Protein 8IQC (pdb70)

Solvent-accessible surface area: 21554 Å² total

Sequence (467 aa):
TNIINRITGKTYALPSTELLRFYEHLEQCRKQGALMYFLERQGTYSGLMLDYDDLKLNTNAAPSLESSVLSRLCHRIFVHIKNSSVLPEGSHKIHFFFTLKPEAVQGKYGFHVLIPGLKMAASTKKSIIASLQHDATVQKILHEQGVANPESCLDPHSASVPSLLYGSSKLNHRPYQLKTGFELVFDSSDPDYIPIHQIKNIESYNLVSELSLTNEQGSLVRPVYCALAEVQALETLLARELSVFLTEPGSKKTNIINRITGKTYALPSTELLRFYEHLEQCRKQGALMYFLERQGTYSGLMLDYDLKLNAPSLESSVLSRLCHRIFVHIKNSVLPEGSHKIHFFFTLKPEYGFHVLIPGLKMAASTKKSIIASLQHDATVQKILHEQGVANPESCLDPHSASVPSLLYGSSKLNHRPYQLKTGFELVFDSDPDYIPIHQIKNIESYNLVSELSLTNEQGSLVRPVYC

Foldseek 3Di:
DKKAFVVVRDIDDDDQVVVVVVLVVVLVCLVVPHATAMWAWLPFKWWAKWKFKFQFPDFWAFPCDVVLVLVVVVLLVVLLVVLVWFDAFKDKWKWWKWWFPGRDPRITIIMIFRQQEIGGLVSNLSSLVVSLVDVVQLVSVVVRGTPCSNPGTDSCSSGDTGTQAQYDPPPGGGTGTDWMWMWMAHPVCHVDIDIGTDPPPVVFSRSQQRHGHHQPGDVRHHGYID/DVLVVVLVCCVPPPQVVFWDDQPDLQFFKAFVVVRITGNDDQVVVVVNLVSVLVCLVVLHEGAMWTFQHFKWWAKWKFAFDFCQFPCDPVLVLVLVVLLVVLLVVQDFDAFKDKWKWWWWAFPVHIIMIFTQQAIGGLVSRLSSVVVSLVRPVQLVSVVVRGTPCSNPGIDSCRSGPIGTFQSYDDVVGGGTGTDWMWMWIDHSPPVDTDIGTDPPPVVFSRRQQRDTHHQPGDVRHHGYD

B-factor: mean 26.26, std 11.45, range [6.74, 87.92]

Secondary structure (P-SEA, 3-state):
cbbbcccccccccccaaaaaaaaaaaaaaaaaccccbbbbbbccbbbbbbbbbbbbcccccccccaaaaaaaaaaaaaaaaaaccccccbbbbbbbbbbcccccccccbbbbbcccccccaaaaaaaaaaaaacaaaaaaaaaacccccccccccccccccccccccccccbbbbbbcbbbbbbbbcccccbbbbbcccccccccccccccccccccccbbbbbcc/caaaaaaaaaaccccccccccccccccccccccccccccccaaaaaaaaaaaaaaaaaccccbbbbbbccbbbbbbbbbbbcccccccaaaaaaaaaaaaaaaaaccccccbbbbbbbbbbcccccbbbbbccccccaaaaaaaaaaaaacaaaaaaaaaaccccccccccccccccccccccccccccccccccbbbbbbbcccccbbbbbbbccccccccccccccccccccccccccc

Organism: African swine fever virus (NCBI:txid10497)

InterPro domains:
  IPR014015 Helicase, superfamily 3, DNA virus [PS51206] (607-775)
  IPR014818 Bacteriophage/plasmid primase, P4, C-terminal [PF08706] (465-598)
  IPR014819 Primase, C-terminal 2 [PF08707] (304-382)
  IPR027417 P-loop containing nucleoside triphosphate hydrolase [G3DSA:3.40.50.300] (573-785)
  IPR027417 P-loop containing nucleoside triphosphate hydrolase [SSF52540] (589-773)
  IPR051620 ORF904-like, C-terminal domain [PTHR35372] (453-880)
  IPR056443 C962R-like, N-terminal AEP domain [PF23162] (47-225)

Structure (mmCIF, N/CA/C/O backbone):
data_8IQC
#
_entry.id   8IQC
#
_cell.length_a   128.424
_cell.length_b   43.922
_cell.length_c   87.584
_cell.angle_alpha   90.00
_cell.angle_beta   93.29
_cell.angle_gamma   90.00
#
_symmetry.space_group_name_H-M   'C 1 2 1'
#
loop_
_entity.id
_entity.type
_entity.pdbx_description
1 polymer 'Putative primase C962R'
2 non-polymer 'MANGANESE (II) ION'
3 water water
#
loop_
_atom_site.group_PDB
_atom_site.id
_atom_site.type_symbol
_atom_site.label_atom_id
_atom_site.label_alt_id
_atom_site.label_comp_id
_atom_site.label_asym_id
_atom_site.label_entity_id
_atom_site.label_seq_id
_atom_site.pdbx_PDB_ins_code
_atom_site.Cartn_x
_atom_site.Cartn_y
_atom_site.Cartn_z
_atom_site.occupancy
_atom_site.B_iso_or_equiv
_atom_site.auth_seq_id
_atom_site.auth_comp_id
_atom_site.auth_asym_id
_atom_site.auth_atom_id
_atom_site.pdbx_PDB_model_num
ATOM 1 N N . THR A 1 29 ? -31.366 2.738 34.730 1.00 42.69 47 THR A N 1
ATOM 2 C CA . THR A 1 29 ? -31.235 4.116 34.269 1.00 39.85 47 THR A CA 1
ATOM 3 C C . THR A 1 29 ? -32.570 4.853 34.347 1.00 38.58 47 THR A C 1
ATOM 4 O O . THR A 1 29 ? -33.544 4.464 33.701 1.00 38.99 47 THR A O 1
ATOM 6 N N . ASN A 1 30 ? -32.604 5.920 35.140 1.00 38.62 48 ASN A N 1
ATOM 7 C CA . ASN A 1 30 ? -33.803 6.719 35.352 1.00 37.40 48 ASN A CA 1
ATOM 8 C C . ASN A 1 30 ? -33.656 8.060 34.645 1.00 37.63 48 ASN A C 1
ATOM 9 O O . ASN A 1 30 ? -32.612 8.712 34.754 1.00 31.02 48 ASN A O 1
ATOM 11 N N . ILE A 1 31 ? -34.703 8.469 33.931 1.00 32.04 49 ILE A N 1
ATOM 12 C CA . ILE A 1 31 ? -34.712 9.710 33.165 1.00 28.05 49 ILE A CA 1
ATOM 13 C C . ILE A 1 31 ? -35.831 10.599 33.688 1.00 27.50 49 ILE A C 1
ATOM 14 O O . ILE A 1 31 ? -36.933 10.119 33.979 1.00 38.10 49 ILE A O 1
ATOM 19 N N . ILE A 1 32 ? -35.542 11.886 33.837 1.00 27.62 50 ILE A N 1
ATOM 20 C CA . ILE A 1 32 ? -36.530 12.905 34.302 1.00 31.14 50 ILE A CA 1
ATOM 21 C C . ILE A 1 32 ? -36.820 13.892 33.170 1.00 30.91 50 ILE A C 1
ATOM 22 O O . ILE A 1 32 ? -35.863 14.517 32.684 1.00 29.36 50 ILE A O 1
ATOM 25 N N . ASN A 1 33 ? -38.081 13.992 32.745 1.00 31.86 51 ASN A N 1
ATOM 26 C CA . ASN A 1 33 ? -38.487 15.007 31.739 1.00 32.58 51 ASN A CA 1
ATOM 27 C C . ASN A 1 33 ? -39.000 16.228 32.493 1.00 34.98 51 ASN A C 1
ATOM 28 O O . ASN A 1 33 ? -40.197 16.255 32.796 1.00 40.24 51 ASN A O 1
ATOM 33 N N . ARG A 1 34 ? -38.149 17.208 32.746 1.00 32.08 52 ARG A N 1
ATOM 34 C CA . ARG A 1 34 ? -38.562 18.353 33.592 1.00 37.49 52 ARG A CA 1
ATOM 35 C C . ARG A 1 34 ? -39.676 19.190 32.935 1.00 39.53 52 ARG A C 1
ATOM 36 O O . ARG A 1 34 ? -40.208 20.080 33.609 1.00 38.04 52 ARG A O 1
ATOM 40 N N . ILE A 1 35 ? -39.987 18.933 31.671 1.00 36.72 53 ILE A N 1
ATOM 41 C CA . ILE A 1 35 ? -41.035 19.699 30.949 1.00 37.98 53 ILE A CA 1
ATOM 42 C C . ILE A 1 35 ? -42.378 19.059 31.297 1.00 39.41 53 ILE A C 1
ATOM 43 O O . ILE A 1 35 ? -43.296 19.784 31.695 1.00 37.25 53 ILE A O 1
ATOM 48 N N . THR A 1 36 ? -42.462 17.738 31.163 1.00 40.30 54 THR A N 1
ATOM 49 C CA . THR A 1 36 ? -43.701 16.974 31.447 1.00 37.62 54 THR A CA 1
ATOM 50 C C . THR A 1 36 ? -43.724 16.531 32.912 1.00 40.08 54 THR A C 1
ATOM 51 O O . THR A 1 36 ? -44.735 15.952 33.315 1.00 41.70 54 THR A O 1
ATOM 54 N N . GLY A 1 37 ? -42.659 16.796 33.668 1.00 40.59 55 GLY A N 1
ATOM 55 C CA . GLY A 1 37 ? -42.541 16.312 35.058 1.00 39.28 55 GLY A CA 1
ATOM 56 C C . GLY A 1 37 ? -42.490 14.793 35.166 1.00 37.61 55 GLY A C 1
ATOM 57 O O . GLY A 1 37 ? -42.232 14.303 36.273 1.00 43.18 55 GLY A O 1
ATOM 58 N N . LYS A 1 38 ? -42.739 14.071 34.081 1.00 31.68 56 LYS A N 1
ATOM 59 C CA . LYS A 1 38 ? -42.787 12.589 34.144 1.00 36.51 56 LYS A CA 1
ATOM 60 C C . LYS A 1 38 ? -41.413 11.982 34.461 1.00 49.65 56 LYS A C 1
ATOM 61 O O . LYS A 1 38 ? -40.384 12.669 34.256 1.00 41.44 56 LYS A O 1
ATOM 65 N N . THR A 1 39 ? -41.400 10.724 34.918 1.00 50.66 57 THR A N 1
ATOM 66 C CA . THR A 1 39 ? -40.113 10.026 35.169 1.00 45.83 57 THR A CA 1
ATOM 67 C C . THR A 1 39 ? -40.103 8.756 34.329 1.00 46.90 57 THR A C 1
ATOM 68 O O . THR A 1 39 ? -41.148 8.423 33.753 1.00 50.20 57 THR A O 1
ATOM 70 N N . TYR A 1 40 ? -38.960 8.101 34.232 1.00 45.97 58 TYR A N 1
ATOM 71 C CA . TYR A 1 40 ? -38.835 6.899 33.422 1.00 41.43 58 TYR A CA 1
ATOM 72 C C . TYR A 1 40 ? -37.791 5.979 34.038 1.00 47.25 58 TYR A C 1
ATOM 73 O O . TYR A 1 40 ? -37.036 6.366 34.933 1.00 41.22 58 TYR A O 1
ATOM 75 N N . ALA A 1 41 ? -37.764 4.741 33.540 1.00 48.37 59 ALA A N 1
ATOM 76 C CA . ALA A 1 41 ? -36.782 3.746 33.981 1.00 44.22 59 ALA A CA 1
ATOM 77 C C . ALA A 1 41 ? -36.657 2.723 32.845 1.00 43.58 59 ALA A C 1
ATOM 78 O O . ALA A 1 41 ? -37.395 1.739 32.804 1.00 52.05 59 ALA A O 1
ATOM 80 N N . LEU A 1 42 ? -35.598 2.819 32.029 1.00 42.03 60 LEU A N 1
ATOM 81 C CA . LEU A 1 42 ? -35.486 1.942 30.821 1.00 54.85 60 LEU A CA 1
ATOM 82 C C . LEU A 1 42 ? -34.404 0.847 30.802 1.00 55.70 60 LEU A C 1
ATOM 83 O O . LEU A 1 42 ? -33.406 0.961 31.512 1.00 57.21 60 LEU A O 1
ATOM 84 N N . PRO A 1 43 ? -34.570 -0.217 29.983 1.00 53.67 61 PRO A N 1
ATOM 85 C CA . PRO A 1 43 ? -33.530 -1.232 29.818 1.00 49.56 61 PRO A CA 1
ATOM 86 C C . PRO A 1 43 ? -32.559 -0.862 28.684 1.00 46.89 61 PRO A C 1
ATOM 87 O O . PRO A 1 43 ? -32.871 0.019 27.935 1.00 45.88 61 PRO A O 1
ATOM 88 N N . SER A 1 44 ? -31.425 -1.554 28.592 1.00 38.96 62 SER A N 1
ATOM 89 C CA . SER A 1 44 ? -30.387 -1.239 27.586 1.00 39.12 62 SER A CA 1
ATOM 90 C C . SER A 1 44 ? -30.969 -1.083 26.173 1.00 41.25 62 SER A C 1
ATOM 91 O O . SER A 1 44 ? -30.796 -0.025 25.577 1.00 36.30 62 SER A O 1
ATOM 92 N N . THR A 1 45 ? -31.591 -2.137 25.650 1.00 42.55 63 THR A N 1
ATOM 93 C CA . THR A 1 45 ? -32.185 -2.066 24.284 1.00 40.77 63 THR A CA 1
ATOM 94 C C . THR A 1 45 ? -33.092 -0.837 24.180 1.00 39.81 63 THR A C 1
ATOM 95 O O . THR A 1 45 ? -32.950 -0.077 23.211 1.00 30.73 63 THR A O 1
ATOM 96 N N . GLU A 1 46 ? -33.986 -0.661 25.151 1.00 43.28 64 GLU A N 1
ATOM 97 C CA . GLU A 1 46 ? -34.953 0.473 25.159 1.00 37.90 64 GLU A CA 1
ATOM 98 C C . GLU A 1 46 ? -34.204 1.818 25.217 1.00 38.76 64 GLU A C 1
ATOM 99 O O . GLU A 1 46 ? -34.482 2.672 24.363 1.00 35.59 64 GLU A O 1
ATOM 105 N N . LEU A 1 47 ? -33.289 1.983 26.173 1.00 36.07 65 LEU A N 1
ATOM 106 C CA . LEU A 1 47 ? -32.470 3.220 26.274 1.00 33.76 65 LEU A CA 1
ATOM 107 C C . LEU A 1 47 ? -31.928 3.619 24.899 1.00 34.99 65 LEU A C 1
ATOM 108 O O . LEU A 1 47 ? -32.030 4.788 24.566 1.00 30.92 65 LEU A O 1
ATOM 113 N N . LEU A 1 48 ? -31.300 2.692 24.173 1.00 27.24 66 LEU A N 1
ATOM 114 C CA . LEU A 1 48 ? -30.679 3.079 22.885 1.00 26.94 66 LEU A CA 1
ATOM 115 C C . LEU A 1 48 ? -31.784 3.563 21.939 1.00 32.18 66 LEU A C 1
ATOM 116 O O . LEU A 1 48 ? -31.570 4.540 21.229 1.00 30.50 66 LEU A O 1
ATOM 121 N N . ARG A 1 49 ? -32.930 2.878 21.944 1.00 31.39 67 ARG A N 1
ATOM 122 C CA . ARG A 1 49 ? -34.035 3.391 21.140 1.00 35.43 67 ARG A CA 1
ATOM 123 C C . ARG A 1 49 ? -34.561 4.699 21.714 1.00 29.52 67 ARG A C 1
ATOM 124 O O . ARG A 1 49 ? -34.955 5.600 20.964 1.00 30.96 67 ARG A O 1
ATOM 132 N N . PHE A 1 50 ? -34.529 4.819 23.036 1.00 23.33 68 PHE A N 1
ATOM 133 C CA . PHE A 1 50 ? -34.898 6.106 23.680 1.00 29.63 68 PHE A CA 1
ATOM 134 C C . PHE A 1 50 ? -33.908 7.183 23.224 1.00 24.76 68 PHE A C 1
ATOM 135 O O . PHE A 1 50 ? -34.349 8.244 22.771 1.00 27.15 68 PHE A O 1
ATOM 143 N N . TYR A 1 51 ? -32.622 6.861 23.263 1.00 22.91 69 TYR A N 1
ATOM 144 C CA . TYR A 1 51 ? -31.548 7.809 22.873 1.00 18.56 69 TYR A CA 1
ATOM 145 C C . TYR A 1 51 ? -31.552 8.019 21.358 1.00 23.52 69 TYR A C 1
ATOM 146 O O . TYR A 1 51 ? -31.211 9.111 20.902 1.00 19.84 69 TYR A O 1
ATOM 155 N N . GLU A 1 52 ? -31.978 7.004 20.602 1.00 22.88 70 GLU A N 1
ATOM 156 C CA . GLU A 1 52 ? -32.100 7.178 19.138 1.00 19.63 70 GLU A CA 1
ATOM 157 C C . GLU A 1 52 ? -33.155 8.240 18.868 1.00 24.16 70 GLU A C 1
ATOM 158 O O . GLU A 1 52 ? -32.927 9.111 18.023 1.00 26.88 70 GLU A O 1
ATOM 160 N N . HIS A 1 53 ? -34.255 8.167 19.600 1.00 21.87 71 HIS A N 1
ATOM 161 C CA . HIS A 1 53 ? -35.341 9.146 19.393 1.00 25.77 71 HIS A CA 1
ATOM 162 C C . HIS A 1 53 ? -34.825 10.523 19.810 1.00 23.73 71 HIS A C 1
ATOM 163 O O . HIS A 1 53 ? -34.916 11.463 19.016 1.00 28.25 71 HIS A O 1
ATOM 170 N N . LEU A 1 54 ? -34.346 10.623 21.041 1.00 24.97 72 LEU A N 1
ATOM 171 C CA . LEU A 1 54 ? -33.835 11.913 21.571 1.00 24.76 72 LEU A CA 1
ATOM 172 C C . LEU A 1 54 ? -32.779 12.497 20.617 1.00 18.81 72 LEU A C 1
ATOM 173 O O . LEU A 1 54 ? -32.841 13.686 20.338 1.00 18.97 72 LEU A O 1
ATOM 178 N N . GLU A 1 55 ? -31.863 11.662 20.129 1.00 17.36 73 GLU A N 1
ATOM 179 C CA . GLU A 1 55 ? -30.828 12.149 19.182 1.00 18.66 73 GLU A CA 1
ATOM 180 C C . GLU A 1 55 ? -31.533 12.749 17.954 1.00 23.28 73 GLU A C 1
ATOM 181 O O . GLU A 1 55 ? -31.186 13.864 17.563 1.00 24.73 73 GLU A O 1
ATOM 187 N N . GLN A 1 56 ? -32.516 12.029 17.395 1.00 21.67 74 GLN A N 1
ATOM 188 C CA . GLN A 1 56 ? -33.302 12.547 16.247 1.00 22.91 74 GLN A CA 1
ATOM 189 C C . GLN A 1 56 ? -33.896 13.908 16.611 1.00 25.05 74 GLN A C 1
ATOM 190 O O . GLN A 1 56 ? -33.733 14.853 15.839 1.00 28.64 74 GLN A O 1
ATOM 192 N N . CYS A 1 57 ? -34.539 13.968 17.772 1.00 23.11 75 CYS A N 1
ATOM 193 C CA . CYS A 1 57 ? -35.134 15.233 18.190 1.00 25.69 75 CYS A CA 1
ATOM 194 C C . CYS A 1 57 ? -34.084 16.327 18.326 1.00 25.78 75 CYS A C 1
ATOM 195 O O . CYS A 1 57 ? -34.383 17.505 18.100 1.00 29.48 75 CYS A O 1
ATOM 198 N N . ARG A 1 58 ? -32.855 15.961 18.697 1.00 29.44 76 ARG A N 1
ATOM 199 C CA . ARG A 1 58 ? -31.796 16.954 18.850 1.00 26.37 76 ARG A CA 1
ATOM 200 C C . ARG A 1 58 ? -31.408 17.551 17.505 1.00 23.44 76 ARG A C 1
ATOM 201 O O . ARG A 1 58 ? -31.375 18.776 17.344 1.00 24.62 76 ARG A O 1
ATOM 209 N N . LYS A 1 59 ? -31.119 16.698 16.522 1.00 24.72 77 LYS A N 1
ATOM 210 C CA . LYS A 1 59 ? -30.741 17.170 15.195 1.00 27.34 77 LYS A CA 1
ATOM 211 C C . LYS A 1 59 ? -31.900 17.812 14.444 1.00 33.14 77 LYS A C 1
ATOM 212 O O . LYS A 1 59 ? -31.722 18.203 13.285 1.00 43.95 77 LYS A O 1
ATOM 218 N N . GLN A 1 60 ? -33.074 17.922 15.066 1.00 35.36 78 GLN A N 1
ATOM 219 C CA . GLN A 1 60 ? -34.205 18.649 14.507 1.00 35.26 78 GLN A CA 1
ATOM 220 C C . GLN A 1 60 ? -34.480 19.948 15.252 1.00 33.13 78 GLN A C 1
ATOM 221 O O . GLN A 1 60 ? -35.500 20.596 14.996 1.00 37.53 78 GLN A O 1
ATOM 225 N N . GLY A 1 61 ? -33.600 20.340 16.171 1.00 23.32 79 GLY A N 1
ATOM 226 C CA . GLY A 1 61 ? -33.746 21.592 16.885 1.00 30.22 79 GLY A CA 1
ATOM 227 C C . GLY A 1 61 ? -34.770 21.597 17.996 1.00 30.44 79 GLY A C 1
ATOM 228 O O . GLY A 1 61 ? -35.132 22.678 18.475 1.00 29.79 79 GLY A O 1
ATOM 229 N N . ALA A 1 62 ? -35.248 20.433 18.427 1.00 24.46 80 ALA A N 1
ATOM 230 C CA . ALA A 1 62 ? -36.255 20.389 19.478 1.00 30.62 80 ALA A CA 1
ATOM 231 C C . ALA A 1 62 ? -35.644 20.754 20.825 1.00 28.92 80 ALA A C 1
ATOM 232 O O . ALA A 1 62 ? -34.518 20.361 21.143 1.00 26.26 80 ALA A O 1
ATOM 234 N N . LEU A 1 63 ? -36.394 21.518 21.616 1.00 29.04 81 LEU A N 1
ATOM 235 C CA . LEU A 1 63 ? -35.969 21.858 22.967 1.00 25.65 81 LEU A CA 1
ATOM 236 C C . LEU A 1 63 ? -36.367 20.741 23.922 1.00 28.09 81 LEU A C 1
ATOM 237 O O . LEU A 1 63 ? -37.514 20.281 23.908 1.00 25.51 81 LEU A O 1
ATOM 242 N N . MET A 1 64 ? -35.387 20.294 24.699 1.00 22.68 82 MET A N 1
ATOM 243 C CA . MET A 1 64 ? -35.586 19.135 25.595 1.00 24.09 82 MET A CA 1
ATOM 244 C C . MET A 1 64 ? -35.035 19.467 26.978 1.00 23.14 82 MET A C 1
ATOM 245 O O . MET A 1 64 ? -34.146 20.311 27.061 1.00 23.76 82 MET A O 1
ATOM 250 N N . TYR A 1 65 ? -35.601 18.854 28.010 1.00 21.55 83 TYR A N 1
ATOM 251 C CA . TYR A 1 65 ? -35.160 19.093 29.399 1.00 19.70 83 TYR A CA 1
ATOM 252 C C . TYR A 1 65 ? -35.086 17.731 30.061 1.00 26.21 83 TYR A C 1
ATOM 253 O O . TYR A 1 65 ? -35.774 17.491 31.055 1.00 26.57 83 TYR A O 1
ATOM 262 N N . PHE A 1 66 ? -34.280 16.868 29.456 1.00 25.58 84 PHE A N 1
ATOM 263 C CA . PHE A 1 66 ? -34.138 15.488 29.961 1.00 23.56 84 PHE A CA 1
ATOM 264 C C . PHE A 1 66 ? -32.938 15.418 30.904 1.00 20.12 84 PHE A C 1
ATOM 265 O O . PHE A 1 66 ? -31.865 15.904 30.548 1.00 16.30 84 PHE A O 1
ATOM 273 N N . LEU A 1 67 ? -33.155 14.825 32.060 1.00 18.20 85 LEU A N 1
ATOM 274 C CA . LEU A 1 67 ? -32.081 14.624 33.020 1.00 21.59 85 LEU A CA 1
ATOM 275 C C . LEU A 1 67 ? -31.982 13.149 33.368 1.00 22.37 85 LEU A C 1
ATOM 276 O O . LEU A 1 67 ? -32.998 12.454 33.466 1.00 21.55 85 LEU A O 1
ATOM 281 N N . GLU A 1 68 ? -30.756 12.675 33.551 1.00 20.76 86 GLU A N 1
ATOM 282 C CA . GLU A 1 68 ? -30.504 11.329 34.038 1.00 23.71 86 GLU A CA 1
ATOM 283 C C . GLU A 1 68 ? -29.957 11.409 35.457 1.00 17.24 86 GLU A C 1
ATOM 284 O O . GLU A 1 68 ? -29.190 12.320 35.787 1.00 17.09 86 GLU A O 1
ATOM 290 N N . ARG A 1 69 ? -30.388 10.480 36.305 1.00 21.36 87 ARG A N 1
ATOM 291 C CA . ARG A 1 69 ? -29.895 10.409 37.671 1.00 25.38 87 ARG A CA 1
ATOM 292 C C . ARG A 1 69 ? -28.605 9.603 37.689 1.00 17.68 87 ARG A C 1
ATOM 293 O O . ARG A 1 69 ? -28.516 8.550 37.052 1.00 17.57 87 ARG A O 1
ATOM 296 N N . GLN A 1 70 ? -27.604 10.112 38.407 1.00 22.99 88 GLN A N 1
ATOM 297 C CA . GLN A 1 70 ? -26.305 9.453 38.433 1.00 17.98 88 GLN A CA 1
ATOM 298 C C . GLN A 1 70 ? -26.323 8.175 39.261 1.00 28.82 88 GLN A C 1
ATOM 299 O O . GLN A 1 70 ? -25.507 7.280 39.013 1.00 21.72 88 GLN A O 1
ATOM 305 N N . GLY A 1 71 ? -27.238 8.062 40.223 1.00 26.38 89 GLY A N 1
ATOM 306 C CA . GLY A 1 71 ? -27.250 6.887 41.068 1.00 25.66 89 GLY A CA 1
ATOM 307 C C . GLY A 1 71 ? -26.043 6.867 41.990 1.00 19.84 89 GLY A C 1
ATOM 308 O O . GLY A 1 71 ? -25.508 7.906 42.389 1.00 24.73 89 GLY A O 1
ATOM 309 N N . THR A 1 72 ? -25.602 5.657 42.329 1.00 22.46 90 THR A N 1
ATOM 310 C CA . THR A 1 72 ? -24.440 5.478 43.184 1.00 24.27 90 THR A CA 1
ATOM 311 C C . THR A 1 72 ? -23.222 4.943 42.445 1.00 16.14 90 THR A C 1
ATOM 312 O O . THR A 1 72 ? -22.130 4.934 43.021 1.00 18.96 90 THR A O 1
ATOM 316 N N . TYR A 1 73 ? -23.373 4.508 41.192 1.00 14.30 91 TYR A N 1
ATOM 317 C CA . TYR A 1 73 ? -22.256 3.935 40.441 1.00 14.68 91 TYR A CA 1
ATOM 318 C C . TYR A 1 73 ? -22.502 4.208 38.959 1.00 19.35 91 TYR A C 1
ATOM 319 O O . TYR A 1 73 ? -23.324 3.531 38.331 1.00 15.33 91 TYR A O 1
ATOM 328 N N . SER A 1 74 ? -21.734 5.163 38.438 1.00 11.46 92 SER A N 1
ATOM 329 C CA . SER A 1 74 ? -21.955 5.621 37.052 1.00 14.33 92 SER A CA 1
ATOM 330 C C . SER A 1 74 ? -20.758 6.460 36.577 1.00 12.55 92 SER A C 1
ATOM 331 O O . SER A 1 74 ? -19.763 6.564 37.295 1.00 10.44 92 SER A O 1
ATOM 334 N N . GLY A 1 75 ? -20.905 7.034 35.394 1.00 10.38 93 GLY A N 1
ATOM 335 C CA . GLY A 1 75 ? -19.834 7.861 34.826 1.00 9.99 93 GLY A CA 1
ATOM 336 C C . GLY A 1 75 ? -19.636 9.145 35.615 1.00 9.55 93 GLY A C 1
ATOM 337 O O . GLY A 1 75 ? -20.501 9.501 36.407 1.00 9.49 93 GLY A O 1
ATOM 338 N N . LEU A 1 76 ? -18.540 9.825 35.347 1.00 9.27 94 LEU A N 1
ATOM 339 C CA . LEU A 1 76 ? -18.209 11.035 36.126 1.00 8.94 94 LEU A CA 1
ATOM 340 C C . LEU A 1 76 ? -18.503 12.290 35.299 1.00 8.61 94 LEU A C 1
ATOM 341 O O . LEU A 1 76 ? -18.150 12.323 34.125 1.00 8.56 94 LEU A O 1
ATOM 346 N N . MET A 1 77 ? -19.059 13.281 35.967 1.00 8.42 95 MET A N 1
ATOM 347 C CA . MET A 1 77 ? -19.299 14.580 35.310 1.00 8.13 95 MET A CA 1
ATOM 348 C C . MET A 1 77 ? -18.765 15.688 36.231 1.00 7.96 95 MET A C 1
ATOM 349 O O . MET A 1 77 ? -19.048 15.655 37.429 1.00 8.03 95 MET A O 1
ATOM 354 N N . LEU A 1 78 ? -18.017 16.613 35.651 1.00 7.78 96 LEU A N 1
ATOM 355 C CA . LEU A 1 78 ? -17.493 17.771 36.408 1.00 7.67 96 LEU A CA 1
ATOM 356 C C . LEU A 1 78 ? -18.205 19.016 35.868 1.00 7.51 96 LEU A C 1
ATOM 357 O O . LEU A 1 78 ? -18.218 19.209 34.657 1.00 7.41 96 LEU A O 1
ATOM 362 N N . ASP A 1 79 ? -18.789 19.783 36.768 1.00 7.52 97 ASP A N 1
ATOM 363 C CA . ASP A 1 79 ? -19.579 20.957 36.409 1.00 8.84 97 ASP A CA 1
ATOM 364 C C . ASP A 1 79 ? -18.823 22.205 36.847 1.00 7.43 97 ASP A C 1
ATOM 365 O O . ASP A 1 79 ? -18.717 22.485 38.045 1.00 8.47 97 ASP A O 1
ATOM 370 N N . TYR A 1 80 ? -18.314 22.959 35.876 1.00 9.89 98 TYR A N 1
ATOM 371 C CA . TYR A 1 80 ? -17.521 24.153 36.142 1.00 12.65 98 TYR A CA 1
ATOM 372 C C . TYR A 1 80 ? -18.400 25.387 35.977 1.00 15.77 98 TYR A C 1
ATOM 373 O O . TYR A 1 80 ? -18.949 25.623 34.895 1.00 8.47 98 TYR A O 1
ATOM 382 N N . ASP A 1 81 ? -18.542 26.160 37.054 1.00 14.62 99 ASP A N 1
ATOM 383 C CA A ASP A 1 81 ? -19.306 27.406 37.056 0.50 18.22 99 ASP A CA 1
ATOM 384 C CA B ASP A 1 81 ? -19.307 27.406 37.059 0.50 20.18 99 ASP A CA 1
ATOM 385 C C . ASP A 1 81 ? -18.309 28.558 37.126 1.00 15.43 99 ASP A C 1
ATOM 386 O O . ASP A 1 81 ? -17.785 28.876 38.197 1.00 14.84 99 ASP A O 1
ATOM 395 N N . LEU A 1 82 ? -18.052 29.184 35.982 1.00 10.96 100 LEU A N 1
ATOM 396 C CA . LEU A 1 82 ? -17.004 30.188 35.872 1.00 13.74 100 LEU A CA 1
ATOM 397 C C . LEU A 1 82 ? -17.559 31.596 36.054 1.00 19.11 100 LEU A C 1
ATOM 398 O O . LEU A 1 82 ? -18.582 31.954 35.460 1.00 15.37 100 LEU A O 1
ATOM 403 N N . LYS A 1 83 ? -16.879 32.384 36.883 1.00 14.37 101 LYS A N 1
ATOM 404 C CA . LYS A 1 83 ? -17.038 33.833 36.914 1.00 14.83 101 LYS A CA 1
ATOM 405 C C . LYS A 1 83 ? -15.871 34.447 36.153 1.00 15.27 101 LYS A C 1
ATOM 406 O O . LYS A 1 83 ? -14.709 34.157 36.456 1.00 17.06 101 LYS A O 1
ATOM 412 N N . LEU A 1 84 ? -16.178 35.272 35.159 1.00 10.76 102 LEU A N 1
ATOM 413 C CA . LEU A 1 84 ? -15.161 35.784 34.253 1.00 17.96 102 LEU A CA 1
ATOM 414 C C . LEU A 1 84 ? -14.782 37.224 34.593 1.00 20.57 102 LEU A C 1
ATOM 415 O O . LEU A 1 84 ? -15.523 37.953 35.257 1.00 17.58 102 LEU A O 1
ATOM 420 N N . ASN A 1 85 ? -13.595 37.618 34.123 1.00 16.19 103 ASN A N 1
ATOM 421 C CA . ASN A 1 85 ? -13.110 38.982 34.300 1.00 26.42 103 ASN A CA 1
ATOM 422 C C . ASN A 1 85 ? -13.740 39.941 33.302 1.00 25.92 103 ASN A C 1
ATOM 423 O O . ASN A 1 85 ? -13.914 41.125 33.610 1.00 26.37 103 ASN A O 1
ATOM 428 N N . THR A 1 86 ? -14.064 39.458 32.108 1.00 23.14 104 THR A N 1
ATOM 429 C CA . THR 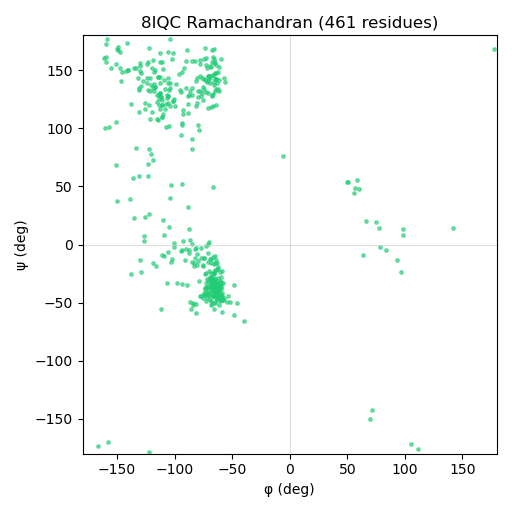A 1 86 ? -14.761 40.218 31.081 1.00 20.99 104 THR A CA 1
ATOM 430 C C . THR A 1 86 ? -16.045 39.485 30.705 1.00 31.74 104 THR A 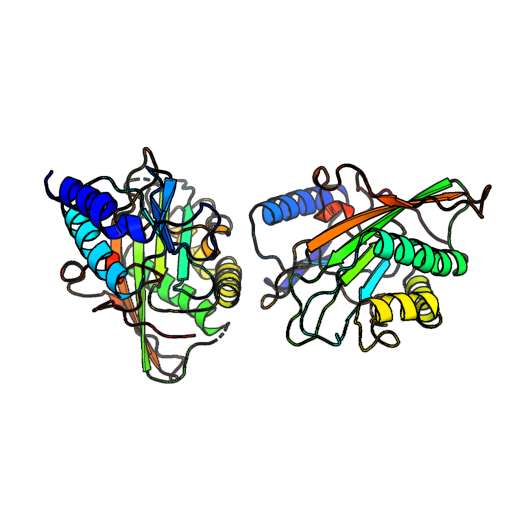C 1
ATOM 431 O O . THR A 1 86 ? -16.374 38.433 31.260 1.00 24.41 104 THR A O 1
ATOM 435 N N . ASN A 1 87 ? -16.774 40.048 29.744 1.00 30.77 105 ASN A N 1
ATOM 436 C CA . ASN A 1 87 ? -18.015 39.450 29.258 1.00 25.62 105 ASN A CA 1
ATOM 437 C C . ASN A 1 87 ? -17.827 38.776 27.907 1.00 20.58 105 ASN A C 1
ATOM 438 O O . ASN A 1 87 ? -18.688 38.866 27.027 1.00 26.00 105 ASN A O 1
ATOM 443 N N . ALA A 1 88 ? -16.699 38.095 27.722 1.00 24.07 106 ALA A N 1
ATOM 444 C CA . ALA A 1 88 ? -16.426 37.317 26.523 1.00 19.36 106 ALA A CA 1
ATOM 445 C C . ALA A 1 88 ? -16.034 35.904 26.928 1.00 22.93 106 ALA A C 1
ATOM 446 O O . ALA A 1 88 ? -15.312 35.710 27.910 1.00 19.43 106 ALA A O 1
ATOM 448 N N . ALA A 1 89 ? -16.514 34.925 26.168 1.00 19.45 107 ALA A N 1
ATOM 449 C CA . ALA A 1 89 ? -16.242 33.534 26.495 1.00 21.18 107 ALA A CA 1
ATOM 450 C C . ALA A 1 89 ? -14.742 33.257 26.412 1.00 17.83 107 ALA A C 1
ATOM 451 O O . ALA A 1 89 ? -14.069 33.746 25.496 1.00 19.77 107 ALA A O 1
ATOM 453 N N . PRO A 1 90 ? -14.186 32.490 27.349 1.00 19.68 108 PRO A N 1
ATOM 454 C CA . PRO A 1 90 ? -12.771 32.120 27.248 1.00 16.74 108 PRO A CA 1
ATOM 455 C C . PRO A 1 90 ? -12.505 31.313 25.988 1.00 17.06 108 PRO A C 1
ATOM 456 O O . PRO A 1 90 ? -13.386 30.629 25.460 1.00 16.27 108 PRO A O 1
ATOM 460 N N . SER A 1 91 ? -11.269 31.411 25.500 1.00 13.40 109 SER A N 1
ATOM 461 C CA . SER A 1 91 ? -10.907 30.745 24.254 1.00 19.07 109 SER A CA 1
ATOM 462 C C . SER A 1 91 ? -11.002 29.229 24.391 1.00 19.84 109 SER A C 1
ATOM 463 O O . SER A 1 91 ? -11.554 28.551 23.516 1.00 13.47 109 SER A O 1
ATOM 466 N N . LEU A 1 92 ? -10.469 28.683 25.485 1.00 15.59 110 LEU A N 1
ATOM 467 C CA . LEU A 1 92 ? -10.544 27.252 25.786 1.00 12.37 110 LEU A CA 1
ATOM 468 C C . LEU A 1 92 ? -10.088 26.410 24.597 1.00 12.72 110 LEU A C 1
ATOM 469 O O . LEU A 1 92 ? -10.799 25.524 24.117 1.00 12.37 110 LEU A O 1
ATOM 474 N N . GLU A 1 93 ? -8.885 26.707 24.113 1.00 14.98 111 GLU A N 1
ATOM 475 C CA . GLU A 1 93 ? -8.343 26.000 22.965 1.00 14.47 111 GLU A CA 1
ATOM 476 C C . GLU A 1 93 ? -8.116 24.529 23.305 1.00 15.72 111 GLU A C 1
ATOM 477 O O . GLU A 1 93 ? -7.972 24.144 24.469 1.00 11.57 111 GLU A O 1
ATOM 483 N N . SER A 1 94 ? -8.084 23.700 22.258 1.00 14.44 112 SER A N 1
ATOM 484 C CA . SER A 1 94 ? -7.913 22.263 22.454 1.00 16.60 112 SER A CA 1
ATOM 485 C C . SER A 1 94 ? -6.606 21.941 23.168 1.00 20.01 112 SER A C 1
ATOM 486 O O . SER A 1 94 ? -6.516 20.923 23.863 1.00 14.23 112 SER A O 1
ATOM 489 N N . SER A 1 95 ? -5.587 22.790 23.008 1.00 14.95 113 SER A N 1
ATOM 490 C CA . SER A 1 95 ? -4.335 22.592 23.732 1.00 22.70 113 SER A CA 1
ATOM 491 C C . SER A 1 95 ? -4.542 22.743 25.233 1.00 13.76 113 SER A C 1
ATOM 492 O O . SER A 1 95 ? -3.943 22.011 26.030 1.00 19.03 113 SER A O 1
ATOM 495 N N . VAL A 1 96 ? -5.383 23.695 25.634 1.00 11.91 114 VAL A N 1
ATOM 496 C CA . VAL A 1 96 ? -5.702 23.868 27.047 1.00 10.57 114 VAL A CA 1
ATOM 497 C C . VAL A 1 96 ? -6.592 22.731 27.536 1.00 14.19 114 VAL A C 1
ATOM 498 O O . VAL A 1 96 ? -6.349 22.149 28.601 1.00 9.43 114 VAL A O 1
ATOM 502 N N . LEU A 1 97 ? -7.629 22.389 26.764 1.00 7.43 115 LEU A N 1
ATOM 503 C CA . LEU A 1 97 ? -8.518 21.298 27.154 1.00 9.83 115 LEU A CA 1
ATOM 504 C C . LEU A 1 97 ? -7.766 19.981 27.299 1.00 8.56 115 LEU A C 1
ATOM 505 O O . LEU A 1 97 ? -8.080 19.183 28.189 1.00 7.24 115 LEU A O 1
ATOM 510 N N . SER A 1 98 ? -6.767 19.740 26.444 1.00 8.35 116 SER A N 1
ATOM 511 C CA . SER A 1 98 ? -5.954 18.535 26.576 1.00 12.10 116 SER A CA 1
ATOM 512 C C . SER A 1 98 ? -5.162 18.545 27.877 1.00 8.33 116 SER A C 1
ATOM 513 O O . SER A 1 98 ? -4.980 17.496 28.508 1.00 7.50 116 SER A O 1
ATOM 516 N N . ARG A 1 99 ? -4.680 19.723 28.288 1.00 7.34 117 ARG A N 1
ATOM 517 C CA . ARG A 1 99 ? -3.976 19.846 29.562 1.00 9.20 117 ARG A CA 1
ATOM 518 C C . ARG A 1 99 ? -4.891 19.504 30.730 1.00 7.47 117 ARG A C 1
ATOM 519 O O . ARG A 1 99 ? -4.490 18.789 31.656 1.00 9.10 117 ARG A O 1
ATOM 527 N N . LEU A 1 100 ? -6.125 20.016 30.706 1.00 7.39 118 LEU A N 1
ATOM 528 C CA . LEU A 1 100 ? -7.079 19.723 31.770 1.00 7.43 118 LEU A CA 1
ATOM 529 C C . LEU A 1 100 ? -7.397 18.233 31.837 1.00 7.51 118 LEU A C 1
ATOM 530 O O . LEU A 1 100 ? -7.545 17.678 32.932 1.00 7.61 118 LEU A O 1
ATOM 535 N N . CYS A 1 101 ? -7.497 17.566 30.681 1.00 7.50 119 CYS A N 1
ATOM 536 C CA . CYS A 1 101 ? -7.715 16.121 30.683 1.00 7.66 119 CYS A CA 1
ATOM 537 C C . CYS A 1 101 ? -6.617 15.400 31.447 1.00 7.80 119 CYS A C 1
ATOM 538 O O . CYS A 1 101 ? -6.899 14.518 32.266 1.00 7.95 119 CYS A O 1
ATOM 541 N N . HIS A 1 102 ? -5.359 15.764 31.196 1.00 7.78 120 HIS A N 1
ATOM 542 C CA . HIS A 1 102 ? -4.248 15.125 31.893 1.00 7.92 120 HIS A CA 1
ATOM 543 C C . HIS A 1 102 ? -4.349 15.333 33.401 1.00 7.96 120 HIS A C 1
ATOM 544 O O . HIS A 1 102 ? -4.222 14.380 34.178 1.00 8.12 120 HIS A O 1
ATOM 551 N N . ARG A 1 103 ? -4.583 16.578 33.834 1.00 7.86 121 ARG A N 1
ATOM 552 C CA . ARG A 1 103 ? -4.680 16.856 35.266 1.00 7.92 121 ARG A CA 1
ATOM 553 C C . ARG A 1 103 ? -5.859 16.125 35.895 1.00 7.98 121 ARG A C 1
ATOM 554 O O . ARG A 1 103 ? -5.733 15.558 36.986 1.00 8.12 121 ARG A O 1
ATOM 562 N N . ILE A 1 104 ? -7.018 16.141 35.231 1.00 7.90 122 ILE A N 1
ATOM 563 C CA . ILE A 1 104 ? -8.187 15.439 35.757 1.00 7.98 122 ILE A CA 1
ATOM 564 C C . ILE A 1 104 ? -7.901 13.947 35.873 1.00 8.19 122 ILE A C 1
ATOM 565 O O . ILE A 1 104 ? -8.304 13.292 36.842 1.00 8.34 122 ILE A O 1
ATOM 570 N N . PHE A 1 105 ? -7.196 13.383 34.889 1.00 8.23 123 PHE A N 1
ATOM 571 C CA . PHE A 1 105 ? -6.894 11.959 34.953 1.00 8.49 123 PHE A CA 1
ATOM 572 C C . PHE A 1 105 ? -5.930 11.634 36.086 1.00 8.61 123 PHE A C 1
ATOM 573 O O . PHE A 1 105 ? -6.008 10.546 36.668 1.00 8.84 123 PHE A O 1
ATOM 581 N N . VAL A 1 106 ? -5.011 12.549 36.402 1.00 8.48 124 VAL A N 1
ATOM 582 C CA . VAL A 1 106 ? -4.113 12.337 37.534 1.00 8.60 124 VAL A CA 1
ATOM 583 C C . VAL A 1 106 ? -4.916 12.142 38.815 1.00 8.69 124 VAL A C 1
ATOM 584 O O . VAL A 1 106 ? -4.689 11.193 39.576 1.00 8.90 124 VAL A O 1
ATOM 588 N N . HIS A 1 107 ? -5.895 13.017 39.054 1.00 8.56 125 HIS A N 1
ATOM 589 C CA . HIS A 1 107 ? -6.721 12.889 40.250 1.00 8.65 125 HIS A CA 1
ATOM 590 C C . HIS A 1 107 ? -7.619 11.659 40.189 1.00 8.82 125 HIS A C 1
ATOM 591 O O . HIS A 1 107 ? -7.926 11.068 41.232 1.00 9.00 125 HIS A O 1
ATOM 598 N N . ILE A 1 108 ? -8.043 11.253 38.991 1.00 8.81 126 ILE A N 1
ATOM 599 C CA . ILE A 1 108 ? -8.813 10.020 38.854 1.00 9.06 126 ILE A CA 1
ATOM 600 C C . ILE A 1 108 ? -7.958 8.816 39.232 1.00 9.35 126 ILE A C 1
ATOM 601 O O . ILE A 1 108 ? -8.366 7.970 40.035 1.00 9.60 126 ILE A O 1
ATOM 606 N N . LYS A 1 109 ? -6.755 8.729 38.659 1.00 9.33 127 LYS A N 1
ATOM 607 C CA . LYS A 1 109 ? -5.851 7.629 38.974 1.00 9.92 127 LYS A CA 1
ATOM 608 C C . LYS A 1 109 ? -5.454 7.630 40.445 1.00 14.71 127 LYS A C 1
ATOM 609 O O . LYS A 1 109 ? -5.311 6.561 41.052 1.00 10.00 127 LYS A O 1
ATOM 615 N N . ASN A 1 110 ? -5.286 8.814 41.039 1.00 9.45 128 ASN A N 1
ATOM 616 C CA . ASN A 1 110 ? -4.895 8.902 42.442 1.00 13.21 128 ASN A CA 1
ATOM 617 C C . ASN A 1 110 ? -5.964 8.362 43.382 1.00 14.20 128 ASN A C 1
ATOM 618 O O . ASN A 1 110 ? -5.662 8.084 44.547 1.00 13.44 128 ASN A O 1
ATOM 623 N N . SER A 1 111 ? -7.203 8.214 42.912 1.00 12.88 129 SER A N 1
ATOM 624 C CA . SER A 1 111 ? -8.242 7.619 43.741 1.00 19.76 129 SER A CA 1
ATOM 625 C C . SER A 1 111 ? -8.045 6.122 43.943 1.00 20.07 129 SER A C 1
ATOM 626 O O . SER A 1 111 ? -8.786 5.524 44.732 1.00 23.27 129 SER A O 1
ATOM 629 N N . SER A 1 112 ? -7.075 5.515 43.249 1.00 18.42 130 SER A N 1
ATOM 630 C CA . SER A 1 112 ? -6.713 4.107 43.428 1.00 26.60 130 SER A CA 1
ATOM 631 C C . SER A 1 112 ? -7.895 3.186 43.125 1.00 28.39 130 SER A C 1
ATOM 632 O O . SER A 1 112 ? -8.205 2.261 43.879 1.00 32.95 130 SER A O 1
ATOM 635 N N . VAL A 1 113 ? -8.547 3.432 41.991 1.00 20.37 131 VAL A N 1
ATOM 636 C CA . VAL A 1 113 ? -9.802 2.758 41.677 1.00 20.04 131 VAL A CA 1
ATOM 637 C C . VAL A 1 113 ? -9.775 2.159 40.274 1.00 20.23 131 VAL A C 1
ATOM 638 O O . VAL A 1 113 ? -10.632 1.338 39.928 1.00 16.91 131 VAL A O 1
ATOM 642 N N . LEU A 1 114 ? -8.793 2.547 39.463 1.00 16.87 132 LEU A N 1
ATOM 643 C CA . LEU A 1 114 ? -8.748 2.083 38.081 1.00 11.43 132 LEU A CA 1
ATOM 644 C C . LEU A 1 114 ? -8.390 0.598 38.018 1.00 16.57 132 LEU A C 1
ATOM 645 O O . LEU A 1 114 ? -7.597 0.114 38.829 1.00 12.18 132 LEU A O 1
ATOM 650 N N . PRO A 1 115 ? -8.946 -0.140 37.062 1.00 13.34 133 PRO A N 1
ATOM 651 C CA . PRO A 1 115 ? -8.565 -1.544 36.894 1.00 17.52 133 PRO A CA 1
ATOM 652 C C . PRO A 1 115 ? -7.277 -1.679 36.096 1.00 17.36 133 PRO A C 1
ATOM 653 O O . PRO A 1 115 ? -6.882 -0.796 35.332 1.00 13.92 133 PRO A O 1
ATOM 657 N N . GLU A 1 116 ? -6.621 -2.820 36.288 1.00 18.50 134 GLU A N 1
ATOM 658 C CA . GLU A 1 116 ? -5.363 -3.075 35.607 1.00 16.44 134 GLU A CA 1
ATOM 659 C C . GLU A 1 116 ? -5.605 -3.353 34.126 1.00 16.67 134 GLU A C 1
ATOM 660 O O . GLU A 1 116 ? -6.714 -3.688 33.699 1.00 18.39 134 GLU A O 1
ATOM 666 N N . GLY A 1 117 ? -4.550 -3.199 33.339 1.00 21.60 135 GLY A N 1
ATOM 667 C CA . GLY A 1 117 ? -4.602 -3.427 31.909 1.00 20.15 135 GLY A CA 1
ATOM 668 C C . GLY A 1 117 ? -4.590 -2.125 31.128 1.00 22.47 135 GLY A C 1
ATOM 669 O O . GLY A 1 117 ? -4.387 -1.034 31.668 1.00 18.86 135 GLY A O 1
ATOM 670 N N . SER A 1 118 ? -4.809 -2.260 29.821 1.00 15.63 136 SER A N 1
ATOM 671 C CA . SER A 1 118 ? -4.867 -1.126 28.908 1.00 21.67 136 SER A CA 1
ATOM 672 C C . SER A 1 118 ? -6.329 -0.811 28.613 1.00 24.48 136 SER A C 1
ATOM 673 O O . SER A 1 118 ? -7.075 -1.683 28.154 1.00 20.23 136 SER A O 1
ATOM 676 N N . HIS A 1 119 ? -6.736 0.430 28.878 1.00 22.00 137 HIS A N 1
ATOM 677 C CA . HIS A 1 119 ? -8.134 0.814 28.759 1.00 14.78 137 HIS A CA 1
ATOM 678 C C . HIS A 1 119 ? -8.252 2.204 28.153 1.00 18.41 137 HIS A C 1
ATOM 679 O O . HIS A 1 119 ? -7.385 3.063 28.336 1.00 14.11 137 HIS A O 1
ATOM 686 N N . LYS A 1 120 ? -9.355 2.415 27.442 1.00 16.39 138 LYS A N 1
ATOM 687 C CA . LYS A 1 120 ? -9.625 3.643 26.706 1.00 15.64 138 LYS A CA 1
ATOM 688 C C . LYS A 1 120 ? -10.772 4.386 27.376 1.00 12.87 138 LYS A C 1
ATOM 689 O O . LYS A 1 120 ? -11.858 3.824 27.553 1.00 12.32 138 LYS A O 1
ATOM 695 N N . ILE A 1 121 ? -10.535 5.643 27.746 1.00 14.16 139 ILE A N 1
ATOM 696 C CA . ILE A 1 121 ? -11.568 6.481 28.340 1.00 13.88 139 ILE A CA 1
ATOM 697 C C . ILE A 1 121 ? -11.615 7.811 27.601 1.00 13.86 139 ILE A C 1
ATOM 698 O O . ILE A 1 121 ? -10.602 8.308 27.099 1.00 13.27 139 ILE A O 1
ATOM 703 N N . HIS A 1 122 ? -12.813 8.380 27.521 1.00 9.54 140 HIS A N 1
ATOM 704 C CA . HIS A 1 122 ? -13.064 9.552 26.698 1.00 9.22 140 HIS A CA 1
ATOM 705 C C . HIS A 1 122 ? -13.511 10.721 27.563 1.00 8.85 140 HIS A C 1
ATOM 706 O O . HIS A 1 122 ? -14.301 10.552 28.496 1.00 8.91 140 HIS A O 1
ATOM 713 N N . PHE A 1 123 ? -12.983 11.902 27.249 1.00 8.51 141 PHE A N 1
ATOM 714 C CA . PHE A 1 123 ? -13.335 13.152 27.908 1.00 8.20 141 PHE A CA 1
ATOM 715 C C . PHE A 1 123 ? -14.087 14.024 26.914 1.00 8.04 141 PHE A C 1
ATOM 716 O O . PHE A 1 123 ? -13.585 14.279 25.816 1.00 7.99 141 PHE A O 1
ATOM 724 N N . PHE A 1 124 ? -15.267 14.500 27.301 1.00 7.96 142 PHE A N 1
ATOM 725 C CA . PHE A 1 124 ? -16.072 15.364 26.448 1.00 7.81 142 PHE A CA 1
ATOM 726 C C . PHE A 1 124 ? -16.262 16.714 27.125 1.00 7.53 142 PHE A C 1
ATOM 727 O O . PHE A 1 124 ? -16.561 16.776 28.321 1.00 7.52 142 PHE A O 1
ATOM 735 N N . PHE A 1 125 ? -16.094 17.789 26.358 1.00 7.34 143 PHE A N 1
ATOM 736 C CA . PHE A 1 125 ? -16.211 19.156 26.860 1.00 7.13 143 PHE A CA 1
ATOM 737 C C . PHE A 1 125 ? -17.402 19.827 26.189 1.00 7.05 143 PHE A C 1
ATOM 738 O O . PHE A 1 125 ? -17.350 20.135 24.994 1.00 7.00 143 PHE A O 1
ATOM 746 N N . THR A 1 126 ? -18.475 20.045 26.946 1.00 7.04 144 THR A N 1
ATOM 747 C CA . THR A 1 126 ? -19.622 20.803 26.463 1.00 6.95 144 THR A CA 1
ATOM 748 C C . THR A 1 126 ? -19.596 22.186 27.103 1.00 6.81 144 THR A C 1
ATOM 749 O O . THR A 1 126 ? -19.386 22.307 28.314 1.00 6.84 144 THR A O 1
ATOM 753 N N . LEU A 1 127 ? -19.794 23.221 26.289 1.00 6.74 145 LEU A N 1
ATOM 754 C CA . LEU A 1 127 ? -19.588 24.599 26.717 1.00 7.88 145 LEU A CA 1
ATOM 755 C C . LEU A 1 127 ? -20.886 25.395 26.656 1.00 8.86 145 LEU A C 1
ATOM 756 O O . LEU A 1 127 ? -21.744 25.157 25.801 1.00 7.11 145 LEU A O 1
ATOM 761 N N . LYS A 1 128 ? -21.008 26.355 27.566 1.00 11.47 146 LYS A N 1
ATOM 762 C CA . LYS A 1 128 ? -22.110 27.302 27.505 1.00 11.26 146 LYS A CA 1
ATOM 763 C C . LYS A 1 128 ? -22.020 28.095 26.203 1.00 8.21 146 LYS A C 1
ATOM 764 O O . LYS A 1 128 ? -20.916 28.428 25.756 1.00 9.92 146 LYS A O 1
ATOM 770 N N . PRO A 1 129 ? -23.151 28.388 25.552 1.00 9.86 147 PRO A N 1
ATOM 771 C CA . PRO A 1 129 ? -23.081 29.076 24.248 1.00 18.02 147 PRO A CA 1
ATOM 772 C C . PRO A 1 129 ? -22.398 30.433 24.304 1.00 15.72 147 PRO A C 1
ATOM 773 O O . PRO A 1 129 ? -21.565 30.740 23.440 1.00 15.60 147 PRO A O 1
ATOM 777 N N . GLU A 1 130 ? -22.720 31.256 25.297 1.00 14.67 148 GLU A N 1
ATOM 778 C CA . GLU A 1 130 ? -22.139 32.587 25.379 1.00 19.57 148 GLU A CA 1
ATOM 779 C C . GLU A 1 130 ? -21.981 32.990 26.836 1.00 14.61 148 GLU A C 1
ATOM 780 O O . GLU A 1 130 ? -22.728 32.537 27.707 1.00 15.67 148 GLU A O 1
ATOM 786 N N . ALA A 1 131 ? -20.997 33.847 27.090 1.00 19.91 149 ALA A N 1
ATOM 787 C CA . ALA A 1 131 ? -20.859 34.445 28.408 1.00 15.63 149 ALA A CA 1
ATOM 788 C C . ALA A 1 131 ? -21.991 35.438 28.629 1.00 16.80 149 ALA A C 1
ATOM 789 O O . ALA A 1 131 ? -22.265 36.284 27.771 1.00 24.19 149 ALA A O 1
ATOM 791 N N . VAL A 1 132 ? -22.662 35.324 29.769 1.00 18.96 150 VAL A N 1
ATOM 792 C CA . VAL A 1 132 ? -23.814 36.154 30.094 1.00 19.67 150 VAL A CA 1
ATOM 793 C C . VAL A 1 132 ? -23.494 36.885 31.389 1.00 20.11 150 VAL A C 1
ATOM 794 O O . VAL A 1 132 ? -23.456 36.270 32.463 1.00 17.69 150 VAL A O 1
ATOM 798 N N . GLN A 1 133 ? -23.252 38.194 31.285 1.00 20.62 151 GLN A N 1
ATOM 799 C CA . GLN A 1 133 ? -22.965 39.043 32.442 1.00 20.53 151 GLN A CA 1
ATOM 800 C C . GLN A 1 133 ? -21.774 38.516 33.239 1.00 17.31 151 GLN A C 1
ATOM 801 O O . GLN A 1 133 ? -21.803 38.457 34.470 1.00 22.34 151 GLN A O 1
ATOM 807 N N . GLY A 1 134 ? -20.717 38.124 32.531 1.00 15.46 152 GLY A N 1
ATOM 808 C CA . GLY A 1 134 ? -19.521 37.617 33.167 1.00 20.20 152 GLY A CA 1
ATOM 809 C C . GLY A 1 134 ? -19.591 36.183 33.647 1.00 24.05 152 GLY A C 1
ATOM 810 O O . GLY A 1 134 ? -18.590 35.675 34.169 1.00 21.89 152 GLY A O 1
ATOM 811 N N . LYS A 1 135 ? -20.730 35.512 33.496 1.00 17.89 153 LYS A N 1
ATOM 812 C CA . LYS A 1 135 ? -20.880 34.126 33.917 1.00 16.42 153 LYS A CA 1
ATOM 813 C C . LYS A 1 135 ? -20.722 33.195 32.721 1.00 19.04 153 LYS A C 1
ATOM 814 O O . LYS A 1 135 ? -21.237 33.467 31.632 1.00 12.19 153 LYS A O 1
ATOM 820 N N . TYR A 1 136 ? -20.005 32.093 32.934 1.00 14.41 154 TYR A N 1
ATOM 821 C CA . TYR A 1 136 ? -19.735 31.112 31.894 1.00 10.07 154 TYR A CA 1
ATOM 822 C C . TYR A 1 136 ? -19.668 29.735 32.533 1.00 12.16 154 TYR A C 1
ATOM 823 O O . TYR A 1 136 ? -19.565 29.598 33.756 1.00 9.58 154 TYR A O 1
ATOM 832 N N . GLY A 1 137 ? -19.717 28.703 31.699 1.00 7.21 155 GLY A N 1
ATOM 833 C CA . GLY A 1 137 ? -19.647 27.357 32.233 1.00 7.14 155 GLY A CA 1
ATOM 834 C C . GLY A 1 137 ? -19.272 26.337 31.188 1.00 6.97 155 GLY A C 1
ATOM 835 O O . GLY A 1 137 ? -19.422 26.556 29.982 1.00 6.87 155 GLY A O 1
ATOM 836 N N . PHE A 1 138 ? -18.803 25.213 31.713 1.00 6.98 156 PHE A N 1
ATOM 837 C CA . PHE A 1 138 ? -18.534 24.061 30.841 1.00 6.91 156 PHE A CA 1
ATOM 838 C C . PHE A 1 138 ? -18.624 22.794 31.699 1.00 6.99 156 PHE A C 1
ATOM 839 O O . PHE A 1 138 ? -18.430 22.873 32.909 1.00 7.08 156 PHE A O 1
ATOM 847 N N . HIS A 1 139 ? -18.974 21.708 31.048 1.00 7.01 157 HIS A N 1
ATOM 848 C CA . HIS A 1 139 ? -19.028 20.384 31.700 1.00 7.14 157 HIS A CA 1
ATOM 849 C C . HIS A 1 139 ? -17.939 19.484 31.117 1.00 7.20 157 HIS A C 1
ATOM 850 O O . HIS A 1 139 ? -17.687 19.533 29.895 1.00 7.15 157 HIS A O 1
ATOM 857 N N . VAL A 1 140 ? -17.301 18.729 31.988 1.00 7.32 158 VAL A N 1
ATOM 858 C CA . VAL A 1 140 ? -16.350 17.699 31.519 1.00 7.43 158 VAL A CA 1
ATOM 859 C C . VAL A 1 140 ? -17.042 16.344 31.773 1.00 7.65 158 VAL A C 1
ATOM 860 O O . VAL A 1 140 ? -17.376 16.074 32.924 1.00 7.74 158 VAL A O 1
ATOM 864 N N . LEU A 1 141 ? -17.323 15.613 30.706 1.00 7.77 159 LEU A N 1
ATOM 865 C CA . LEU A 1 141 ? -17.997 14.296 30.806 1.00 8.06 159 LEU A CA 1
ATOM 866 C C . LEU A 1 141 ? -17.005 13.146 30.551 1.00 8.29 159 LEU A C 1
ATOM 867 O O . LEU A 1 141 ? -16.338 13.161 29.518 1.00 8.28 159 LEU A O 1
ATOM 872 N N . ILE A 1 142 ? -16.879 12.261 31.531 1.00 8.50 160 ILE A N 1
ATOM 873 C CA . ILE A 1 142 ? -16.095 11.003 31.352 1.00 8.80 160 ILE A CA 1
ATOM 874 C C . ILE A 1 142 ? -17.144 9.903 31.579 1.00 9.18 160 ILE A C 1
ATOM 875 O O . ILE A 1 142 ? -17.140 9.270 32.622 1.00 9.36 160 ILE A O 1
ATOM 880 N N . PRO A 1 143 ? -18.062 9.718 30.615 1.00 9.33 161 PRO A N 1
ATOM 881 C CA . PRO A 1 143 ? -19.213 8.837 30.828 1.00 9.70 161 PRO A CA 1
ATOM 882 C C . PRO A 1 143 ? -18.887 7.340 30.984 1.00 10.19 161 PRO A C 1
ATOM 883 O O . PRO A 1 143 ? -19.590 6.680 31.692 1.00 10.52 161 PRO A O 1
ATOM 887 N N . GLY A 1 144 ? -17.830 6.880 30.329 1.00 10.30 162 GLY A N 1
ATOM 888 C CA . GLY A 1 144 ? -17.521 5.461 30.319 1.00 10.87 162 GLY A CA 1
ATOM 889 C C . GLY A 1 144 ? -16.804 4.959 31.550 1.00 10.91 162 GLY A C 1
ATOM 890 O O . GLY A 1 144 ? -16.790 3.748 31.794 1.00 11.40 162 GLY A O 1
ATOM 891 N N . LEU A 1 145 ? -16.205 5.856 32.330 1.00 10.48 163 LEU A N 1
ATOM 892 C CA . LEU A 1 145 ? -15.479 5.464 33.535 1.00 10.67 163 LEU A CA 1
ATOM 893 C C . LEU A 1 145 ? -16.480 5.358 34.677 1.00 10.98 163 LEU A C 1
ATOM 894 O O . LEU A 1 145 ? -16.757 6.328 35.384 1.00 10.30 163 LEU A O 1
ATOM 899 N N . LYS A 1 146 ? -17.028 4.157 34.861 1.00 11.16 164 LYS A N 1
ATOM 900 C CA . LYS A 1 146 ? -18.029 3.927 35.893 1.00 11.33 164 LYS A CA 1
ATOM 901 C C . LYS A 1 146 ? -17.359 3.826 37.255 1.00 11.30 164 LYS A C 1
ATOM 902 O O . LYS A 1 146 ? -16.421 3.045 37.439 1.00 16.70 164 LYS A O 1
ATOM 908 N N . MET A 1 147 ? -17.844 4.615 38.209 1.00 11.03 165 MET A N 1
ATOM 909 C CA . MET A 1 147 ? -17.259 4.658 39.540 1.00 12.09 165 MET A CA 1
ATOM 910 C C . MET A 1 147 ? -18.341 5.001 40.551 1.00 13.13 165 MET A C 1
ATOM 911 O O . MET A 1 147 ? -19.445 5.420 40.195 1.00 13.48 165 MET A O 1
ATOM 916 N N . ALA A 1 148 ? -18.002 4.828 41.825 1.00 17.11 166 ALA A N 1
ATOM 917 C CA . ALA A 1 148 ? -18.927 5.110 42.909 1.00 14.75 166 ALA A CA 1
ATOM 918 C C . ALA A 1 148 ? -19.021 6.611 43.168 1.00 19.72 166 ALA A C 1
ATOM 919 O O . ALA A 1 148 ? -18.108 7.384 42.864 1.00 12.99 166 ALA A O 1
ATOM 921 N N . ALA A 1 149 ? -20.155 7.017 43.746 1.00 15.15 167 ALA A N 1
ATOM 922 C CA . ALA A 1 149 ? -20.365 8.425 44.063 1.00 17.35 167 ALA A CA 1
ATOM 923 C C . ALA A 1 149 ? -19.339 8.937 45.064 1.00 15.07 167 ALA A C 1
ATOM 924 O O . ALA A 1 149 ? -18.935 10.104 44.992 1.00 12.50 167 ALA A O 1
ATOM 926 N N . SER A 1 150 ? -18.906 8.091 46.004 1.00 15.23 168 SER A N 1
ATOM 927 C CA . SER A 1 150 ? -17.879 8.517 46.950 1.00 13.80 168 SER A CA 1
ATOM 928 C C . SER A 1 150 ? -16.552 8.750 46.243 1.00 13.66 168 SER A C 1
ATOM 929 O O . SER A 1 150 ? -15.806 9.669 46.596 1.00 13.93 168 SER A O 1
ATOM 932 N N . THR A 1 151 ? -16.242 7.924 45.242 1.00 14.53 169 THR A N 1
ATOM 933 C CA . THR A 1 151 ? -15.028 8.138 44.462 1.00 13.42 169 THR A CA 1
ATOM 934 C C . THR A 1 151 ? -15.090 9.457 43.698 1.00 11.29 169 THR A C 1
ATOM 935 O O . THR A 1 151 ? -14.091 10.182 43.622 1.00 11.81 169 THR A O 1
ATOM 939 N N . LYS A 1 152 ? -16.259 9.794 43.144 1.00 11.55 170 LYS A N 1
ATOM 940 C CA . LYS A 1 152 ? -16.400 11.064 42.436 1.00 12.59 170 LYS A CA 1
ATOM 941 C C . LYS A 1 152 ? -16.167 12.250 43.365 1.00 12.12 170 LYS A C 1
ATOM 942 O O . LYS A 1 152 ? -15.483 13.211 42.995 1.00 8.77 170 LYS A O 1
ATOM 948 N N . LYS A 1 153 ? -16.735 12.208 44.574 1.00 9.11 171 LYS A N 1
ATOM 949 C CA . LYS A 1 153 ? -16.553 13.314 45.510 1.00 9.74 171 LYS A CA 1
ATOM 950 C C . LYS A 1 153 ? -15.092 13.461 45.910 1.00 9.01 171 LYS A C 1
ATOM 951 O O . LYS A 1 153 ? -14.597 14.582 46.078 1.00 8.88 171 LYS A O 1
ATOM 957 N N . SER A 1 154 ? -14.386 12.340 46.070 1.00 11.16 172 SER A N 1
ATOM 958 C CA . SER A 1 154 ? -12.965 12.401 46.397 1.00 11.79 172 SER A CA 1
ATOM 959 C C . SER A 1 154 ? -12.169 13.042 45.268 1.00 10.03 172 SER A C 1
ATOM 960 O O . SER A 1 154 ? -11.285 13.871 45.515 1.00 9.36 172 SER A O 1
ATOM 963 N N . ILE A 1 155 ? -12.473 12.676 44.022 1.00 8.93 173 ILE A N 1
ATOM 964 C CA . ILE A 1 155 ? -11.794 13.280 42.881 1.00 8.74 173 ILE A CA 1
ATOM 965 C C . ILE A 1 155 ? -12.114 14.767 42.796 1.00 8.53 173 ILE A C 1
ATOM 966 O O . ILE A 1 155 ? -11.222 15.597 42.577 1.00 8.44 173 ILE A O 1
ATOM 971 N N . ILE A 1 156 ? -13.388 15.129 42.985 1.00 8.50 174 ILE A N 1
ATOM 972 C CA . ILE A 1 156 ? -13.794 16.532 42.938 1.00 8.35 174 ILE A CA 1
ATOM 973 C C . ILE A 1 156 ? -13.057 17.339 43.999 1.00 10.48 174 ILE A C 1
ATOM 974 O O . ILE A 1 156 ? -12.584 18.452 43.737 1.00 8.70 174 ILE A O 1
ATOM 979 N N . ALA A 1 157 ? -12.950 16.792 45.212 1.00 12.06 175 ALA A N 1
ATOM 980 C CA . ALA A 1 157 ? -12.264 17.500 46.288 1.00 16.43 175 ALA A CA 1
ATOM 981 C C . ALA A 1 157 ? -10.771 17.597 46.015 1.00 14.04 175 ALA A C 1
ATOM 982 O O . ALA A 1 157 ? -10.155 18.639 46.265 1.00 14.78 175 ALA A O 1
ATOM 984 N N . SER A 1 158 ? -10.176 16.518 45.503 1.00 12.59 176 SER A N 1
ATOM 985 C CA . SER A 1 158 ? -8.759 16.532 45.168 1.00 13.83 176 SER A CA 1
ATOM 986 C C . SER A 1 158 ? -8.458 17.527 44.054 1.00 14.99 176 SER A C 1
ATOM 987 O O . SER A 1 158 ? -7.409 18.181 44.075 1.00 17.50 176 SER A O 1
ATOM 990 N N . LEU A 1 159 ? -9.372 17.672 43.092 1.00 9.30 177 LEU A N 1
ATOM 991 C CA . LEU A 1 159 ? -9.170 18.576 41.967 1.00 13.46 177 LEU A CA 1
ATOM 992 C C . LEU A 1 159 ? -9.080 20.038 42.392 1.00 17.88 177 LEU A C 1
ATOM 993 O O . LEU A 1 159 ? -8.658 20.872 41.585 1.00 16.98 177 LEU A O 1
ATOM 998 N N . GLN A 1 160 ? -9.445 20.365 43.629 1.00 18.96 178 GLN A N 1
ATOM 999 C CA . GLN A 1 160 ? -9.359 21.728 44.136 1.00 23.50 178 GLN A CA 1
ATOM 1000 C C . GLN A 1 160 ? -8.066 21.998 44.895 1.00 19.69 178 GLN A C 1
ATOM 1001 O O . GLN A 1 160 ? -7.816 23.144 45.280 1.00 38.22 178 GLN A O 1
ATOM 1007 N N . HIS A 1 161 ? -7.243 20.977 45.117 1.00 19.26 179 HIS A N 1
ATOM 1008 C CA . HIS A 1 161 ? -5.869 21.160 45.566 1.00 19.73 179 HIS A CA 1
ATOM 1009 C C . HIS A 1 161 ? -4.905 21.377 44.406 1.00 13.27 179 HIS A C 1
ATOM 1010 O O . HIS A 1 161 ? -3.694 21.472 44.636 1.00 13.45 179 HIS A O 1
ATOM 1017 N N . ASP A 1 162 ? -5.406 21.447 43.173 1.00 10.83 180 ASP A N 1
ATOM 1018 C CA . ASP A 1 162 ? -4.558 21.422 41.984 1.00 9.14 180 ASP A CA 1
ATOM 1019 C C . ASP A 1 162 ? -4.239 22.849 41.555 1.00 8.61 180 ASP A C 1
ATOM 1020 O O . ASP A 1 162 ? -5.067 23.518 40.930 1.00 8.52 180 ASP A O 1
ATOM 1025 N N . ALA A 1 163 ? -3.024 23.302 41.867 1.00 8.79 181 ALA A N 1
ATOM 1026 C CA . ALA A 1 163 ? -2.617 24.648 41.485 1.00 8.99 181 ALA A CA 1
ATOM 1027 C C . ALA A 1 163 ? -2.452 24.797 39.978 1.00 8.77 181 ALA A C 1
ATOM 1028 O O . ALA A 1 163 ? -2.575 25.912 39.464 1.00 8.85 181 ALA A O 1
ATOM 1030 N N . THR A 1 164 ? -2.184 23.706 39.256 1.00 8.58 182 THR A N 1
ATOM 1031 C CA . THR A 1 164 ? -2.032 23.814 37.808 1.00 8.44 182 THR A CA 1
ATOM 1032 C C . THR A 1 164 ? -3.373 24.068 37.127 1.00 8.26 182 THR A C 1
ATOM 1033 O O . THR A 1 164 ? -3.462 24.900 36.215 1.00 8.24 182 THR A O 1
ATOM 1037 N N . VAL A 1 165 ? -4.432 23.378 37.564 1.00 8.16 183 VAL A N 1
ATOM 1038 C CA . VAL A 1 165 ? -5.764 23.642 37.022 1.00 8.02 183 VAL A CA 1
ATOM 1039 C C . VAL A 1 165 ? -6.184 25.077 37.318 1.00 8.15 183 VAL A C 1
ATOM 1040 O O . VAL A 1 165 ? -6.781 25.753 36.470 1.00 8.07 183 VAL A O 1
ATOM 1044 N N . GLN A 1 166 ? -5.885 25.561 38.526 1.00 8.37 184 GLN A N 1
ATOM 1045 C CA . GLN A 1 166 ? -6.261 26.923 38.895 1.00 8.75 184 GLN A CA 1
ATOM 1046 C C . GLN A 1 166 ? -5.524 27.946 38.041 1.00 8.69 184 GLN A C 1
ATOM 1047 O O . GLN A 1 166 ? -6.123 28.923 37.576 1.00 10.76 184 GLN A O 1
ATOM 1053 N N . LYS A 1 167 ? -4.225 27.734 37.820 1.00 8.75 185 LYS A N 1
ATOM 1054 C CA . LYS A 1 167 ? -3.455 28.633 36.967 1.00 8.88 185 LYS A CA 1
ATOM 1055 C C . LYS A 1 167 ? -3.976 28.615 35.536 1.00 13.12 185 LYS A C 1
ATOM 1056 O O . LYS A 1 167 ? -4.080 29.667 34.891 1.00 8.75 185 LYS A O 1
ATOM 1062 N N . ILE A 1 168 ? -4.311 27.429 35.024 1.00 8.35 186 ILE A N 1
ATOM 1063 C CA . ILE A 1 168 ? -4.846 27.322 33.669 1.00 9.12 186 ILE A CA 1
ATOM 1064 C C . ILE A 1 168 ? -6.135 28.125 33.543 1.00 11.36 186 ILE A C 1
ATOM 1065 O O . ILE A 1 168 ? -6.318 28.896 32.593 1.00 13.40 186 ILE A O 1
ATOM 1070 N N . LEU A 1 169 ? -7.042 27.968 34.511 1.00 10.77 187 LEU A N 1
ATOM 1071 C CA . LEU A 1 169 ? -8.287 28.727 34.484 1.00 11.46 187 LEU A CA 1
ATOM 1072 C C . LEU A 1 169 ? -8.027 30.222 34.634 1.00 11.97 187 LEU A C 1
ATOM 1073 O O . LEU A 1 169 ? -8.693 31.041 33.991 1.00 11.72 187 LEU A O 1
ATOM 1078 N N . HIS A 1 170 ? -7.056 30.595 35.472 1.00 13.16 188 HIS A N 1
ATOM 1079 C CA . HIS A 1 170 ? -6.721 32.006 35.643 1.00 11.81 188 HIS A CA 1
ATOM 1080 C C . HIS A 1 170 ? -6.257 32.627 34.331 1.00 12.59 188 HIS A C 1
ATOM 1081 O O . HIS A 1 170 ? -6.665 33.742 33.985 1.00 17.09 188 HIS A O 1
ATOM 1088 N N . GLU A 1 171 ? -5.414 31.916 33.580 1.00 11.99 189 GLU A N 1
ATOM 1089 C CA . GLU A 1 171 ? -4.940 32.415 32.295 1.00 21.72 189 GLU A CA 1
ATOM 1090 C C . GLU A 1 171 ? -6.038 32.465 31.242 1.00 23.35 189 GLU A C 1
ATOM 1091 O O . GLU A 1 171 ? -5.832 33.077 30.189 1.00 20.08 189 GLU A O 1
ATOM 1097 N N . GLN A 1 172 ? -7.185 31.838 31.493 1.00 16.99 190 GLN A N 1
ATOM 1098 C CA . GLN A 1 172 ? -8.329 31.929 30.598 1.00 20.93 190 GLN A CA 1
ATOM 1099 C C . GLN A 1 172 ? -9.218 33.128 30.892 1.00 18.61 190 GLN A C 1
ATOM 1100 O O . GLN A 1 172 ? -10.142 33.399 30.117 1.00 17.54 190 GLN A O 1
ATOM 1106 N N . GLY A 1 173 ? -8.962 33.845 31.981 1.00 18.78 191 GLY A N 1
ATOM 1107 C CA . GLY A 1 173 ? -9.801 34.948 32.394 1.00 17.24 191 GLY A CA 1
ATOM 1108 C C . GLY A 1 173 ? -10.814 34.621 33.466 1.00 16.42 191 GLY A C 1
ATOM 1109 O O . GLY A 1 173 ? -11.719 35.428 33.701 1.00 15.64 191 GLY A O 1
ATOM 1110 N N . VAL A 1 174 ? -10.692 33.471 34.123 1.00 10.32 192 VAL A N 1
ATOM 1111 C CA . VAL A 1 174 ? -11.647 33.069 35.148 1.00 10.41 192 VAL A CA 1
ATOM 1112 C C . VAL A 1 174 ? -11.323 33.795 36.446 1.00 16.78 192 VAL A C 1
ATOM 1113 O O . VAL A 1 174 ? -10.189 33.745 36.937 1.00 13.95 192 VAL A O 1
ATOM 1117 N N . ALA A 1 175 ? -12.326 34.468 37.011 1.00 18.30 193 ALA A N 1
ATOM 1118 C CA . ALA A 1 175 ? -12.119 35.248 38.222 1.00 21.21 193 ALA A CA 1
ATOM 1119 C C . ALA A 1 175 ? -12.189 34.403 39.484 1.00 20.17 193 ALA A C 1
ATOM 1120 O O . ALA A 1 175 ? -11.692 34.837 40.530 1.00 16.75 193 ALA A O 1
ATOM 1122 N N . ASN A 1 176 ? -12.775 33.208 39.414 1.00 16.64 194 ASN A N 1
ATOM 1123 C CA . ASN A 1 176 ? -12.924 32.328 40.572 1.00 18.98 194 ASN A CA 1
ATOM 1124 C C . ASN A 1 176 ? -12.289 30.963 40.309 1.00 17.13 194 ASN A C 1
ATOM 1125 O O . ASN A 1 176 ? -12.959 29.929 40.401 1.00 16.66 194 ASN A O 1
ATOM 1130 N N . PRO A 1 177 ? -10.985 30.916 40.008 1.00 21.90 195 PRO A N 1
ATOM 1131 C CA . PRO A 1 177 ? -10.365 29.620 39.687 1.00 16.27 195 PRO A CA 1
ATOM 1132 C C . PRO A 1 177 ? -10.274 28.683 40.875 1.00 18.79 195 PRO A C 1
ATOM 1133 O O . PRO A 1 177 ? -10.071 27.477 40.674 1.00 11.31 195 PRO A O 1
ATOM 1137 N N . GLU A 1 178 ? -10.435 29.191 42.095 1.00 15.87 196 GLU A N 1
ATOM 1138 C CA . GLU A 1 178 ? -10.350 28.390 43.307 1.00 21.99 196 GLU A CA 1
ATOM 1139 C C . GLU A 1 178 ? -11.702 27.874 43.781 1.00 16.54 196 GLU A C 1
ATOM 1140 O O . GLU A 1 178 ? -11.751 27.116 44.754 1.00 21.26 196 GLU A O 1
ATOM 1146 N N . SER A 1 179 ? -12.801 28.264 43.131 1.00 15.68 197 SER A N 1
ATOM 1147 C CA . SER A 1 179 ? -14.123 27.890 43.623 1.00 15.60 197 SER A CA 1
ATOM 1148 C C . SER A 1 179 ? -15.120 27.761 42.475 1.00 16.55 197 SER A C 1
ATOM 1149 O O . SER A 1 179 ? -16.296 28.108 42.619 1.00 20.90 197 SER A O 1
ATOM 1152 N N . CYS A 1 180 ? -14.672 27.247 41.330 1.00 15.84 198 CYS A N 1
ATOM 1153 C CA . CYS A 1 180 ? -15.551 27.143 40.171 1.00 15.61 198 CYS A CA 1
ATOM 1154 C C . CYS A 1 180 ? -16.070 25.733 39.919 1.00 14.33 198 CYS A C 1
ATOM 1155 O O . CYS A 1 180 ? -17.023 25.574 39.149 1.00 12.07 198 CYS A O 1
ATOM 1158 N N . LEU A 1 181 ? -15.476 24.715 40.538 1.00 8.10 199 LEU A N 1
ATOM 1159 C CA . LEU A 1 181 ? -15.924 23.336 40.376 1.00 13.57 199 LEU A CA 1
ATOM 1160 C C . LEU A 1 181 ? -17.005 23.048 41.411 1.00 14.63 199 LEU A C 1
ATOM 1161 O O . LEU A 1 181 ? -16.732 23.030 42.616 1.00 15.46 199 LEU A O 1
ATOM 1166 N N . ASP A 1 182 ? -18.227 22.825 40.941 1.00 13.21 200 ASP A N 1
ATOM 1167 C CA . ASP A 1 182 ? -19.361 22.601 41.828 1.00 18.07 200 ASP A CA 1
ATOM 1168 C C . ASP A 1 182 ? -19.155 21.324 42.638 1.00 20.92 200 ASP A C 1
ATOM 1169 O O . ASP A 1 182 ? -19.030 20.239 42.050 1.00 21.17 200 ASP A O 1
ATOM 1174 N N . PRO A 1 183 ? -19.119 21.402 43.971 1.00 28.07 201 PRO A N 1
ATOM 1175 C CA . PRO A 1 183 ? -18.924 20.183 44.774 1.00 24.40 201 PRO A CA 1
ATOM 1176 C C . PRO A 1 183 ? -20.029 19.153 44.609 1.00 25.16 201 PRO A C 1
ATOM 1177 O O . PRO A 1 183 ? -19.801 17.974 44.903 1.00 29.21 201 PRO A O 1
ATOM 1181 N N . HIS A 1 184 ? -21.212 19.552 44.152 1.00 26.12 202 HIS A N 1
ATOM 1182 C CA . HIS A 1 184 ? -22.331 18.634 43.982 1.00 26.34 202 HIS A CA 1
ATOM 1183 C C . HIS A 1 184 ? -22.334 17.944 42.620 1.00 21.15 202 HIS A C 1
ATOM 1184 O O . HIS A 1 184 ? -23.343 17.330 42.256 1.00 17.88 202 HIS A O 1
ATOM 1191 N N . SER A 1 185 ? -21.228 18.023 41.869 1.00 19.17 203 SER A N 1
ATOM 1192 C CA . SER A 1 185 ? -21.153 17.392 40.553 1.00 15.54 203 SER A CA 1
ATOM 1193 C C . SER A 1 185 ? -21.344 15.883 40.618 1.00 16.85 203 SER A C 1
ATOM 1194 O O . SER A 1 185 ? -21.742 15.275 39.618 1.00 17.25 203 SER A O 1
ATOM 1197 N N . ALA A 1 186 ? -21.070 15.268 41.765 1.00 12.65 204 ALA A N 1
ATOM 1198 C CA . ALA A 1 186 ? -21.158 13.824 41.902 1.00 16.92 204 ALA A CA 1
ATOM 1199 C C . ALA A 1 186 ? -22.575 13.329 42.167 1.00 21.89 204 ALA A C 1
ATOM 1200 O O . ALA A 1 186 ? -22.811 12.119 42.092 1.00 24.05 204 ALA A O 1
ATOM 1202 N N . SER A 1 187 ? -23.520 14.220 42.475 1.00 19.58 205 SER A N 1
ATOM 1203 C CA . SER A 1 187 ? -24.869 13.803 42.852 1.00 27.84 205 SER A CA 1
ATOM 1204 C C . SER A 1 187 ? -25.991 14.494 42.091 1.00 24.16 205 SER A C 1
ATOM 1205 O O . SER A 1 187 ? -27.085 13.924 42.006 1.00 29.97 205 SER A O 1
ATOM 1208 N N . VAL A 1 188 ? -25.772 15.679 41.538 1.00 24.08 206 VAL A N 1
ATOM 1209 C CA . VAL A 1 188 ? -26.854 16.412 40.864 1.00 26.51 206 VAL A CA 1
ATOM 1210 C C . VAL A 1 188 ? -27.294 15.644 39.625 1.00 25.20 206 VAL A C 1
ATOM 1211 O O . VAL A 1 188 ? -26.444 15.055 38.935 1.00 23.18 206 VAL A O 1
ATOM 1215 N N . PRO A 1 189 ? -28.594 15.573 39.327 1.00 28.24 207 PRO A N 1
ATOM 1216 C CA . PRO A 1 189 ? -29.021 14.990 38.050 1.00 23.76 207 PRO A CA 1
ATOM 1217 C C . PRO A 1 189 ? -28.367 15.709 36.878 1.00 20.89 207 PRO A C 1
ATOM 1218 O O . PRO A 1 189 ? -28.233 16.933 36.873 1.00 20.04 207 PRO A O 1
ATOM 1222 N N . SER A 1 190 ? -27.958 14.933 35.879 1.00 19.46 208 SER A N 1
ATOM 1223 C CA . SER A 1 190 ? -27.154 15.444 34.776 1.00 17.35 208 SER A CA 1
ATOM 1224 C C . SER A 1 190 ? -28.002 15.581 33.517 1.00 14.76 208 SER A C 1
ATOM 1225 O O . SER A 1 190 ? -28.676 14.630 33.107 1.00 14.81 208 SER A O 1
ATOM 1228 N N . LEU A 1 191 ? -27.963 16.765 32.907 1.00 16.18 209 LEU A N 1
ATOM 1229 C CA . LEU A 1 191 ? -28.681 16.987 31.660 1.00 14.07 209 LEU A CA 1
ATOM 1230 C C . LEU A 1 191 ? -28.158 16.053 30.575 1.00 10.41 209 LEU A C 1
ATOM 1231 O O . LEU A 1 191 ? -26.946 15.919 30.386 1.00 8.72 209 LEU A O 1
ATOM 1236 N N . LEU A 1 192 ? -29.073 15.387 29.876 1.00 12.97 210 LEU A N 1
ATOM 1237 C CA . LEU A 1 192 ? -28.682 14.686 28.664 1.00 11.81 210 LEU A CA 1
ATOM 1238 C C . LEU A 1 192 ? -28.208 15.703 27.634 1.00 12.18 210 LEU A C 1
ATOM 1239 O O . LEU A 1 192 ? -28.585 16.878 27.677 1.00 9.18 210 LEU A O 1
ATOM 1244 N N . TYR A 1 193 ? -27.350 15.259 26.718 1.00 9.18 211 TYR A N 1
ATOM 1245 C CA . TYR A 1 193 ? -26.796 16.195 25.749 1.00 8.94 211 TYR A CA 1
ATOM 1246 C C . TYR A 1 193 ? -27.906 16.751 24.867 1.00 13.00 211 TYR A C 1
ATOM 1247 O O . TYR A 1 193 ? -28.763 16.009 24.377 1.00 9.70 211 TYR A O 1
ATOM 1256 N N . GLY A 1 194 ? -27.897 18.071 24.683 1.00 10.79 212 GLY A N 1
ATOM 1257 C CA . GLY A 1 194 ? -28.933 18.748 23.940 1.00 11.19 212 GLY A CA 1
ATOM 1258 C C . GLY A 1 194 ? -30.073 19.280 24.779 1.00 14.68 212 GLY A C 1
ATOM 1259 O O . GLY A 1 194 ? -30.867 20.083 24.274 1.00 20.07 212 GLY A O 1
ATOM 1260 N N . SER A 1 195 ? -30.181 18.861 26.037 1.00 13.89 213 SER A N 1
ATOM 1261 C CA . SER A 1 195 ? -31.223 19.334 26.935 1.00 18.48 213 SER A CA 1
ATOM 1262 C C . SER A 1 195 ? -30.752 20.565 27.702 1.00 17.73 213 SER A C 1
ATOM 1263 O O . SER A 1 195 ? -29.554 20.812 27.860 1.00 15.96 213 SER A O 1
ATOM 1266 N N . SER A 1 196 ? -31.745 21.320 28.166 1.00 18.42 214 SER A N 1
ATOM 1267 C CA . SER A 1 196 ? -31.482 22.580 28.895 1.00 25.67 214 SER A CA 1
ATOM 1268 C C . SER A 1 196 ? -32.694 22.956 29.741 1.00 33.98 214 SER A C 1
ATOM 1269 O O . SER A 1 196 ? -33.720 22.280 29.649 1.00 38.59 214 SER A O 1
ATOM 1272 N N . LYS A 1 197 ? -32.582 24.036 30.507 1.00 41.21 215 LYS A N 1
ATOM 1273 C CA . LYS A 1 197 ? -33.758 24.568 31.234 1.00 38.35 215 LYS A CA 1
ATOM 1274 C C . LYS A 1 197 ? -34.666 25.272 30.220 1.00 40.57 215 LYS A C 1
ATOM 1275 O O . LYS A 1 197 ? -34.179 25.629 29.137 1.00 34.81 215 LYS A O 1
ATOM 1277 N N . LEU A 1 198 ? -35.946 25.445 30.563 1.00 38.88 216 LEU A N 1
ATOM 1278 C CA . LEU A 1 198 ? -36.913 26.088 29.628 1.00 42.83 216 LEU A CA 1
ATOM 1279 C C . LEU A 1 198 ? -36.474 27.527 29.359 1.00 42.32 216 LEU A C 1
ATOM 1280 O O . LEU A 1 198 ? -36.983 28.123 28.405 1.00 47.97 216 LEU A O 1
ATOM 1281 N N . ASN A 1 199 ? -35.582 28.057 30.185 1.00 38.29 217 ASN A N 1
ATOM 1282 C CA . ASN A 1 199 ? -35.108 29.458 30.052 1.00 41.21 217 ASN A CA 1
ATOM 1283 C C . ASN A 1 199 ? -33.779 29.506 29.304 1.00 46.08 217 ASN A C 1
ATOM 1284 O O . ASN A 1 199 ? -33.592 30.428 28.508 1.00 42.39 217 ASN A O 1
ATOM 1286 N N . HIS A 1 200 ? -32.941 28.473 29.484 1.00 53.07 218 HIS A N 1
ATOM 1287 C CA . HIS A 1 200 ? -31.572 28.500 28.921 1.00 39.46 218 HIS A CA 1
ATOM 1288 C C . HIS A 1 200 ? -31.374 27.699 27.637 1.00 33.14 218 HIS A C 1
ATOM 1289 O O . HIS A 1 200 ? -32.201 26.852 27.262 1.00 34.65 218 HIS A O 1
ATOM 1290 N N . ARG A 1 201 ? -30.261 27.990 26.981 1.00 27.18 219 ARG A N 1
ATOM 1291 C CA . ARG A 1 201 ? -29.889 27.235 25.774 1.00 22.49 219 ARG A CA 1
ATOM 1292 C C . ARG A 1 201 ? -28.956 26.106 26.237 1.00 19.05 219 ARG A C 1
ATOM 1293 O O . ARG A 1 201 ? -28.266 26.263 27.239 1.00 21.28 219 ARG A O 1
ATOM 1301 N N . PRO A 1 202 ? -28.963 24.946 25.568 1.00 20.09 220 PRO A N 1
ATOM 1302 C CA . PRO A 1 202 ? -28.146 23.807 26.003 1.00 13.05 220 PRO A CA 1
ATOM 1303 C C . PRO A 1 202 ? -26.667 24.022 25.725 1.00 13.84 220 PRO A C 1
ATOM 1304 O O . PRO A 1 202 ? -26.276 24.770 24.824 1.00 13.38 220 PRO A O 1
ATOM 1308 N N . TYR A 1 203 ? -25.841 23.351 26.525 1.00 8.86 221 TYR A N 1
ATOM 1309 C CA . TYR A 1 203 ? -24.403 23.354 26.301 1.00 12.70 221 TYR A CA 1
ATOM 1310 C C . TYR A 1 203 ? -24.068 22.665 24.982 1.00 7.64 221 TYR A C 1
ATOM 1311 O O . TYR A 1 203 ? -24.741 21.722 24.557 1.00 12.13 221 TYR A O 1
ATOM 1320 N N . GLN A 1 204 ? -23.011 23.143 24.333 1.00 7.47 222 GLN A N 1
ATOM 1321 C CA . GLN A 1 204 ? -22.598 22.642 23.029 1.00 12.55 222 GLN A CA 1
ATOM 1322 C C . GLN A 1 204 ? -21.266 21.915 23.153 1.00 8.53 222 GLN A C 1
ATOM 1323 O O . GLN A 1 204 ? -20.316 22.442 23.741 1.00 10.18 222 GLN A O 1
ATOM 1326 N N . LEU A 1 205 ? -21.204 20.709 22.596 1.00 11.29 223 LEU A N 1
ATOM 1327 C CA . LEU A 1 205 ? -19.969 19.938 22.583 1.00 9.89 223 LEU A CA 1
ATOM 1328 C C . LEU A 1 205 ? -18.929 20.632 21.710 1.00 12.87 223 LEU A C 1
ATOM 1329 O O . LEU A 1 205 ? -19.148 20.824 20.508 1.00 14.22 223 LEU A O 1
ATOM 1334 N N . LYS A 1 206 ? -17.799 21.012 22.309 1.00 8.12 224 LYS A N 1
ATOM 1335 C CA . LYS A 1 206 ? -16.707 21.624 21.556 1.00 12.44 224 LYS A CA 1
ATOM 1336 C C . LYS A 1 206 ? -15.796 20.561 20.950 1.00 14.73 224 LYS A C 1
ATOM 1337 O O . LYS A 1 206 ? -15.570 20.545 19.736 1.00 13.54 224 LYS A O 1
ATOM 1343 N N . THR A 1 207 ? -15.270 19.670 21.784 1.00 10.72 225 THR A N 1
ATOM 1344 C CA . THR A 1 207 ? -14.401 18.602 21.313 1.00 11.83 225 THR A CA 1
ATOM 1345 C C . THR A 1 207 ? -14.375 17.497 22.359 1.00 11.03 225 THR A C 1
ATOM 1346 O O . THR A 1 207 ? -14.916 17.638 23.459 1.00 7.39 225 THR A O 1
ATOM 1350 N N . GLY A 1 208 ? -13.747 16.391 21.990 1.00 10.62 226 GLY A N 1
ATOM 1351 C CA . GLY A 1 208 ? -13.596 15.264 22.891 1.00 9.42 226 GLY A CA 1
ATOM 1352 C C . GLY A 1 208 ? -12.239 14.624 22.699 1.00 16.88 226 GLY A C 1
ATOM 1353 O O . GLY A 1 208 ? -11.673 14.637 21.603 1.00 13.72 226 GLY A O 1
ATOM 1354 N N . PHE A 1 209 ? -11.716 14.057 23.785 1.00 8.05 227 PHE A N 1
ATOM 1355 C CA . PHE A 1 209 ? -10.377 13.488 23.785 1.00 8.62 227 PHE A CA 1
ATOM 1356 C C . PHE A 1 209 ? -10.416 12.004 24.124 1.00 8.51 227 PHE A C 1
ATOM 1357 O O . PHE A 1 209 ? -11.305 11.529 24.837 1.00 8.64 227 PHE A O 1
ATOM 1365 N N . GLU A 1 210 ? -9.423 11.290 23.604 1.00 9.92 228 GLU A N 1
ATOM 1366 C CA . GLU A 1 210 ? -9.229 9.863 23.820 1.00 9.30 228 GLU A CA 1
ATOM 1367 C C . GLU A 1 210 ? -7.983 9.665 24.674 1.00 11.12 228 GLU A C 1
ATOM 1368 O O . GLU A 1 210 ? -6.884 10.059 24.269 1.00 14.53 228 GLU A O 1
ATOM 1374 N N . LEU A 1 211 ? -8.150 9.052 25.843 1.00 11.12 229 LEU A N 1
ATOM 1375 C CA . LEU A 1 211 ? -7.046 8.778 26.752 1.00 10.14 229 LEU A CA 1
ATOM 1376 C C . LEU A 1 211 ? -6.890 7.272 26.919 1.00 11.71 229 LEU A C 1
ATOM 1377 O O . LEU A 1 211 ? -7.877 6.551 27.086 1.00 12.52 229 LEU A O 1
ATOM 1382 N N . VAL A 1 212 ? -5.647 6.801 26.873 1.00 12.30 230 VAL A N 1
ATOM 1383 C CA . VAL A 1 212 ? -5.326 5.389 27.058 1.00 16.57 230 VAL A CA 1
ATOM 1384 C C . VAL A 1 212 ? -4.363 5.278 28.230 1.00 13.73 230 VAL A C 1
ATOM 1385 O O . VAL A 1 212 ? -3.270 5.853 28.195 1.00 19.98 230 VAL A O 1
ATOM 1389 N N . PHE A 1 213 ? -4.764 4.549 29.268 1.00 14.04 231 PHE A N 1
ATOM 1390 C CA . PHE A 1 213 ? -3.883 4.263 30.390 1.00 16.55 231 PHE A CA 1
ATOM 1391 C C . PHE A 1 213 ? -3.597 2.768 30.445 1.00 19.94 231 PHE A C 1
ATOM 1392 O O . PHE A 1 213 ? -4.466 1.946 30.137 1.00 21.43 231 PHE A O 1
ATOM 1400 N N . ASP A 1 214 ? -2.369 2.429 30.827 1.00 18.47 232 ASP A N 1
ATOM 1401 C CA . ASP A 1 214 ? -1.892 1.051 30.818 1.00 20.89 232 ASP A CA 1
ATOM 1402 C C . ASP A 1 214 ? -1.096 0.824 32.091 1.00 26.75 232 ASP A C 1
ATOM 1403 O O . ASP A 1 214 ? -0.113 1.528 32.339 1.00 29.88 232 ASP A O 1
ATOM 1408 N N . SER A 1 215 ? -1.524 -0.147 32.901 1.00 20.06 233 SER A N 1
ATOM 1409 C CA . SER A 1 215 ? -0.820 -0.423 34.148 1.00 27.89 233 SER A CA 1
ATOM 1410 C C . SER A 1 215 ? 0.596 -0.934 33.914 1.00 35.52 233 SER A C 1
ATOM 1411 O O . SER A 1 215 ? 1.441 -0.806 34.806 1.00 38.55 233 SER A O 1
ATOM 1414 N N . SER A 1 216 ? 0.875 -1.504 32.743 1.00 31.87 234 SER A N 1
ATOM 1415 C CA . SER A 1 216 ? 2.221 -1.934 32.391 1.00 32.93 234 SER A CA 1
ATOM 1416 C C . SER A 1 216 ? 3.064 -0.807 31.811 1.00 40.83 234 SER A C 1
ATOM 1417 O O . SER A 1 216 ? 4.222 -1.040 31.447 1.00 41.62 234 SER A O 1
ATOM 1420 N N . ASP A 1 217 ? 2.508 0.402 31.708 1.00 33.35 235 ASP A N 1
ATOM 1421 C CA . ASP A 1 217 ? 3.258 1.582 31.272 1.00 36.03 235 ASP A CA 1
ATOM 1422 C C . ASP A 1 217 ? 2.639 2.810 31.929 1.00 30.78 235 ASP A C 1
ATOM 1423 O O . ASP A 1 217 ? 2.036 3.657 31.263 1.00 26.77 235 ASP A O 1
ATOM 1428 N N . PRO A 1 218 ? 2.780 2.934 33.254 1.00 32.25 236 PRO A N 1
ATOM 1429 C CA . PRO A 1 218 ? 2.006 3.963 33.975 1.00 30.80 236 PRO A CA 1
ATOM 1430 C C . PRO A 1 218 ? 2.379 5.387 33.608 1.00 25.76 236 PRO A C 1
ATOM 1431 O O . PRO A 1 218 ? 1.544 6.288 33.757 1.00 22.73 236 PRO A O 1
ATOM 1435 N N . ASP A 1 219 ? 3.602 5.626 33.141 1.00 25.93 237 ASP A N 1
ATOM 1436 C CA . ASP A 1 219 ? 4.015 6.982 32.803 1.00 28.73 237 ASP A CA 1
ATOM 1437 C C . ASP A 1 219 ? 3.494 7.444 31.448 1.00 21.69 237 ASP A C 1
ATOM 1438 O O . ASP A 1 219 ? 3.534 8.647 31.166 1.00 22.29 237 ASP A O 1
ATOM 1440 N N . TYR A 1 220 ? 3.003 6.531 30.614 1.00 22.63 238 TYR A N 1
ATOM 1441 C CA . TYR A 1 220 ? 2.543 6.872 29.273 1.00 26.41 238 TYR A CA 1
ATOM 1442 C C . TYR A 1 220 ? 1.048 7.165 29.301 1.00 16.82 238 TYR A C 1
ATOM 1443 O O . TYR A 1 220 ? 0.240 6.275 29.588 1.00 21.75 238 TYR A O 1
ATOM 1452 N N . ILE A 1 221 ? 0.686 8.408 28.996 1.00 20.11 239 ILE A N 1
ATOM 1453 C CA . ILE A 1 221 ? -0.710 8.834 29.022 1.00 16.26 239 ILE A CA 1
ATOM 1454 C C . ILE A 1 221 ? -0.986 9.609 27.737 1.00 14.54 239 ILE A C 1
ATOM 1455 O O . ILE A 1 221 ? -0.898 10.845 27.724 1.00 16.89 239 ILE A O 1
ATOM 1460 N N . PRO A 1 222 ? -1.287 8.933 26.627 1.00 15.64 240 PRO A N 1
ATOM 1461 C CA . PRO A 1 222 ? -1.551 9.654 25.375 1.00 16.35 240 PRO A CA 1
ATOM 1462 C C . PRO A 1 222 ? -2.966 10.215 25.366 1.00 13.69 240 PRO A C 1
ATOM 1463 O O . PRO A 1 222 ? -3.929 9.510 25.677 1.00 10.71 240 PRO A O 1
ATOM 1467 N N . ILE A 1 223 ? -3.083 11.491 25.010 1.00 15.81 241 ILE A N 1
ATOM 1468 C CA . ILE A 1 223 ? -4.365 12.179 24.913 1.00 15.16 241 ILE A CA 1
ATOM 1469 C C . ILE A 1 223 ? -4.465 12.782 23.520 1.00 17.10 241 ILE A C 1
ATOM 1470 O O . ILE A 1 223 ? -3.618 13.595 23.132 1.00 22.98 241 ILE A O 1
ATOM 1475 N N . HIS A 1 224 ? -5.497 12.392 22.774 1.00 13.40 242 HIS A N 1
ATOM 1476 C CA . HIS A 1 224 ? -5.705 12.871 21.416 1.00 15.86 242 HIS A CA 1
ATOM 1477 C C . HIS A 1 224 ? -7.189 13.114 21.192 1.00 12.73 242 HIS A C 1
ATOM 1478 O O . HIS A 1 224 ? -8.038 12.447 21.788 1.00 14.96 242 HIS A O 1
ATOM 1485 N N . GLN A 1 225 ? -7.497 14.077 20.327 1.00 16.45 243 GLN A N 1
ATOM 1486 C CA . GLN A 1 225 ? -8.890 14.357 20.006 1.00 15.53 243 GLN A CA 1
ATOM 1487 C C . GLN A 1 225 ? -9.523 13.159 19.309 1.00 16.12 243 GLN A C 1
ATOM 1488 O O . GLN A 1 225 ? -8.883 12.473 18.507 1.00 16.38 243 GLN A O 1
ATOM 1494 N N . ILE A 1 226 ? -10.789 12.902 19.632 1.00 16.31 244 ILE A N 1
ATOM 1495 C CA . ILE A 1 226 ? -11.501 11.780 19.038 1.00 15.36 244 ILE A CA 1
ATOM 1496 C C . ILE A 1 226 ? -11.791 12.082 17.574 1.00 22.27 244 ILE A C 1
ATOM 1497 O O . ILE A 1 226 ? -12.117 13.219 17.205 1.00 18.53 244 ILE A O 1
ATOM 1502 N N . LYS A 1 227 ? -11.664 11.064 16.728 1.00 24.15 245 LYS A N 1
ATOM 1503 C CA . LYS A 1 227 ? -11.942 11.201 15.305 1.00 29.34 245 LYS A CA 1
ATOM 1504 C C . LYS A 1 227 ? -13.424 10.968 15.041 1.00 17.54 245 LYS A C 1
ATOM 1505 O O . LYS A 1 227 ? -14.003 9.995 15.535 1.00 20.63 245 LYS A O 1
ATOM 1511 N N . ASN A 1 228 ? -14.033 11.874 14.273 1.00 26.87 246 ASN A N 1
ATOM 1512 C CA . ASN A 1 228 ? -15.407 11.730 13.786 1.00 26.49 246 ASN A CA 1
ATOM 1513 C C . ASN A 1 228 ? -16.405 11.582 14.937 1.00 27.41 246 ASN A C 1
ATOM 1514 O O . ASN A 1 228 ? -17.182 10.627 15.002 1.00 20.09 246 ASN A O 1
ATOM 1519 N N . ILE A 1 229 ? -16.375 12.557 15.848 1.00 30.58 247 ILE A N 1
ATOM 1520 C CA . ILE A 1 229 ? -17.344 12.562 16.940 1.00 27.69 247 ILE A CA 1
ATOM 1521 C C . ILE A 1 229 ? -18.754 12.755 16.400 1.00 26.84 247 ILE A C 1
ATOM 1522 O O . ILE A 1 229 ? -19.715 12.177 16.924 1.00 22.99 247 ILE A O 1
ATOM 1527 N N . GLU A 1 230 ? -18.899 13.552 15.339 1.00 28.88 248 GLU A N 1
ATOM 1528 C CA . GLU A 1 230 ? -20.211 13.846 14.776 1.00 29.96 248 GLU A CA 1
ATOM 1529 C C . GLU A 1 230 ? -20.895 12.612 14.201 1.00 34.99 248 GLU A C 1
ATOM 1530 O O . GLU A 1 230 ? -22.109 12.644 13.971 1.00 32.21 248 GLU A O 1
ATOM 1536 N N . SER A 1 231 ? -20.151 11.534 13.968 1.00 29.53 249 SER A N 1
ATOM 1537 C CA . SER A 1 231 ? -20.716 10.316 13.405 1.00 34.57 249 SER A CA 1
ATOM 1538 C C . SER A 1 231 ? -21.402 9.437 14.443 1.00 29.20 249 SER A C 1
ATOM 1539 O O . SER A 1 231 ? -21.981 8.410 14.075 1.00 31.32 249 SER A O 1
ATOM 1542 N N . TYR A 1 232 ? -21.364 9.810 15.717 1.00 27.75 250 TYR A N 1
ATOM 1543 C CA . TYR A 1 232 ? -21.918 9.004 16.793 1.00 22.96 250 TYR A CA 1
ATOM 1544 C C . TYR A 1 232 ? -23.219 9.613 17.301 1.00 17.56 250 TYR A C 1
ATOM 1545 O O . TYR A 1 232 ? -23.556 10.763 17.010 1.00 20.85 250 TYR A O 1
ATOM 1554 N N . ASN A 1 233 ? -23.956 8.814 18.069 1.00 14.87 251 ASN A N 1
ATOM 1555 C CA . ASN A 1 233 ? -25.125 9.306 18.793 1.00 15.71 251 ASN A CA 1
ATOM 1556 C C . ASN A 1 233 ? -24.611 10.011 20.040 1.00 12.20 251 ASN A C 1
ATOM 1557 O O . ASN A 1 233 ? -24.225 9.368 21.019 1.00 14.46 251 ASN A O 1
ATOM 1562 N N . LEU A 1 234 ? -24.612 11.345 20.007 1.00 10.37 252 LEU A N 1
ATOM 1563 C CA . LEU A 1 234 ? -24.036 12.114 21.105 1.00 11.43 252 LEU A CA 1
ATOM 1564 C C . LEU A 1 234 ? -24.844 11.954 22.386 1.00 9.82 252 LEU A C 1
ATOM 1565 O O . LEU A 1 234 ? -24.271 11.902 23.478 1.00 9.64 252 LEU A O 1
ATOM 1570 N N . VAL A 1 235 ? -26.173 11.881 22.279 1.00 10.22 253 VAL A N 1
ATOM 1571 C CA . VAL A 1 235 ? -26.986 11.646 23.470 1.00 10.33 253 VAL A CA 1
ATOM 1572 C C . VAL A 1 235 ? -26.591 10.329 24.123 1.00 10.51 253 VAL A C 1
ATOM 1573 O O . VAL A 1 235 ? -26.450 10.242 25.349 1.00 10.37 253 VAL A O 1
ATOM 1577 N N . SER A 1 236 ? -26.368 9.294 23.311 1.00 11.00 254 SER A N 1
ATOM 1578 C CA . SER A 1 236 ? -26.023 7.978 23.836 1.00 11.44 254 SER A CA 1
ATOM 1579 C C . SER A 1 236 ? -24.600 7.942 24.385 1.00 11.15 254 SER A C 1
ATOM 1580 O O . SER A 1 236 ? -24.372 7.455 25.496 1.00 11.20 254 SER A O 1
ATOM 1583 N N . GLU A 1 237 ? -23.627 8.449 23.619 1.00 10.87 255 GLU A N 1
ATOM 1584 C CA . GLU A 1 237 ? -22.229 8.319 24.025 1.00 10.69 255 GLU A CA 1
ATOM 1585 C C . GLU A 1 237 ? -21.929 9.113 25.293 1.00 10.20 255 GLU A C 1
ATOM 1586 O O . GLU A 1 237 ? -21.182 8.643 26.160 1.00 10.22 255 GLU A O 1
ATOM 1592 N N . LEU A 1 238 ? -22.494 10.313 25.424 1.00 9.81 256 LEU A N 1
ATOM 1593 C CA . LEU A 1 238 ? -22.171 11.172 26.560 1.00 9.38 256 LEU A CA 1
ATOM 1594 C C . LEU A 1 238 ? -22.959 10.820 27.816 1.00 9.49 256 LEU A C 1
ATOM 1595 O O . LEU A 1 238 ? -22.711 11.417 28.870 1.00 9.21 256 LEU A O 1
ATOM 1600 N N . SER A 1 239 ? -23.883 9.865 27.730 1.00 9.95 257 SER A N 1
ATOM 1601 C CA . SER A 1 239 ? -24.720 9.500 28.866 1.00 10.11 257 SER A CA 1
ATOM 1602 C C . SER A 1 239 ? -23.897 8.838 29.966 1.00 10.19 257 SER A C 1
ATOM 1603 O O . SER A 1 239 ? -23.163 7.876 29.718 1.00 10.50 257 SER A O 1
ATOM 1606 N N . LEU A 1 240 ? -24.043 9.346 31.194 1.00 9.96 258 LEU A N 1
ATOM 1607 C CA . LEU A 1 240 ? -23.278 8.829 32.324 1.00 10.02 258 LEU A CA 1
ATOM 1608 C C . LEU A 1 240 ? -23.709 7.420 32.720 1.00 13.07 258 LEU A C 1
ATOM 1609 O O . LEU A 1 240 ? -22.904 6.662 33.273 1.00 10.78 258 LEU A O 1
ATOM 1614 N N . THR A 1 241 ? -24.964 7.054 32.465 1.00 10.92 259 THR A N 1
ATOM 1615 C CA . THR A 1 241 ? -25.479 5.749 32.858 1.00 11.54 259 THR A CA 1
ATOM 1616 C C . THR A 1 241 ? -25.519 4.755 31.707 1.00 13.71 259 THR A C 1
ATOM 1617 O O . THR A 1 241 ? -25.903 3.601 31.915 1.00 15.30 259 THR A O 1
ATOM 1621 N N . ASN A 1 242 ? -25.143 5.173 30.502 1.00 14.20 260 ASN A N 1
ATOM 1622 C CA . ASN A 1 242 ? -25.167 4.273 29.360 1.00 12.41 260 ASN A CA 1
ATOM 1623 C C . ASN A 1 242 ? -24.019 3.278 29.449 1.00 16.82 260 ASN A C 1
ATOM 1624 O O . ASN A 1 242 ? -22.909 3.621 29.864 1.00 16.18 260 ASN A O 1
ATOM 1629 N N . GLU A 1 243 ? -24.296 2.033 29.061 1.00 18.05 261 GLU A N 1
ATOM 1630 C CA . GLU A 1 243 ? -23.269 1.002 29.000 1.00 19.73 261 GLU A CA 1
ATOM 1631 C C . GLU A 1 243 ? -23.212 0.326 27.636 1.00 19.68 261 GLU A C 1
ATOM 1632 O O . GLU A 1 243 ? -22.467 -0.648 27.471 1.00 24.25 261 GLU A O 1
ATOM 1638 N N . GLN A 1 244 ? -23.959 0.827 26.651 1.00 16.94 262 GLN A N 1
ATOM 1639 C CA . GLN A 1 244 ? -24.016 0.229 25.323 1.00 17.78 262 GLN A CA 1
ATOM 1640 C C . GLN A 1 244 ? -23.614 1.219 24.234 1.00 19.79 262 GLN A C 1
ATOM 1641 O O . GLN A 1 244 ? -24.037 1.089 23.083 1.00 18.79 262 GLN A O 1
ATOM 1647 N N . GLY A 1 245 ? -22.804 2.216 24.578 1.00 22.25 263 GLY A N 1
ATOM 1648 C CA . GLY A 1 245 ? -22.289 3.116 23.570 1.00 15.21 263 GLY A CA 1
ATOM 1649 C C . GLY A 1 245 ? -21.367 2.410 22.595 1.00 22.35 263 GLY A C 1
ATOM 1650 O O . GLY A 1 245 ? -20.786 1.363 22.881 1.00 24.72 263 GLY A O 1
ATOM 1651 N N . SER A 1 246 ? -21.243 2.994 21.405 1.00 19.51 264 SER A N 1
ATOM 1652 C CA . SER A 1 246 ? -20.351 2.445 20.391 1.00 23.33 264 SER A CA 1
ATOM 1653 C C . SER A 1 246 ? -18.930 2.973 20.557 1.00 26.67 264 SER A C 1
ATOM 1654 O O . SER A 1 246 ? -17.970 2.195 20.570 1.00 18.81 264 SER A O 1
ATOM 1657 N N . LEU A 1 247 ? -18.785 4.292 20.689 1.00 22.68 265 LEU A N 1
ATOM 1658 C CA . LEU A 1 247 ? -17.481 4.882 20.958 1.00 19.61 265 LEU A CA 1
ATOM 1659 C C . LEU A 1 247 ? -17.091 4.715 22.421 1.00 19.15 265 LEU A C 1
ATOM 1660 O O . LEU A 1 247 ? -15.953 4.343 22.727 1.00 19.94 265 LEU A O 1
ATOM 1665 N N . VAL A 1 248 ? -18.028 4.970 23.331 1.00 18.13 266 VAL A N 1
ATOM 1666 C CA . VAL A 1 248 ? -17.758 4.969 24.764 1.00 16.62 266 VAL A CA 1
ATOM 1667 C C . VAL A 1 248 ? -18.092 3.579 25.300 1.00 20.40 266 VAL A C 1
ATOM 1668 O O . VAL A 1 248 ? -19.259 3.228 25.475 1.00 22.60 266 VAL A O 1
ATOM 1672 N N . ARG A 1 249 ? -17.059 2.789 25.573 1.00 17.46 267 ARG A N 1
ATOM 1673 C CA . ARG A 1 249 ? -17.259 1.464 26.145 1.00 20.46 267 ARG A CA 1
ATOM 1674 C C . ARG A 1 249 ? -16.910 1.491 27.623 1.00 15.31 267 ARG A C 1
ATOM 1675 O O . ARG A 1 249 ? -15.877 2.066 27.996 1.00 19.04 267 ARG A O 1
ATOM 1683 N N . PRO A 1 250 ? -17.733 0.894 28.483 1.00 14.06 268 PRO A N 1
ATOM 1684 C CA . PRO A 1 250 ? -17.544 1.067 29.928 1.00 15.97 268 PRO A CA 1
ATOM 1685 C C . PRO A 1 250 ? -16.226 0.488 30.420 1.00 20.06 268 PRO A C 1
ATOM 1686 O O . PRO A 1 250 ? -15.733 -0.521 29.911 1.00 20.56 268 PRO A O 1
ATOM 1690 N N . VAL A 1 251 ? -15.675 1.140 31.437 1.00 12.93 269 VAL A N 1
ATOM 1691 C CA . VAL A 1 251 ? -14.472 0.657 32.153 1.00 14.70 269 VAL A CA 1
ATOM 1692 C C . VAL A 1 251 ? -14.897 0.757 33.618 1.00 12.46 269 VAL A C 1
ATOM 1693 O O . VAL A 1 251 ? -15.178 1.860 34.058 1.00 14.89 269 VAL A O 1
ATOM 1697 N N . TYR A 1 252 ? -15.023 -0.376 34.306 1.00 13.49 270 TYR A N 1
ATOM 1698 C CA . TYR A 1 252 ? -15.545 -0.389 35.688 1.00 16.51 270 TYR A CA 1
ATOM 1699 C C . TYR A 1 252 ? -14.431 -0.181 36.721 1.00 17.41 270 TYR A C 1
ATOM 1700 O O .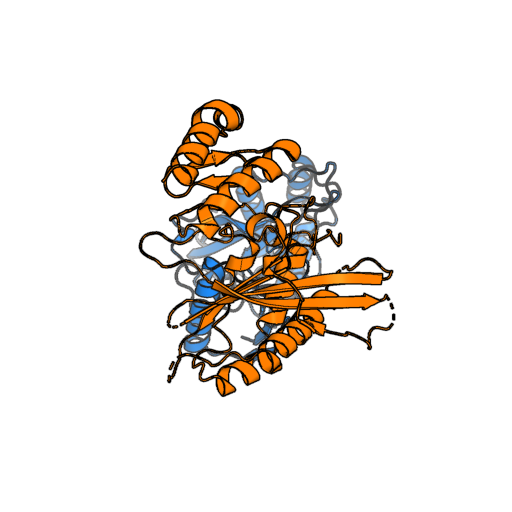 TYR A 1 252 ? -13.456 -0.935 36.705 1.00 17.22 270 TYR A O 1
ATOM 1709 N N . CYS A 1 253 ? -14.641 0.779 37.622 1.00 14.32 271 CYS A N 1
ATOM 1710 C CA . CYS A 1 253 ? -13.665 1.070 38.696 1.00 14.58 271 CYS A CA 1
ATOM 1711 C C . CYS A 1 253 ? -13.973 0.266 39.973 1.00 26.12 271 CYS A C 1
ATOM 1712 O O . CYS A 1 253 ? -15.153 -0.033 40.224 1.00 22.47 271 CYS A O 1
ATOM 1715 N N . ALA A 1 254 ? -12.938 -0.014 40.747 1.00 18.69 272 ALA A N 1
ATOM 1716 C CA . ALA A 1 254 ? -13.046 -0.728 42.034 1.00 32.24 272 ALA A CA 1
ATOM 1717 C C . ALA A 1 254 ? -14.046 -0.041 42.946 1.00 30.10 272 ALA A C 1
ATOM 1718 O O . ALA A 1 254 ? -13.650 0.780 43.742 1.00 44.07 272 ALA A O 1
ATOM 1721 N N . LEU B 1 3 ? -49.996 41.985 -15.170 1.00 40.24 21 LEU B N 1
ATOM 1722 C CA . LEU B 1 3 ? -48.580 41.628 -15.186 1.00 43.99 21 LEU B CA 1
ATOM 1723 C C . LEU B 1 3 ? -47.724 42.802 -14.719 1.00 35.23 21 LEU B C 1
ATOM 1724 O O . LEU B 1 3 ? -46.553 42.635 -14.371 1.00 34.81 21 LEU B O 1
ATOM 1729 N N . ALA B 1 4 ? -48.330 43.993 -14.703 1.00 40.86 22 ALA B N 1
ATOM 1730 C CA . ALA B 1 4 ? -47.596 45.198 -14.329 1.00 38.70 22 ALA B CA 1
ATOM 1731 C C . ALA B 1 4 ? -47.153 45.169 -12.872 1.00 34.71 22 ALA B C 1
ATOM 1732 O O . ALA B 1 4 ? -46.096 45.718 -12.539 1.00 36.65 22 ALA B O 1
ATOM 1734 N N . GLU B 1 5 ? -47.942 44.543 -11.993 1.00 38.51 23 GLU B N 1
ATOM 1735 C CA . GLU B 1 5 ? -47.597 44.515 -10.574 1.00 34.03 23 GLU B CA 1
ATOM 1736 C C . GLU B 1 5 ? -46.289 43.773 -10.338 1.00 28.16 23 GLU B C 1
ATOM 1737 O O . GLU B 1 5 ? -45.448 44.217 -9.546 1.00 30.59 23 GLU B O 1
ATOM 1743 N N . VAL B 1 6 ? -46.098 42.644 -11.021 1.00 32.46 24 VAL B N 1
ATOM 1744 C CA . VAL B 1 6 ? -44.852 41.895 -10.894 1.00 35.75 24 VAL B CA 1
ATOM 1745 C C . VAL B 1 6 ? -43.685 42.707 -11.441 1.00 36.77 24 VAL B C 1
ATOM 1746 O O . VAL B 1 6 ? -42.651 42.860 -10.781 1.00 32.56 24 VAL B O 1
ATOM 1750 N N . GLN B 1 7 ? -43.836 43.243 -12.656 1.00 35.13 25 GLN B N 1
ATOM 1751 C CA . GLN B 1 7 ? -42.762 44.021 -13.265 1.00 33.81 25 GLN B CA 1
ATOM 1752 C C . GLN B 1 7 ? -42.432 45.263 -12.448 1.00 32.26 25 GLN B C 1
ATOM 1753 O O . GLN B 1 7 ? -41.270 45.686 -12.404 1.00 33.48 25 GLN B O 1
ATOM 1759 N N . ALA B 1 8 ? -43.432 45.857 -11.792 1.00 31.69 26 ALA B N 1
ATOM 1760 C CA . ALA B 1 8 ? -43.166 46.987 -10.909 1.00 36.54 26 ALA B CA 1
ATOM 1761 C C . ALA B 1 8 ? -42.344 46.570 -9.697 1.00 34.58 26 ALA B C 1
ATOM 1762 O O . ALA B 1 8 ? -41.558 47.371 -9.178 1.00 39.14 26 ALA B O 1
ATOM 1764 N N . LEU B 1 9 ? -42.508 45.330 -9.232 1.00 35.10 27 LEU B N 1
ATOM 1765 C CA . LEU B 1 9 ? -41.714 44.849 -8.107 1.00 36.03 27 LEU B CA 1
ATOM 1766 C C . LEU B 1 9 ? -40.276 44.556 -8.521 1.00 35.21 27 LEU B C 1
ATOM 1767 O O . LEU B 1 9 ? -39.339 44.886 -7.786 1.00 34.68 27 LEU B O 1
ATOM 1772 N N . GLU B 1 10 ? -40.079 43.935 -9.689 1.00 34.71 28 GLU B N 1
ATOM 1773 C CA . GLU B 1 10 ? -38.721 43.699 -10.169 1.00 33.95 28 GLU B CA 1
ATOM 1774 C C . GLU B 1 10 ? -38.012 45.007 -10.490 1.00 31.80 28 GLU B C 1
ATOM 1775 O O . GLU B 1 10 ? -36.787 45.098 -10.358 1.00 32.45 28 GLU B O 1
ATOM 1781 N N . THR B 1 11 ? -38.763 46.024 -10.919 1.00 38.93 29 THR B N 1
ATOM 1782 C CA . THR B 1 11 ? -38.185 47.353 -11.084 1.00 36.56 29 THR B CA 1
ATOM 1783 C C . THR B 1 11 ? -37.773 47.940 -9.739 1.00 35.37 29 THR B C 1
ATOM 1784 O O . THR B 1 11 ? -36.677 48.499 -9.607 1.00 37.33 29 THR B O 1
ATOM 1788 N N . LEU B 1 12 ? -38.635 47.812 -8.727 1.00 38.34 30 LEU B N 1
ATOM 1789 C CA . LEU B 1 12 ? -38.287 48.280 -7.390 1.00 34.55 30 LEU B CA 1
ATOM 1790 C C . LEU B 1 12 ? -37.117 47.495 -6.811 1.00 30.85 30 LEU B C 1
ATOM 1791 O O . LEU B 1 12 ? -36.290 48.056 -6.083 1.00 39.05 30 LEU B O 1
ATOM 1796 N N . LEU B 1 13 ? -37.023 46.203 -7.133 1.00 31.08 31 LEU B N 1
ATOM 1797 C CA . LEU B 1 13 ? -35.949 45.380 -6.587 1.00 30.75 31 LEU B CA 1
ATOM 1798 C C . LEU B 1 13 ? -34.611 45.702 -7.241 1.00 32.21 31 LEU B C 1
ATOM 1799 O O . LEU B 1 13 ? -33.572 45.706 -6.570 1.00 31.75 31 LEU B O 1
ATOM 1804 N N . ALA B 1 14 ? -34.613 45.978 -8.545 1.00 30.43 32 ALA B N 1
ATOM 1805 C CA . ALA B 1 14 ? -33.367 46.168 -9.278 1.00 37.00 32 ALA B CA 1
ATOM 1806 C C . ALA B 1 14 ? -32.884 47.614 -9.266 1.00 31.04 32 ALA B C 1
ATOM 1807 O O . ALA B 1 14 ? -31.673 47.858 -9.235 1.00 32.12 32 ALA B O 1
ATOM 1809 N N . ARG B 1 15 ? -33.800 48.580 -9.287 1.00 31.12 33 ARG B N 1
ATOM 1810 C CA . ARG B 1 15 ? -33.413 49.982 -9.390 1.00 39.16 33 ARG B CA 1
ATOM 1811 C C . ARG B 1 15 ? -33.287 50.668 -8.038 1.00 39.62 33 ARG B C 1
ATOM 1812 O O . ARG B 1 15 ? -32.428 51.543 -7.875 1.00 40.62 33 ARG B O 1
ATOM 1814 N N . GLU B 1 16 ? -34.116 50.296 -7.064 1.00 39.49 34 GLU B N 1
ATOM 1815 C CA . GLU B 1 16 ? -34.147 50.962 -5.769 1.00 33.27 34 GLU B CA 1
ATOM 1816 C C . GLU B 1 16 ? -33.644 50.065 -4.646 1.00 37.42 34 GLU B C 1
ATOM 1817 O O . GLU B 1 16 ? -32.715 50.438 -3.923 1.00 37.34 34 GLU B O 1
ATOM 1823 N N . LEU B 1 17 ? -34.234 48.881 -4.481 1.00 33.63 35 LEU B N 1
ATOM 1824 C CA . LEU B 1 17 ? -33.905 48.032 -3.344 1.00 28.57 35 LEU B CA 1
ATOM 1825 C C . LEU B 1 17 ? -32.546 47.355 -3.471 1.00 28.87 35 LEU B C 1
ATOM 1826 O O . LEU B 1 17 ? -32.062 46.801 -2.478 1.00 25.09 35 LEU B O 1
ATOM 1831 N N . SER B 1 18 ? -31.915 47.394 -4.649 1.00 27.31 36 SER B N 1
ATOM 1832 C CA . SER B 1 18 ? -30.614 46.753 -4.816 1.00 25.27 36 SER B CA 1
ATOM 1833 C C . SER B 1 18 ? -29.531 47.399 -3.961 1.00 24.21 36 SER B C 1
ATOM 1834 O O . SER B 1 18 ? -28.521 46.749 -3.670 1.00 28.21 36 SER B O 1
ATOM 1837 N N . VAL B 1 19 ? -29.715 48.657 -3.550 1.00 25.84 37 VAL B N 1
ATOM 1838 C CA . VAL B 1 19 ? -28.746 49.316 -2.682 1.00 30.22 37 VAL B CA 1
ATOM 1839 C C . VAL B 1 19 ? -28.728 48.739 -1.276 1.00 28.17 37 VAL B C 1
ATOM 1840 O O . VAL B 1 19 ? -27.801 49.027 -0.510 1.00 27.48 37 VAL B O 1
ATOM 1844 N N . PHE B 1 20 ? -29.725 47.927 -0.917 1.00 27.51 38 PHE B N 1
ATOM 1845 C CA . PHE B 1 20 ? -29.807 47.308 0.400 1.00 28.40 38 PHE B CA 1
ATOM 1846 C C . PHE B 1 20 ? -29.439 45.829 0.369 1.00 27.22 38 PHE B C 1
ATOM 1847 O O . PHE B 1 20 ? -29.732 45.102 1.323 1.00 26.12 38 PHE B O 1
ATOM 1855 N N . LEU B 1 21 ? -28.810 45.369 -0.710 1.00 24.13 39 LEU B N 1
ATOM 1856 C CA . LEU B 1 21 ? -28.407 43.973 -0.802 1.00 26.30 39 LEU B CA 1
ATOM 1857 C C . LEU B 1 21 ? -27.321 43.660 0.222 1.00 25.49 39 LEU B C 1
ATOM 1858 O O . LEU B 1 21 ? -26.476 44.499 0.543 1.00 29.03 39 LEU B O 1
ATOM 1863 N N . THR B 1 22 ? -27.351 42.434 0.737 1.00 23.28 40 THR B N 1
ATOM 1864 C CA . THR B 1 22 ? -26.406 41.978 1.744 1.00 29.11 40 THR B CA 1
ATOM 1865 C C . THR B 1 22 ? -25.690 40.725 1.267 1.00 33.24 40 THR B C 1
ATOM 1866 O O . THR B 1 22 ? -26.206 39.973 0.435 1.00 35.43 40 THR B O 1
ATOM 1870 N N . GLU B 1 23 ? -24.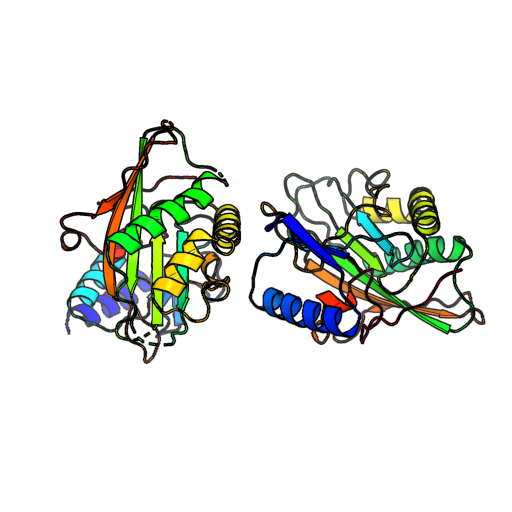493 40.509 1.809 1.00 34.58 41 GLU B N 1
ATOM 1871 C CA . GLU B 1 23 ? -23.799 39.254 1.582 1.00 40.86 41 GLU B CA 1
ATOM 1872 C C . GLU B 1 23 ? -24.626 38.106 2.159 1.00 40.73 41 GLU B C 1
ATOM 1873 O O . GLU B 1 23 ? -25.343 38.290 3.147 1.00 45.22 41 GLU B O 1
ATOM 1875 N N . PRO B 1 24 ? -24.555 36.912 1.544 1.00 45.47 42 PRO B N 1
ATOM 1876 C CA . PRO B 1 24 ? -25.419 35.787 1.938 1.00 47.37 42 PRO B CA 1
ATOM 1877 C C . PRO B 1 24 ? -25.656 35.623 3.432 1.00 50.06 42 PRO B C 1
ATOM 1878 O O . PRO B 1 24 ? -26.784 35.796 3.906 1.00 46.86 42 PRO B O 1
ATOM 1882 N N . GLY B 1 25 ? -24.605 35.303 4.182 1.00 47.54 43 GLY B N 1
ATOM 1883 C CA . GLY B 1 25 ? -24.756 34.997 5.592 1.00 43.82 43 GLY B CA 1
ATOM 1884 C C . GLY B 1 25 ? -24.683 36.189 6.526 1.00 42.10 43 GLY B C 1
ATOM 1885 O O . GLY B 1 25 ? -24.228 36.055 7.665 1.00 33.13 43 GLY B O 1
ATOM 1886 N N . SER B 1 26 ? -25.139 37.354 6.072 1.00 43.34 44 SER B N 1
ATOM 1887 C CA . SER B 1 26 ? -25.099 38.556 6.894 1.00 31.83 44 SER B CA 1
ATOM 1888 C C . SER B 1 26 ? -26.180 38.518 7.966 1.00 36.45 44 SER B C 1
ATOM 1889 O O . SER B 1 26 ? -27.333 38.164 7.699 1.00 32.11 44 SER B O 1
ATOM 1892 N N . LYS B 1 27 ? -25.801 38.896 9.190 1.00 33.78 45 LYS B N 1
ATOM 1893 C CA . LYS B 1 27 ? -26.763 38.949 10.285 1.00 34.24 45 LYS B CA 1
ATOM 1894 C C . LYS B 1 27 ? -27.752 40.099 10.131 1.00 33.64 45 LYS B C 1
ATOM 1895 O O . LYS B 1 27 ? -28.790 40.103 10.802 1.00 34.66 45 LYS B O 1
ATOM 1898 N N . LYS B 1 28 ? -27.457 41.066 9.260 1.00 37.69 46 LYS B N 1
ATOM 1899 C CA . LYS B 1 28 ? -28.339 42.202 9.028 1.00 30.27 46 LYS B CA 1
ATOM 1900 C C . LYS B 1 28 ? -29.491 41.881 8.085 1.00 33.25 46 LYS B C 1
ATOM 1901 O O . LYS B 1 28 ? -30.388 42.717 7.924 1.00 26.59 46 LYS B O 1
ATOM 1907 N N . THR B 1 29 ? -29.489 40.704 7.466 1.00 30.92 47 THR B N 1
ATOM 1908 C CA . THR B 1 29 ? -30.522 40.351 6.501 1.00 32.24 47 THR B CA 1
ATOM 1909 C C . THR B 1 29 ? -31.877 40.214 7.187 1.00 29.51 47 THR B C 1
ATOM 1910 O O . THR B 1 29 ? -32.008 39.510 8.193 1.00 29.09 47 THR B O 1
ATOM 1914 N N . ASN B 1 30 ? -32.889 40.891 6.640 1.00 25.26 48 ASN B N 1
ATOM 1915 C CA . ASN B 1 30 ? -34.257 40.744 7.112 1.00 30.32 48 ASN B CA 1
ATOM 1916 C C . ASN B 1 30 ? -35.221 40.209 6.063 1.00 29.35 48 ASN B C 1
ATOM 1917 O O . ASN B 1 30 ? -36.311 39.757 6.431 1.00 25.47 48 ASN B O 1
ATOM 1922 N N . ILE B 1 31 ? -34.857 40.236 4.783 1.00 21.94 49 ILE B N 1
ATOM 1923 C CA . ILE B 1 31 ? -35.722 39.784 3.700 1.00 21.90 49 ILE B CA 1
ATOM 1924 C C . ILE B 1 31 ? -34.926 38.834 2.815 1.00 24.23 49 ILE B C 1
ATOM 1925 O O . ILE B 1 31 ? -33.770 39.113 2.479 1.00 22.48 49 ILE B O 1
ATOM 1930 N N . ILE B 1 32 ? -35.539 37.710 2.451 1.00 22.18 50 ILE B N 1
ATOM 1931 C CA . ILE B 1 32 ? -34.937 36.719 1.568 1.00 25.00 50 ILE B CA 1
ATOM 1932 C C . ILE B 1 32 ? -35.857 36.522 0.372 1.00 28.96 50 ILE B C 1
ATOM 1933 O O . ILE B 1 32 ? -37.072 36.365 0.538 1.00 24.22 50 ILE B O 1
ATOM 1938 N N . ASN B 1 33 ? -35.282 36.538 -0.826 1.00 24.96 51 ASN B N 1
ATOM 1939 C CA . ASN B 1 33 ? -35.991 36.175 -2.050 1.00 23.09 51 ASN B CA 1
ATOM 1940 C C . ASN B 1 33 ? -35.499 34.784 -2.436 1.00 26.91 51 ASN B C 1
ATOM 1941 O O . ASN B 1 33 ? -34.400 34.633 -2.978 1.00 26.77 51 ASN B O 1
ATOM 1946 N N . ARG B 1 34 ? -36.313 33.766 -2.145 1.00 20.18 52 ARG B N 1
ATOM 1947 C CA . ARG B 1 34 ? -35.891 32.390 -2.385 1.00 28.28 52 ARG B CA 1
ATOM 1948 C C . ARG B 1 34 ? -35.703 32.103 -3.871 1.00 27.86 52 ARG B C 1
ATOM 1949 O O . ARG B 1 34 ? -34.835 31.304 -4.239 1.00 25.11 52 ARG B O 1
ATOM 1957 N N . ILE B 1 35 ? -36.494 32.740 -4.736 1.00 29.73 53 ILE B N 1
ATOM 1958 C CA . ILE B 1 35 ? -36.435 32.419 -6.158 1.00 27.53 53 ILE B CA 1
ATOM 1959 C C . ILE B 1 35 ? -35.195 32.992 -6.836 1.00 28.80 53 ILE B C 1
ATOM 1960 O O . ILE B 1 35 ? -34.828 32.532 -7.923 1.00 41.18 53 ILE B O 1
ATOM 1965 N N . THR B 1 36 ? -34.534 33.979 -6.227 1.00 27.33 54 THR B N 1
ATOM 1966 C CA . THR B 1 36 ? -33.281 34.507 -6.750 1.00 29.91 54 THR B CA 1
ATOM 1967 C C . THR B 1 36 ? -32.089 34.278 -5.835 1.00 31.32 54 THR B C 1
ATOM 1968 O O . THR B 1 36 ? -30.950 34.366 -6.307 1.00 30.29 54 THR B O 1
ATOM 1972 N N . GLY B 1 37 ? -32.310 33.985 -4.556 1.00 25.51 55 GLY B N 1
ATOM 1973 C CA . GLY B 1 37 ? -31.229 33.857 -3.607 1.00 22.77 55 GLY B CA 1
ATOM 1974 C C . GLY B 1 37 ? -30.742 35.160 -3.017 1.00 21.75 55 GLY B C 1
ATOM 1975 O O . GLY B 1 37 ? -29.880 35.134 -2.129 1.00 24.95 55 GLY B O 1
ATOM 1976 N N . LYS B 1 38 ? -31.266 36.295 -3.471 1.00 20.68 56 LYS B N 1
ATOM 1977 C CA . LYS B 1 38 ? -30.808 37.586 -2.978 1.00 24.82 56 LYS B CA 1
ATOM 1978 C C . LYS B 1 38 ? -31.341 37.850 -1.575 1.00 29.37 56 LYS B C 1
ATOM 1979 O O . LYS B 1 38 ? -32.479 37.503 -1.247 1.00 26.69 56 LYS B O 1
ATOM 1981 N N . THR B 1 39 ? -30.505 38.467 -0.746 1.00 26.81 57 THR B N 1
ATOM 1982 C CA . THR B 1 39 ? -30.870 38.863 0.604 1.00 28.12 57 THR B CA 1
ATOM 1983 C C . THR B 1 39 ? -30.798 40.379 0.721 1.00 30.77 57 THR B C 1
ATOM 1984 O O . THR B 1 39 ? -30.008 41.035 0.034 1.00 25.41 57 THR B O 1
ATOM 1988 N N . TYR B 1 40 ? -31.634 40.935 1.594 1.00 23.96 58 TYR B N 1
ATOM 1989 C CA . TYR B 1 40 ? -31.730 42.376 1.759 1.00 26.42 58 TYR B CA 1
ATOM 1990 C C . TYR B 1 40 ? -31.753 42.735 3.237 1.00 29.13 58 TYR B C 1
ATOM 1991 O O . TYR B 1 40 ? -32.188 41.947 4.081 1.00 26.75 58 TYR B O 1
ATOM 2000 N N . ALA B 1 41 ? -31.270 43.939 3.537 1.00 30.58 59 ALA B N 1
ATOM 2001 C CA . ALA B 1 41 ? -31.366 44.543 4.865 1.00 25.55 59 ALA B CA 1
ATOM 2002 C C . ALA B 1 41 ? -32.138 45.842 4.694 1.00 24.31 59 ALA B C 1
ATOM 2003 O O . ALA B 1 41 ? -31.558 46.929 4.656 1.00 26.30 59 ALA B O 1
ATOM 2005 N N . LEU B 1 42 ? -33.452 45.723 4.579 1.00 23.84 60 LEU B N 1
ATOM 2006 C CA . LEU B 1 42 ? -34.286 46.887 4.321 1.00 25.68 60 LEU B CA 1
ATOM 2007 C C . LEU B 1 42 ? -34.452 47.707 5.595 1.00 31.15 60 LEU B C 1
ATOM 2008 O O . LEU B 1 42 ? -34.786 47.149 6.645 1.00 30.26 60 LEU B O 1
ATOM 2013 N N . PRO B 1 43 ? -34.226 49.016 5.544 1.00 27.25 61 PRO B N 1
ATOM 2014 C CA . PRO B 1 43 ? -34.576 49.871 6.682 1.00 31.26 61 PRO B CA 1
ATOM 2015 C C . PRO B 1 43 ? -36.083 49.893 6.892 1.00 35.88 61 PRO B C 1
ATOM 2016 O O . PRO B 1 43 ? -36.868 49.435 6.060 1.00 32.25 61 PRO B O 1
ATOM 2020 N N . SER B 1 44 ? -36.480 50.447 8.039 1.00 37.08 62 SER B N 1
ATOM 2021 C CA . SER B 1 44 ? -37.896 50.483 8.395 1.00 32.34 62 SER B CA 1
ATOM 2022 C C . SER B 1 44 ? -38.708 51.275 7.377 1.00 41.62 62 SER B C 1
ATOM 2023 O O . SER B 1 44 ? -39.845 50.908 7.060 1.00 43.30 62 SER B O 1
ATOM 2026 N N . THR B 1 45 ? -38.139 52.360 6.847 1.00 44.75 63 THR B N 1
ATOM 2027 C CA . THR B 1 45 ? -38.877 53.194 5.903 1.00 46.68 63 THR B CA 1
ATOM 2028 C C . THR B 1 45 ? -39.108 52.469 4.582 1.00 45.43 63 THR B C 1
ATOM 2029 O O . THR B 1 45 ? -40.163 52.628 3.956 1.00 48.12 63 THR B O 1
ATOM 2031 N N . GLU B 1 46 ? -38.139 51.671 4.141 1.00 44.95 64 GLU B N 1
ATOM 2032 C CA . GLU B 1 46 ? -38.257 50.949 2.882 1.00 44.39 64 GLU B CA 1
ATOM 2033 C C . GLU B 1 46 ? -38.993 49.624 3.021 1.00 39.05 64 GLU B C 1
ATOM 2034 O O . GLU B 1 46 ? -39.402 49.052 2.005 1.00 37.86 64 GLU B O 1
ATOM 2040 N N . LEU B 1 47 ? -39.171 49.124 4.246 1.00 40.23 65 LEU B N 1
ATOM 2041 C CA . LEU B 1 47 ? -39.859 47.851 4.432 1.00 39.62 65 LEU B CA 1
ATOM 2042 C C . LEU B 1 47 ? -41.350 47.981 4.148 1.00 33.47 65 LEU B C 1
ATOM 2043 O O . LEU B 1 47 ? -41.965 47.058 3.600 1.00 31.60 65 LEU B O 1
ATOM 2048 N N . LEU B 1 48 ? -41.948 49.117 4.510 1.00 33.91 66 LEU B N 1
ATOM 2049 C CA . LEU B 1 48 ? -43.376 49.305 4.281 1.00 34.57 66 LEU B CA 1
ATOM 2050 C C . LEU B 1 48 ? -43.682 49.411 2.792 1.00 40.97 66 LEU B C 1
ATOM 2051 O O . LEU B 1 48 ? -44.550 48.697 2.275 1.00 39.45 66 LEU B O 1
ATOM 2053 N N . ARG B 1 49 ? -42.977 50.300 2.087 1.00 38.56 67 ARG B N 1
ATOM 2054 C CA . ARG B 1 49 ? -43.169 50.432 0.646 1.00 37.99 67 ARG B CA 1
ATOM 2055 C C . ARG B 1 49 ? -42.908 49.115 -0.075 1.00 34.74 67 ARG B C 1
ATOM 2056 O O . ARG B 1 49 ? -43.562 48.816 -1.082 1.00 37.00 67 ARG B O 1
ATOM 2064 N N . PHE B 1 50 ? -41.969 48.313 0.431 1.00 30.72 68 PHE B N 1
ATOM 2065 C CA . PHE B 1 50 ? -41.756 46.979 -0.121 1.00 23.38 68 PHE B CA 1
ATOM 2066 C C . PHE B 1 50 ? -42.994 46.110 0.062 1.00 29.62 68 PHE B C 1
ATOM 2067 O O . PHE B 1 50 ? -43.368 45.350 -0.840 1.00 30.39 68 PHE B O 1
ATOM 2075 N N . TYR B 1 51 ? -43.650 46.218 1.221 1.00 22.08 69 TYR B N 1
ATOM 2076 C CA . TYR B 1 51 ? -44.847 45.423 1.475 1.00 25.57 69 TYR B CA 1
ATOM 2077 C C . TYR B 1 51 ? -46.024 45.886 0.625 1.00 28.39 69 TYR B C 1
ATOM 2078 O O . TYR B 1 51 ? -46.898 45.078 0.291 1.00 24.71 69 TYR B O 1
ATOM 2087 N N . GLU B 1 52 ? -46.073 47.175 0.277 1.00 27.91 70 GLU B N 1
ATOM 2088 C CA . GLU B 1 52 ? -47.150 47.661 -0.578 1.00 32.12 70 GLU B CA 1
ATOM 2089 C C . GLU B 1 52 ? -47.055 47.079 -1.983 1.00 30.67 70 GLU B C 1
ATOM 2090 O O . GLU B 1 52 ? -48.085 46.811 -2.613 1.00 34.09 70 GLU B O 1
ATOM 2096 N N . HIS B 1 53 ? -45.839 46.937 -2.493 1.00 30.97 71 HIS B N 1
ATOM 2097 C CA . HIS B 1 53 ? -45.660 46.285 -3.814 1.00 30.00 71 HIS B CA 1
ATOM 2098 C C . HIS B 1 53 ? -46.069 44.812 -3.709 1.00 33.90 71 HIS B C 1
ATOM 2099 O O . HIS B 1 53 ? -46.764 44.336 -4.624 1.00 37.01 71 HIS B O 1
ATOM 2106 N N . LEU B 1 54 ? -45.663 44.106 -2.647 1.00 30.62 72 LEU B N 1
ATOM 2107 C CA . LEU B 1 54 ? -45.970 42.654 -2.542 1.00 26.42 72 LEU B CA 1
ATOM 2108 C C . LEU B 1 54 ? -47.484 42.442 -2.436 1.00 26.08 72 LEU B C 1
ATOM 2109 O O . LEU B 1 54 ? -47.968 41.475 -3.000 1.00 28.39 72 LEU B O 1
ATOM 2114 N N . GLU B 1 55 ? -48.169 43.298 -1.682 1.00 24.25 73 GLU B N 1
ATOM 2115 C CA . GLU B 1 55 ? -49.630 43.123 -1.461 1.00 27.81 73 GLU B CA 1
ATOM 2116 C C . GLU B 1 55 ? -50.359 43.289 -2.799 1.00 25.77 73 GLU B C 1
ATOM 2117 O O . GLU B 1 55 ? -51.287 42.536 -3.059 1.00 26.23 73 GLU B O 1
ATOM 2123 N N . GLN B 1 56 ? -49.924 44.270 -3.575 1.00 29.13 74 GLN B N 1
ATOM 2124 C CA . GLN B 1 56 ? -50.519 44.431 -4.897 1.00 32.46 74 GLN B CA 1
ATOM 2125 C C . GLN B 1 56 ? -50.289 43.199 -5.759 1.00 26.93 74 GLN B C 1
ATOM 2126 O O . GLN B 1 56 ? -51.158 42.826 -6.555 1.00 31.59 74 GLN B O 1
ATOM 2132 N N . CYS B 1 57 ? -49.133 42.549 -5.610 1.00 26.15 75 CYS B N 1
ATOM 2133 C CA . CYS B 1 57 ? -48.890 41.303 -6.328 1.00 27.70 75 CYS B CA 1
ATOM 2134 C C . CYS B 1 57 ? -49.712 40.162 -5.740 1.00 29.90 75 CYS B C 1
ATOM 2135 O O . CYS B 1 57 ? -50.191 39.292 -6.477 1.00 29.81 75 CYS B O 1
ATOM 2138 N N . ARG B 1 58 ? -49.888 40.151 -4.415 1.00 25.59 76 ARG B N 1
ATOM 2139 C CA . ARG B 1 58 ? -50.651 39.082 -3.776 1.00 25.57 76 ARG B CA 1
ATOM 2140 C C . ARG B 1 58 ? -52.119 39.124 -4.183 1.00 26.53 76 ARG B C 1
ATOM 2141 O O . ARG B 1 58 ? -52.727 38.079 -4.440 1.00 26.86 76 ARG B O 1
ATOM 2149 N N . LYS B 1 59 ? -52.706 40.321 -4.245 1.00 28.47 77 LYS B N 1
ATOM 2150 C CA . LYS B 1 59 ? -54.101 40.456 -4.648 1.00 29.58 77 LYS B CA 1
ATOM 2151 C C . LYS B 1 59 ? -54.332 40.080 -6.107 1.00 29.31 77 LYS B C 1
ATOM 2152 O O . LYS B 1 59 ? -55.490 39.951 -6.519 1.00 32.59 77 LYS B O 1
ATOM 2158 N N . GLN B 1 60 ? -53.270 39.904 -6.888 1.00 30.44 78 GLN B N 1
ATOM 2159 C CA . GLN B 1 60 ? -53.361 39.463 -8.273 1.00 29.08 78 GLN B CA 1
ATOM 2160 C C . GLN B 1 60 ? -53.046 37.983 -8.439 1.00 28.83 78 GLN B C 1
ATOM 2161 O O . GLN B 1 60 ? -53.053 37.484 -9.569 1.00 36.85 78 GLN B O 1
ATOM 2167 N N . GLY B 1 61 ? -52.765 37.274 -7.348 1.00 28.55 79 GLY B N 1
ATOM 2168 C CA . GLY B 1 61 ? -52.399 35.875 -7.440 1.00 28.80 79 GLY B CA 1
ATOM 2169 C C . GLY B 1 61 ? -51.000 35.615 -7.949 1.00 31.85 79 GLY B C 1
ATOM 2170 O O . GLY B 1 61 ? -50.711 34.503 -8.398 1.00 27.35 79 GLY B O 1
ATOM 2171 N N . ALA B 1 62 ? -50.118 36.609 -7.889 1.00 32.13 80 ALA B N 1
ATOM 2172 C CA . ALA B 1 62 ? -48.763 36.437 -8.391 1.00 29.89 80 ALA B CA 1
ATOM 2173 C C . ALA B 1 62 ? -47.974 35.487 -7.499 1.00 37.80 80 ALA B C 1
ATOM 2174 O O . ALA B 1 62 ? -48.150 35.465 -6.277 1.00 34.54 80 ALA B O 1
ATOM 2176 N N . LEU B 1 63 ? -47.096 34.702 -8.117 1.00 32.71 81 LEU B N 1
ATOM 2177 C CA . LEU B 1 63 ? -46.264 33.758 -7.384 1.00 29.26 81 LEU B CA 1
ATOM 2178 C C . LEU B 1 63 ? -45.078 34.498 -6.779 1.00 30.14 81 LEU B C 1
ATOM 2179 O O . LEU B 1 63 ? -44.298 35.128 -7.501 1.00 30.64 81 LEU B O 1
ATOM 2184 N N . MET B 1 64 ? -44.949 34.427 -5.456 1.00 28.74 82 MET B N 1
ATOM 2185 C CA . MET B 1 64 ? -43.859 35.064 -4.735 1.00 28.63 82 MET B CA 1
ATOM 2186 C C . MET B 1 64 ? -43.210 34.051 -3.802 1.00 26.47 82 MET B C 1
ATOM 2187 O O . MET B 1 64 ? -43.826 33.059 -3.402 1.00 21.61 82 MET B O 1
ATOM 2192 N N . TYR B 1 65 ? -41.948 34.310 -3.464 1.00 22.57 83 TYR B N 1
ATOM 2193 C CA . TYR B 1 65 ? -41.146 33.392 -2.660 1.00 25.88 83 TYR B CA 1
ATOM 2194 C C . TYR B 1 65 ? -40.322 34.164 -1.640 1.00 25.89 83 TYR B C 1
ATOM 2195 O O . TYR B 1 65 ? -39.166 33.828 -1.364 1.00 28.13 83 TYR B O 1
ATOM 2204 N N . PHE B 1 66 ? -40.911 35.207 -1.061 1.00 21.26 84 PHE B N 1
ATOM 2205 C CA . PHE B 1 66 ? -40.212 36.065 -0.115 1.00 22.08 84 PHE B CA 1
ATOM 2206 C C . PHE B 1 66 ? -40.384 35.537 1.304 1.00 23.36 84 PHE B C 1
ATOM 2207 O O . PHE B 1 66 ? -41.493 35.175 1.709 1.00 22.96 84 PHE B O 1
ATOM 2215 N N . LEU B 1 67 ? -39.285 35.497 2.050 1.00 25.55 85 LEU B N 1
ATOM 2216 C CA . LEU B 1 67 ? -39.293 35.125 3.455 1.00 22.52 85 LEU B CA 1
ATOM 2217 C C . LEU B 1 67 ? -38.686 36.254 4.277 1.00 25.03 85 LEU B C 1
ATOM 2218 O O . LEU B 1 67 ? -37.918 37.076 3.770 1.00 25.29 85 LEU B O 1
ATOM 2223 N N . GLU B 1 68 ? -39.046 36.292 5.555 1.00 25.28 86 GLU B N 1
ATOM 2224 C CA . GLU B 1 68 ? -38.470 37.237 6.498 1.00 22.88 86 GLU B CA 1
ATOM 2225 C C . GLU B 1 68 ? -37.680 36.473 7.553 1.00 22.12 86 GLU B C 1
ATOM 2226 O O . GLU B 1 68 ? -38.058 35.363 7.943 1.00 20.76 86 GLU B O 1
ATOM 2232 N N . ARG B 1 69 ? -36.568 37.060 7.987 1.00 19.50 87 ARG B N 1
ATOM 2233 C CA . ARG B 1 69 ? -35.728 36.462 9.014 1.00 25.53 87 ARG B CA 1
ATOM 2234 C C . ARG B 1 69 ? -36.215 36.909 10.386 1.00 18.53 87 ARG B C 1
ATOM 2235 O O . ARG B 1 69 ? -36.382 38.108 10.630 1.00 25.55 87 ARG B O 1
ATOM 2243 N N . GLN B 1 70 ? -36.444 35.942 11.276 1.00 24.43 88 GLN B N 1
ATOM 2244 C CA . GLN B 1 70 ? -36.989 36.264 12.591 1.00 26.37 88 GLN B CA 1
ATOM 2245 C C . GLN B 1 70 ? -35.983 37.017 13.454 1.00 23.39 88 GLN B C 1
ATOM 2246 O O . GLN B 1 70 ? -36.375 37.877 14.251 1.00 25.89 88 GLN B O 1
ATOM 2252 N N . GLY B 1 71 ? -34.695 36.717 13.311 1.00 33.28 89 GLY B N 1
ATOM 2253 C CA . GLY B 1 71 ? -33.695 37.430 14.090 1.00 29.61 89 GLY B CA 1
ATOM 2254 C C . GLY B 1 71 ? -33.741 37.038 15.555 1.00 32.51 89 GLY B C 1
ATOM 2255 O O . GLY B 1 71 ? -33.969 35.876 15.910 1.00 35.11 89 GLY B O 1
ATOM 2256 N N . THR B 1 72 ? -33.526 38.025 16.425 1.00 31.26 90 THR B N 1
ATOM 2257 C CA . THR B 1 72 ? -33.461 37.791 17.860 1.00 38.46 90 THR B CA 1
ATOM 2258 C C . THR B 1 72 ? -34.632 38.383 18.630 1.00 32.23 90 THR B C 1
ATOM 2259 O O . THR B 1 72 ? -34.768 38.102 19.826 1.00 29.67 90 THR B O 1
ATOM 2263 N N . TYR B 1 73 ? -35.479 39.188 17.987 1.00 32.82 91 TYR B N 1
ATOM 2264 C CA . TYR B 1 73 ? -36.574 39.852 18.692 1.00 31.47 91 TYR B CA 1
ATOM 2265 C C . TYR B 1 73 ? -37.605 40.266 17.643 1.00 33.23 91 TYR B C 1
ATOM 2266 O O . TYR B 1 73 ? -37.428 41.285 16.970 1.00 36.88 91 TYR B O 1
ATOM 2275 N N . SER B 1 74 ? -38.667 39.477 17.518 1.00 33.26 92 SER B N 1
ATOM 2276 C CA . SER B 1 74 ? -39.698 39.719 16.516 1.00 28.15 92 SER B CA 1
ATOM 2277 C C . SER B 1 74 ? -40.982 39.034 16.972 1.00 28.36 92 SER B C 1
ATOM 2278 O O . SER B 1 74 ? -41.083 38.564 18.111 1.00 32.05 92 SER B O 1
ATOM 2281 N N . GLY B 1 75 ? -41.967 38.978 16.079 1.00 27.49 93 GLY B N 1
ATOM 2282 C CA . GLY B 1 75 ? -43.209 38.294 16.372 1.00 28.09 93 GLY B CA 1
ATOM 2283 C C . GLY B 1 75 ? -43.053 36.785 16.349 1.00 24.18 93 GLY B C 1
ATOM 2284 O O . GLY B 1 75 ? -42.045 36.230 15.911 1.00 24.39 93 GLY B O 1
ATOM 2285 N N . LEU B 1 76 ? -44.096 36.109 16.822 1.00 20.55 94 LEU B N 1
ATOM 2286 C CA . LEU B 1 76 ? -44.086 34.664 17.009 1.00 17.45 94 LEU B CA 1
ATOM 2287 C C . LEU B 1 76 ? -44.923 33.986 15.931 1.00 21.86 94 LEU B C 1
ATOM 2288 O O . LEU B 1 76 ? -45.969 34.502 15.524 1.00 20.45 94 LEU B O 1
ATOM 2293 N N . MET B 1 77 ? -44.463 32.821 15.478 1.00 18.84 95 MET B N 1
ATOM 2294 C CA . MET B 1 77 ? -45.128 32.090 14.410 1.00 21.14 95 MET B CA 1
ATOM 2295 C C . MET B 1 77 ? -44.952 30.600 14.664 1.00 19.30 95 MET B C 1
ATOM 2296 O O . MET B 1 77 ? -43.889 30.166 15.114 1.00 23.49 95 MET B O 1
ATOM 2301 N N . LEU B 1 78 ? -46.006 29.825 14.394 1.00 19.76 96 LEU B N 1
ATOM 2302 C CA . LEU B 1 78 ? -46.041 28.398 14.694 1.00 20.43 96 LEU B CA 1
ATOM 2303 C C . LEU B 1 78 ? -46.461 27.615 13.458 1.00 25.46 96 LEU B C 1
ATOM 2304 O O . LEU B 1 78 ? -47.402 28.003 12.760 1.00 19.39 96 LEU B O 1
ATOM 2309 N N . ASP B 1 79 ? -45.767 26.506 13.199 1.00 30.56 97 ASP B N 1
ATOM 2310 C CA . ASP B 1 79 ? -46.006 25.665 12.032 1.00 30.84 97 ASP B CA 1
ATOM 2311 C C . ASP B 1 79 ? -46.536 24.307 12.472 1.00 27.21 97 ASP B C 1
ATOM 2312 O O . ASP B 1 79 ? -45.944 23.658 13.340 1.00 36.34 97 ASP B O 1
ATOM 2317 N N . TYR B 1 80 ? -47.639 23.878 11.863 1.00 30.04 98 TYR B N 1
ATOM 2318 C CA . TYR B 1 80 ? -48.279 22.607 12.175 1.00 32.47 98 TYR B CA 1
ATOM 2319 C C . TYR B 1 80 ? -48.257 21.714 10.943 1.00 40.44 98 TYR B C 1
ATOM 2320 O O . TYR B 1 80 ? -48.609 22.158 9.845 1.00 34.35 98 TYR B O 1
ATOM 2329 N N . ASP B 1 81 ? -47.843 20.461 11.127 1.00 37.37 99 ASP B N 1
ATOM 2330 C CA . ASP B 1 81 ? -47.831 19.461 10.064 1.00 44.18 99 ASP B CA 1
ATOM 2331 C C . ASP B 1 81 ? -48.619 18.256 10.553 1.00 43.96 99 ASP B C 1
ATOM 2332 O O . ASP B 1 81 ? -48.219 17.604 11.523 1.00 48.73 99 ASP B O 1
ATOM 2333 N N . LEU B 1 82 ? -49.728 17.957 9.882 1.00 38.77 100 LEU B N 1
ATOM 2334 C CA . LEU B 1 82 ? -50.691 16.974 10.359 1.00 44.76 100 LEU B CA 1
ATOM 2335 C C . LEU B 1 82 ? -50.723 15.751 9.453 1.00 44.68 100 LEU B C 1
ATOM 2336 O O . LEU B 1 82 ? -50.572 15.862 8.232 1.00 41.99 100 LEU B O 1
ATOM 2338 N N . LYS B 1 83 ? -50.921 14.584 10.064 1.00 38.91 101 LYS B N 1
ATOM 2339 C CA . LYS B 1 83 ? -51.199 13.343 9.354 1.00 44.13 101 LYS B CA 1
ATOM 2340 C C . LYS B 1 83 ? -52.601 12.887 9.729 1.00 42.83 101 LYS B C 1
ATOM 2341 O O . LYS B 1 83 ? -52.931 12.798 10.917 1.00 46.14 101 LYS B O 1
ATOM 2343 N N . LEU B 1 84 ? -53.423 12.605 8.723 1.00 43.28 102 LEU B N 1
ATOM 2344 C CA . LEU B 1 84 ? -54.837 12.341 8.929 1.00 45.94 102 LEU B CA 1
ATOM 2345 C C . LEU B 1 84 ? -55.133 10.845 8.829 1.00 51.55 102 LEU B C 1
ATOM 2346 O O . LEU B 1 84 ? -54.257 10.021 8.556 1.00 57.71 102 LEU B O 1
ATOM 2351 N N . ASN B 1 85 ? -56.395 10.496 9.063 1.00 47.48 103 ASN B N 1
ATOM 2352 C CA . ASN B 1 85 ? -56.847 9.112 8.974 1.00 52.02 103 ASN B CA 1
ATOM 2353 C C . ASN B 1 85 ? -57.708 8.905 7.732 1.00 46.37 103 ASN B C 1
ATOM 2354 O O . ASN B 1 85 ? -58.888 9.257 7.719 1.00 50.41 103 ASN B O 1
ATOM 2359 C C . ALA B 1 88 ? -59.727 15.170 5.429 1.00 45.69 106 ALA B C 1
ATOM 2360 O O . ALA B 1 88 ? -59.391 14.972 6.602 1.00 46.98 106 ALA B O 1
ATOM 2361 N N . ALA B 1 89 ? -59.771 16.386 4.886 1.00 48.29 107 ALA B N 1
ATOM 2362 C CA . ALA B 1 89 ? -59.163 17.562 5.547 1.00 40.45 107 ALA B CA 1
ATOM 2363 C C . ALA B 1 89 ? -59.941 17.935 6.810 1.00 39.38 107 ALA B C 1
ATOM 2364 O O . ALA B 1 89 ? -61.172 17.809 6.817 1.00 40.80 107 ALA B O 1
ATOM 2366 N N . PRO B 1 90 ? -59.264 18.377 7.889 1.00 43.78 108 PRO B N 1
ATOM 2367 C CA . PRO B 1 90 ? -59.966 18.833 9.080 1.00 36.26 108 PRO B CA 1
ATOM 2368 C C . PRO B 1 90 ? -60.810 20.091 8.820 1.00 33.53 108 PRO B C 1
ATOM 2369 O O . PRO B 1 90 ? -60.365 20.947 8.102 1.00 34.45 108 PRO B O 1
ATOM 2373 N N . SER B 1 91 ? -61.987 20.164 9.444 1.00 34.39 109 SER B N 1
ATOM 2374 C CA . SER B 1 91 ? -62.898 21.323 9.279 1.00 30.48 109 SER B CA 1
ATOM 2375 C C . SER B 1 91 ? -62.243 22.602 9.815 1.00 35.51 109 SER B C 1
ATOM 2376 O O . SER B 1 91 ? -62.388 23.650 9.195 1.00 31.12 109 SER B O 1
ATOM 2379 N N . LEU B 1 92 ? -61.551 22.493 10.951 1.00 29.20 110 LEU B N 1
ATOM 2380 C CA . LEU B 1 92 ? -60.871 23.643 11.549 1.00 33.06 110 LEU B CA 1
ATOM 2381 C C . LEU B 1 92 ? -61.803 24.850 11.646 1.00 30.93 110 LEU B C 1
ATOM 2382 O O . LEU B 1 92 ? -61.496 25.947 11.175 1.00 27.87 110 LEU B O 1
ATOM 2387 N N . GLU B 1 93 ? -62.961 24.634 12.265 1.00 28.97 111 GLU B N 1
ATOM 2388 C CA . GLU B 1 93 ? -63.947 25.696 12.396 1.00 29.57 111 GLU B CA 1
ATOM 2389 C C . GLU B 1 93 ? -63.414 26.818 13.285 1.00 29.91 111 GLU B C 1
ATOM 2390 O O . GLU B 1 93 ? -62.484 26.636 14.075 1.00 28.98 111 GLU B O 1
ATOM 2392 N N . SER B 1 94 ? -64.022 27.999 13.140 1.00 30.28 112 SER B N 1
ATOM 2393 C CA . SER B 1 94 ? -63.601 29.150 13.932 1.00 29.90 112 SER B CA 1
ATOM 2394 C C . SER B 1 94 ? -63.746 28.887 15.424 1.00 29.92 112 SER B C 1
ATOM 2395 O O . SER B 1 94 ? -62.955 29.401 16.225 1.00 30.85 112 SER B O 1
ATOM 2398 N N . SER B 1 95 ? -64.746 28.092 15.816 1.00 29.36 113 SER B N 1
ATOM 2399 C CA . SER B 1 95 ? -64.868 27.680 17.211 1.00 29.31 113 SER B CA 1
ATOM 2400 C C . SER B 1 95 ? -63.633 26.920 17.678 1.00 28.32 113 SER B C 1
ATOM 2401 O O . SER B 1 95 ? -63.231 27.041 18.841 1.00 27.85 113 SER B O 1
ATOM 2404 N N . VAL B 1 96 ? -63.026 26.134 16.789 1.00 28.03 114 VAL B N 1
ATOM 2405 C CA . VAL B 1 96 ? -61.822 25.388 17.133 1.00 27.12 114 VAL B CA 1
ATOM 2406 C C . VAL B 1 96 ? -60.601 26.299 17.128 1.00 26.08 114 VAL B C 1
ATOM 2407 O O . VAL B 1 96 ? -59.765 26.239 18.036 1.00 25.33 114 VAL B O 1
ATOM 2411 N N . LEU B 1 97 ? -60.479 27.154 16.108 1.00 26.04 115 LEU B N 1
ATOM 2412 C CA . LEU B 1 97 ? -59.330 28.049 16.020 1.00 25.13 115 LEU B CA 1
ATOM 2413 C C . LEU B 1 97 ? -59.293 29.030 17.183 1.00 30.29 115 LEU B C 1
ATOM 2414 O O . LEU B 1 97 ? -58.209 29.383 17.663 1.00 24.03 115 LEU B O 1
ATOM 2419 N N . SER B 1 98 ? -60.460 29.482 17.650 1.00 25.68 116 SER B N 1
ATOM 2420 C CA . SER B 1 98 ? -60.490 30.388 18.792 1.00 25.55 116 SER B CA 1
ATOM 2421 C C . SER B 1 98 ? -60.007 29.690 20.057 1.00 25.09 116 SER B C 1
ATOM 2422 O O . SER B 1 98 ? -59.309 30.296 20.878 1.00 24.50 116 SER B O 1
ATOM 2425 N N . ARG B 1 99 ? -60.359 28.413 20.228 1.00 25.38 117 ARG B N 1
ATOM 2426 C CA . ARG B 1 99 ? -59.883 27.671 21.391 1.00 25.40 117 ARG B CA 1
ATOM 2427 C C . ARG B 1 99 ? -58.374 27.473 21.342 1.00 23.87 117 ARG B C 1
ATOM 2428 O O . ARG B 1 99 ? -57.708 27.490 22.384 1.00 23.32 117 ARG B O 1
ATOM 2436 N N . LEU B 1 100 ? -57.818 27.279 20.143 1.00 27.08 118 LEU B N 1
ATOM 2437 C CA . LEU B 1 100 ? -56.368 27.176 20.016 1.00 22.76 118 LEU B CA 1
ATOM 2438 C C . LEU B 1 100 ? -55.689 28.474 20.429 1.00 22.01 118 LEU B C 1
ATOM 2439 O O . LEU B 1 100 ? -54.619 28.451 21.048 1.00 27.10 118 LEU B O 1
ATOM 2444 N N . CYS B 1 101 ? -56.301 29.618 20.106 1.00 22.43 119 CYS B N 1
ATOM 2445 C CA . CYS B 1 101 ? -55.750 30.899 20.542 1.00 22.03 119 CYS B CA 1
ATOM 2446 C C . CYS B 1 101 ? -55.666 30.974 22.060 1.00 32.22 119 CYS B C 1
ATOM 2447 O O . CYS B 1 101 ? -54.702 31.521 22.610 1.00 29.46 119 CYS B O 1
ATOM 2450 N N . HIS B 1 102 ? -56.668 30.431 22.755 1.00 26.05 120 HIS B N 1
ATOM 2451 C CA . HIS B 1 102 ? -56.639 30.427 24.213 1.00 26.99 120 HIS B CA 1
ATOM 2452 C C . HIS B 1 102 ? -55.545 29.508 24.737 1.00 24.75 120 HIS B C 1
ATOM 2453 O O . HIS B 1 102 ? -54.759 29.898 25.608 1.00 25.63 120 HIS B O 1
ATOM 2460 N N . ARG B 1 103 ? -55.485 28.276 24.223 1.00 26.00 121 ARG B N 1
ATOM 2461 C CA . ARG B 1 103 ? -54.472 27.331 24.682 1.00 26.84 121 ARG B CA 1
ATOM 2462 C C . ARG B 1 103 ? -53.067 27.804 24.337 1.00 29.87 121 ARG B C 1
ATOM 2463 O O . ARG B 1 103 ? -52.120 27.517 25.078 1.00 30.42 121 ARG B O 1
ATOM 2471 N N . ILE B 1 104 ? -52.909 28.522 23.223 1.00 28.66 122 ILE B N 1
ATOM 2472 C CA . ILE B 1 104 ? -51.608 29.095 22.894 1.00 27.61 122 ILE B CA 1
ATOM 2473 C C . ILE B 1 104 ? -51.283 30.248 23.836 1.00 31.48 122 ILE B C 1
ATOM 2474 O O .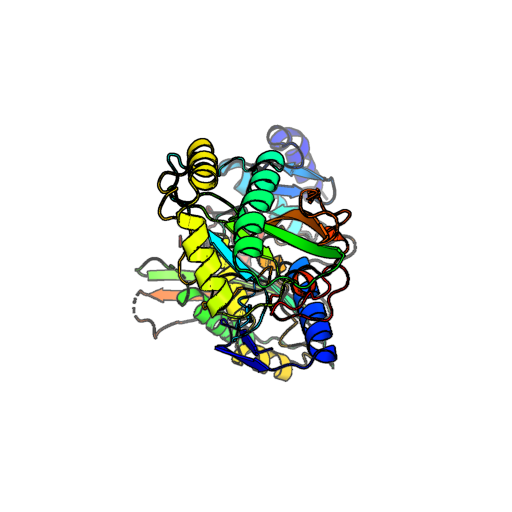 ILE B 1 104 ? -50.141 30.397 24.288 1.00 32.17 122 ILE B O 1
ATOM 2479 N N . PHE B 1 105 ? -52.283 31.070 24.164 1.00 31.01 123 PHE B N 1
ATOM 2480 C CA . PHE B 1 105 ? -52.064 32.183 25.081 1.00 33.40 123 PHE B CA 1
ATOM 2481 C C . PHE B 1 105 ? -51.735 31.717 26.494 1.00 37.74 123 PHE B C 1
ATOM 2482 O O . PHE B 1 105 ? -51.105 32.468 27.247 1.00 35.25 123 PHE B O 1
ATOM 2490 N N . VAL B 1 106 ? -52.147 30.504 26.867 1.00 34.84 124 VAL B N 1
ATOM 2491 C CA . VAL B 1 106 ? -51.823 29.979 28.192 1.00 34.37 124 VAL B CA 1
ATOM 2492 C C . VAL B 1 106 ? -50.315 29.826 28.342 1.00 40.18 124 VAL B C 1
ATOM 2493 O O . VAL B 1 106 ? -49.724 30.249 29.344 1.00 38.80 124 VAL B O 1
ATOM 2497 N N . HIS B 1 107 ? -49.667 29.230 27.340 1.00 41.84 125 HIS B N 1
ATOM 2498 C CA . HIS B 1 107 ? -48.219 29.071 27.378 1.00 40.44 125 HIS B CA 1
ATOM 2499 C C . HIS B 1 107 ? -47.486 30.387 27.154 1.00 33.20 125 HIS B C 1
ATOM 2500 O O . HIS B 1 107 ? -46.343 30.527 27.599 1.00 45.28 125 HIS B O 1
ATOM 2507 N N . ILE B 1 108 ? -48.119 31.353 26.485 1.00 35.05 126 ILE B N 1
ATOM 2508 C CA . ILE B 1 108 ? -47.495 32.658 26.289 1.00 33.42 126 ILE B CA 1
ATOM 2509 C C . ILE B 1 108 ? -47.405 33.409 27.612 1.00 38.01 126 ILE B C 1
ATOM 2510 O O . ILE B 1 108 ? -46.354 33.957 27.964 1.00 37.02 126 ILE B O 1
ATOM 2515 N N . LYS B 1 109 ? -48.508 33.448 28.363 1.00 38.25 127 LYS B N 1
ATOM 2516 C CA . LYS B 1 109 ? -48.516 34.158 29.636 1.00 33.32 127 LYS B CA 1
ATOM 2517 C C . LYS B 1 109 ? -47.673 33.460 30.695 1.00 35.97 127 LYS B C 1
ATOM 2518 O O . LYS B 1 109 ? -47.232 34.114 31.646 1.00 40.81 127 LYS B O 1
ATOM 2520 N N . ASN B 1 110 ? -47.434 32.156 30.549 1.00 33.07 128 ASN B N 1
ATOM 2521 C CA . ASN B 1 110 ? -46.670 31.400 31.533 1.00 33.96 128 ASN B CA 1
ATOM 2522 C C . ASN B 1 110 ? -45.168 31.639 31.443 1.00 42.17 128 ASN B C 1
ATOM 2523 O O . ASN B 1 110 ? -44.440 31.227 32.352 1.00 41.74 128 ASN B O 1
ATOM 2528 N N . SER B 1 111 ? -44.688 32.283 30.385 1.00 47.87 129 SER B N 1
ATOM 2529 C CA . SER B 1 111 ? -43.262 32.548 30.242 1.00 47.63 129 SER B CA 1
ATOM 2530 C C . SER B 1 111 ? -43.002 34.033 30.017 1.00 43.00 129 SER B C 1
ATOM 2531 O O . SER B 1 111 ? -43.139 34.535 28.902 1.00 46.85 129 SER B O 1
ATOM 2534 N N . VAL B 1 113 ? -43.851 37.239 30.280 1.00 37.49 131 VAL B N 1
ATOM 2535 C CA . VAL B 1 113 ? -43.035 38.402 29.956 1.00 37.36 131 VAL B CA 1
ATOM 2536 C C . VAL B 1 113 ? -43.891 39.488 29.314 1.00 48.14 131 VAL B C 1
ATOM 2537 O O . VAL B 1 113 ? -43.369 40.476 28.798 1.00 48.12 131 VAL B O 1
ATOM 2539 N N . LEU B 1 114 ? -45.216 39.380 29.409 1.00 42.63 132 LEU B N 1
ATOM 2540 C CA . LEU B 1 114 ? -46.094 40.383 28.750 1.00 43.96 132 LEU B CA 1
ATOM 2541 C C . LEU B 1 114 ? -46.110 41.688 29.559 1.00 41.40 132 LEU B C 1
ATOM 2542 O O . LEU B 1 114 ? -46.115 41.624 30.784 1.00 46.15 132 LEU B O 1
ATOM 2544 N N . PRO B 1 115 ? -46.160 42.868 28.910 1.00 38.76 133 PRO B N 1
ATOM 2545 C CA . PRO B 1 115 ? -46.162 44.133 29.622 1.00 41.81 133 PRO B CA 1
ATOM 2546 C C . PRO B 1 115 ? -47.513 44.404 30.289 1.00 48.07 133 PRO B C 1
ATOM 2547 O O . PRO B 1 115 ? -48.534 44.199 29.662 1.00 48.46 133 PRO B O 1
ATOM 2551 N N . GLU B 1 116 ? -47.482 44.824 31.549 1.00 49.22 134 GLU B N 1
ATOM 2552 C CA . GLU B 1 116 ? -48.732 45.130 32.293 1.00 52.50 134 GLU B CA 1
ATOM 2553 C C . GLU B 1 116 ? -49.485 46.236 31.560 1.00 52.48 134 GLU B C 1
ATOM 2554 O O . GLU B 1 116 ? -48.861 46.969 30.781 1.00 63.05 134 GLU B O 1
ATOM 2555 N N . GLY B 1 117 ? -50.776 46.351 31.810 1.00 47.39 135 GLY B N 1
ATOM 2556 C CA . GLY B 1 117 ? -51.591 47.316 31.050 1.00 49.15 135 GLY B CA 1
ATOM 2557 C C . GLY B 1 117 ? -52.569 46.593 30.130 1.00 44.21 135 GLY B C 1
ATOM 2558 O O . GLY B 1 117 ? -52.629 45.341 30.172 1.00 36.68 135 GLY B O 1
ATOM 2559 N N . SER B 1 118 ? -53.304 47.356 29.331 1.00 41.10 136 SER B N 1
ATOM 2560 C CA . SER B 1 118 ? -54.288 46.778 28.384 1.00 46.62 136 SER B CA 1
ATOM 2561 C C . SER B 1 118 ? -53.691 46.760 26.973 1.00 47.67 136 SER B C 1
ATOM 2562 O O . SER B 1 118 ? -53.328 47.832 26.462 1.00 48.01 136 SER B O 1
ATOM 2565 N N . HIS B 1 119 ? -53.639 45.588 26.377 1.00 44.82 137 HIS B N 1
ATOM 2566 C CA . HIS B 1 119 ? -53.047 45.431 25.029 1.00 47.33 137 HIS B CA 1
ATOM 2567 C C . HIS B 1 119 ? -53.808 44.348 24.255 1.00 42.21 137 HIS B C 1
ATOM 2568 O O . HIS B 1 119 ? -54.269 43.358 24.839 1.00 39.16 137 HIS B O 1
ATOM 2575 N N . LYS B 1 120 ? -53.877 44.515 22.944 1.00 40.32 138 LYS B N 1
ATOM 2576 C CA . LYS B 1 120 ? -54.545 43.572 22.059 1.00 38.14 138 LYS B CA 1
ATOM 2577 C C . LYS B 1 120 ? -53.521 42.903 21.152 1.00 39.40 138 LYS B C 1
ATOM 2578 O O . LYS B 1 120 ? -52.754 43.584 20.463 1.00 39.16 138 LYS B O 1
ATOM 2584 N N . ILE B 1 121 ? -53.511 41.573 21.159 1.00 37.31 139 ILE B N 1
ATOM 2585 C CA . ILE B 1 121 ? -52.671 40.792 20.264 1.00 33.07 139 ILE B CA 1
ATOM 2586 C C . ILE B 1 121 ? -53.571 40.056 19.278 1.00 36.47 139 ILE B C 1
ATOM 2587 O O . ILE B 1 121 ? -54.759 39.825 19.527 1.00 34.64 139 ILE B O 1
ATOM 2592 N N . HIS B 1 122 ? -52.991 39.689 18.137 1.00 37.97 140 HIS B N 1
ATOM 2593 C CA . HIS B 1 122 ? -53.744 39.115 17.031 1.00 31.24 140 HIS B CA 1
ATOM 2594 C C . HIS B 1 122 ? -53.169 37.764 16.627 1.00 27.58 140 HIS B C 1
ATOM 2595 O O . HIS B 1 122 ? -51.948 37.581 16.585 1.00 25.74 140 HIS B O 1
ATOM 2602 N N . PHE B 1 123 ? -54.066 36.824 16.334 1.00 24.79 141 PHE B N 1
ATOM 2603 C CA . PHE B 1 123 ? -53.716 35.495 15.849 1.00 22.49 141 PHE B CA 1
ATOM 2604 C C . PHE B 1 123 ? -54.261 35.348 14.436 1.00 23.27 141 PHE B C 1
ATOM 2605 O O . PHE B 1 123 ? -55.469 35.497 14.219 1.00 22.86 141 PHE B O 1
ATOM 2613 N N . PHE B 1 124 ? -53.381 35.052 13.484 1.00 21.88 142 PHE B N 1
ATOM 2614 C CA . PHE B 1 124 ? -53.766 34.831 12.096 1.00 22.09 142 PHE B CA 1
ATOM 2615 C C . PHE B 1 124 ? -53.508 33.376 11.727 1.00 24.65 142 PHE B C 1
ATOM 2616 O O . PHE B 1 124 ? -52.407 32.861 11.952 1.00 21.17 142 PHE B O 1
ATOM 2624 N N . PHE B 1 125 ? -54.522 32.720 11.163 1.00 22.63 143 PHE B N 1
ATOM 2625 C CA . PHE B 1 125 ? -54.453 31.309 10.792 1.00 22.65 143 PHE B CA 1
ATOM 2626 C C . PHE B 1 125 ? -54.430 31.199 9.272 1.00 22.99 143 PHE B C 1
ATOM 2627 O O . PHE B 1 125 ? -55.427 31.502 8.609 1.00 23.79 143 PHE B O 1
ATOM 2635 N N . THR B 1 126 ? -53.301 30.762 8.721 1.00 23.76 144 THR B N 1
ATOM 2636 C CA . THR B 1 126 ? -53.175 30.491 7.294 1.00 25.25 144 THR B CA 1
ATOM 2637 C C . THR B 1 126 ? -53.133 28.983 7.082 1.00 22.82 144 THR B C 1
ATOM 2638 O O . THR B 1 126 ? -52.339 28.285 7.722 1.00 23.27 144 THR B O 1
ATOM 2642 N N . LEU B 1 127 ? -53.985 28.486 6.188 1.00 23.65 145 LEU B N 1
ATOM 2643 C CA . LEU B 1 127 ? -54.205 27.057 6.014 1.00 23.96 145 LEU B CA 1
ATOM 2644 C C . LEU B 1 127 ? -53.634 26.567 4.690 1.00 31.27 145 LEU B C 1
ATOM 2645 O O . LEU B 1 127 ? -53.569 27.308 3.705 1.00 26.08 145 LEU B O 1
ATOM 2650 N N . LYS B 1 128 ? -53.234 25.298 4.678 1.00 26.72 146 LYS B N 1
ATOM 2651 C CA . LYS B 1 128 ? -52.869 24.643 3.432 1.00 28.16 146 LYS B CA 1
ATOM 2652 C C . LYS B 1 128 ? -54.103 24.516 2.540 1.00 30.91 146 LYS B C 1
ATOM 2653 O O . LYS B 1 128 ? -55.186 24.178 3.027 1.00 32.73 146 LYS B O 1
ATOM 2659 N N . PRO B 1 129 ? -53.976 24.793 1.238 1.00 30.99 147 PRO B N 1
ATOM 2660 C CA . PRO B 1 129 ? -55.169 24.777 0.370 1.00 31.29 147 PRO B CA 1
ATOM 2661 C C . PRO B 1 129 ? -55.898 23.444 0.348 1.00 27.61 147 PRO B C 1
ATOM 2662 O O . PRO B 1 129 ? -57.133 23.420 0.427 1.00 30.38 147 PRO B O 1
ATOM 2666 N N . GLU B 1 130 ? -55.175 22.334 0.247 1.00 33.00 148 GLU B N 1
ATOM 2667 C CA . GLU B 1 130 ? -55.805 21.018 0.210 1.00 31.45 148 GLU B CA 1
ATOM 2668 C C . GLU B 1 130 ? -55.082 20.028 1.117 1.00 35.69 148 GLU B C 1
ATOM 2669 O O . GLU B 1 130 ? -53.902 19.737 0.919 1.00 43.40 148 GLU B O 1
ATOM 2670 N N . TYR B 1 136 ? -51.802 17.675 5.361 1.00 37.91 154 TYR B N 1
ATOM 2671 C CA . TYR B 1 136 ? -52.379 18.971 5.701 1.00 36.31 154 TYR B CA 1
ATOM 2672 C C . TYR B 1 136 ? -51.471 19.740 6.653 1.00 36.46 154 TYR B C 1
ATOM 2673 O O . TYR B 1 136 ? -50.502 19.192 7.180 1.00 44.55 154 TYR B O 1
ATOM 2682 N N . GLY B 1 137 ? -51.791 21.010 6.870 1.00 42.32 155 GLY B N 1
ATOM 2683 C CA . GLY B 1 137 ? -51.011 21.834 7.776 1.00 35.81 155 GLY B CA 1
ATOM 2684 C C . GLY B 1 137 ? -51.543 23.250 7.784 1.00 34.57 155 GLY B C 1
ATOM 2685 O O . GLY B 1 137 ? -52.364 23.638 6.946 1.00 32.75 155 GLY B O 1
ATOM 2686 N N . PHE B 1 138 ? -51.061 24.021 8.757 1.00 28.95 156 PHE B N 1
ATOM 2687 C CA . PHE B 1 138 ? -51.445 25.420 8.879 1.00 25.01 156 PHE B CA 1
ATOM 2688 C C . PHE B 1 138 ? -50.404 26.150 9.714 1.00 24.21 156 PHE B C 1
ATOM 2689 O O . PHE B 1 138 ? -49.623 25.535 10.445 1.00 26.93 156 PHE B O 1
ATOM 2697 N N . HIS B 1 139 ? -50.399 27.468 9.594 1.00 20.72 157 HIS B N 1
ATOM 2698 C CA . HIS B 1 139 ? -49.481 28.298 10.388 1.00 22.01 157 HIS B CA 1
ATOM 2699 C C . HIS B 1 139 ? -50.262 29.300 11.244 1.00 28.09 157 HIS B C 1
A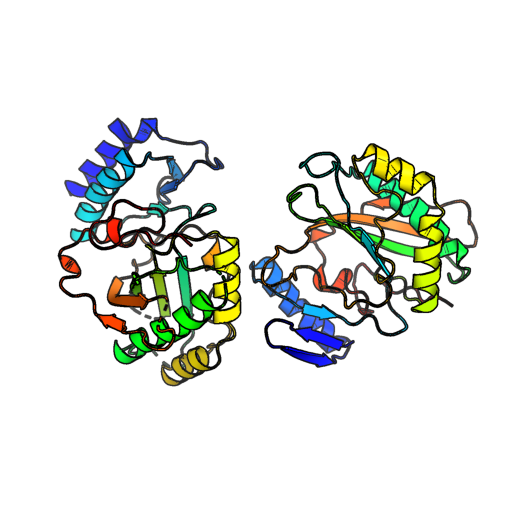TOM 2700 O O . HIS B 1 139 ? -51.276 29.879 10.783 1.00 20.74 157 HIS B O 1
ATOM 2707 N N . VAL B 1 140 ? -49.764 29.538 12.455 1.00 25.27 158 VAL B N 1
ATOM 2708 C CA . VAL B 1 140 ? -50.400 30.546 13.334 1.00 19.63 158 VAL B CA 1
ATOM 2709 C C . VAL B 1 140 ? -49.430 31.715 13.440 1.00 22.26 158 VAL B C 1
ATOM 2710 O O . VAL B 1 140 ? -48.294 31.513 13.874 1.00 25.32 158 VAL B O 1
ATOM 2714 N N . LEU B 1 141 ? -49.875 32.880 13.026 1.00 19.47 159 LEU B N 1
ATOM 2715 C CA . LEU B 1 141 ? -49.020 34.074 13.050 1.00 19.11 159 LEU B CA 1
ATOM 2716 C C . LEU B 1 141 ? -49.464 35.010 14.174 1.00 19.23 159 LEU B C 1
ATOM 2717 O O . LEU B 1 141 ? -50.645 35.338 14.232 1.00 20.62 159 LEU B O 1
ATOM 2722 N N . ILE B 1 142 ? -48.529 35.368 15.035 1.00 20.06 160 ILE B N 1
ATOM 2723 C CA . ILE B 1 142 ? -48.783 36.346 16.114 1.00 22.89 160 ILE B CA 1
ATOM 2724 C C . ILE B 1 142 ? -47.760 37.466 15.924 1.00 24.96 160 ILE B C 1
ATOM 2725 O O . ILE B 1 142 ? -46.850 37.598 16.760 1.00 24.36 160 ILE B O 1
ATOM 2730 N N . PRO B 1 143 ? -47.881 38.280 14.854 1.00 27.03 161 PRO B N 1
ATOM 2731 C CA . PRO B 1 143 ? -46.871 39.302 14.524 1.00 25.97 161 PRO B CA 1
ATOM 2732 C C . PRO B 1 143 ? -46.596 40.467 15.494 1.00 29.30 161 PRO B C 1
ATOM 2733 O O . PRO B 1 143 ? -45.482 40.924 15.545 1.00 33.09 161 PRO B O 1
ATOM 2737 N N . GLY B 1 144 ? -47.611 40.922 16.202 1.00 25.07 162 GLY B N 1
ATOM 2738 C CA . GLY B 1 144 ? -47.448 42.061 17.114 1.00 28.60 162 GLY B CA 1
ATOM 2739 C C . GLY B 1 144 ? -46.730 41.687 18.400 1.00 29.42 162 GLY B C 1
ATOM 2740 O O . GLY B 1 144 ? -46.274 42.611 19.062 1.00 30.03 162 GLY B O 1
ATOM 2741 N N . LEU B 1 145 ? -46.651 40.397 18.742 1.00 25.38 163 LEU B N 1
ATOM 2742 C CA . LEU B 1 145 ? -46.057 40.026 20.027 1.00 29.16 163 LEU B CA 1
ATOM 2743 C C . LEU B 1 145 ? -44.542 39.937 19.871 1.00 27.60 163 LEU B C 1
ATOM 2744 O O . LEU B 1 145 ? -43.959 38.864 19.699 1.00 27.68 163 LEU B O 1
ATOM 2749 N N . LYS B 1 146 ? -43.894 41.098 19.947 1.00 29.06 164 LYS B N 1
ATOM 2750 C CA . LYS B 1 146 ? -42.443 41.168 19.815 1.00 28.31 164 LYS B CA 1
ATOM 2751 C C . LYS B 1 146 ? -41.783 40.576 21.054 1.00 29.16 164 LYS B C 1
ATOM 2752 O O . LYS B 1 146 ? -41.954 41.090 22.164 1.00 37.02 164 LYS B O 1
ATOM 2758 N N . MET B 1 147 ? -41.023 39.501 20.866 1.00 25.76 165 MET B N 1
ATOM 2759 C CA . MET B 1 147 ? -40.390 38.822 21.985 1.00 33.78 165 MET B CA 1
ATOM 2760 C C . MET B 1 147 ? -39.098 38.167 21.521 1.00 33.82 165 MET B C 1
ATOM 2761 O O . MET B 1 147 ? -38.918 37.867 20.337 1.00 31.35 165 MET B O 1
ATOM 2766 N N . ALA B 1 148 ? -38.192 37.963 22.476 1.00 31.38 166 ALA B N 1
ATOM 2767 C CA . ALA B 1 148 ? -36.891 37.387 22.178 1.00 29.76 166 ALA B CA 1
ATOM 2768 C C . ALA B 1 148 ? -37.033 35.934 21.736 1.00 27.53 166 ALA B C 1
ATOM 2769 O O . ALA B 1 148 ? -38.033 35.266 22.011 1.00 26.20 166 ALA B O 1
ATOM 2771 N N . ALA B 1 149 ? -36.044 35.435 20.994 1.00 30.85 167 ALA B N 1
ATOM 2772 C CA . ALA B 1 149 ? -36.136 34.061 20.445 1.00 24.68 167 ALA B CA 1
ATOM 2773 C C . ALA B 1 149 ? -36.226 33.050 21.576 1.00 30.68 167 ALA B C 1
ATOM 2774 O O . ALA B 1 149 ? -36.923 32.053 21.416 1.00 36.00 167 ALA B O 1
ATOM 2776 N N . SER B 1 150 ? -35.513 33.326 22.670 1.00 34.27 168 SER B N 1
ATOM 2777 C CA . SER B 1 150 ? -35.530 32.417 23.841 1.00 36.48 168 SER B CA 1
ATOM 2778 C C . SER B 1 150 ? -36.972 32.293 24.320 1.00 35.05 168 SER B C 1
ATOM 2779 O O . SER B 1 150 ? -37.485 31.160 24.351 1.00 35.80 168 SER B O 1
ATOM 2781 N N . THR B 1 151 ? -37.581 33.425 24.656 1.00 36.80 169 THR B N 1
ATOM 2782 C CA . THR B 1 151 ? -38.992 33.455 25.118 1.00 27.88 169 THR B CA 1
ATOM 2783 C C . THR B 1 151 ? -39.884 32.645 24.164 1.00 31.58 169 THR B C 1
ATOM 2784 O O . THR B 1 151 ? -40.845 32.060 24.645 1.00 32.63 169 THR B O 1
ATOM 2788 N N . LYS B 1 152 ? -39.591 32.646 22.855 1.00 30.24 170 LYS B N 1
ATOM 2789 C CA . LYS B 1 152 ? -40.406 31.941 21.823 1.00 30.28 170 LYS B CA 1
ATOM 2790 C C . LYS B 1 152 ? -40.214 30.424 21.879 1.00 32.01 170 LYS B C 1
ATOM 2791 O O . LYS B 1 152 ? -41.178 29.709 21.643 1.00 33.71 170 LYS B O 1
ATOM 2797 N N . LYS B 1 153 ? -38.999 29.957 22.139 1.00 37.25 171 LYS B N 1
ATOM 2798 C CA . LYS B 1 153 ? -38.729 28.490 22.143 1.00 37.74 171 LYS B CA 1
ATOM 2799 C C . LYS B 1 153 ? -39.363 27.903 23.404 1.00 31.67 171 LYS B C 1
ATOM 2800 O O . LYS B 1 153 ? -39.782 26.757 23.374 1.00 26.93 171 LYS B O 1
ATOM 2802 N N . SER B 1 154 ? -39.371 28.690 24.481 1.00 41.76 172 SER B N 1
ATOM 2803 C CA . SER B 1 154 ? -40.016 28.270 25.721 1.00 36.55 172 SER B CA 1
ATOM 2804 C C . SER B 1 154 ? -41.515 28.083 25.525 1.00 38.62 172 SER B C 1
ATOM 2805 O O . SER B 1 154 ? -42.115 27.172 26.107 1.00 33.08 172 SER B O 1
ATOM 2807 N N . ILE B 1 155 ? -42.136 28.934 24.706 1.00 37.07 173 ILE B N 1
ATOM 2808 C CA . ILE B 1 155 ? -43.570 28.816 24.465 1.00 28.14 173 ILE B CA 1
ATOM 2809 C C . ILE B 1 155 ? -43.865 27.624 23.564 1.00 29.08 173 ILE B C 1
ATOM 2810 O O . ILE B 1 155 ? -44.792 26.847 23.823 1.00 30.63 173 ILE B O 1
ATOM 2815 N N . ILE B 1 156 ? -43.072 27.447 22.503 1.00 29.52 174 ILE B N 1
ATOM 2816 C CA . ILE B 1 156 ? -43.317 26.356 21.564 1.00 26.56 174 ILE B CA 1
ATOM 2817 C C . ILE B 1 156 ? -43.057 25.004 22.214 1.00 28.98 174 ILE B C 1
ATOM 2818 O O . ILE B 1 156 ? -43.662 23.996 21.827 1.00 35.43 174 ILE B O 1
ATOM 2820 N N . ALA B 1 157 ? -42.161 24.949 23.203 1.00 36.25 175 ALA B N 1
ATOM 2821 C CA . ALA B 1 157 ? -41.877 23.679 23.865 1.00 32.84 175 ALA B CA 1
ATOM 2822 C C . ALA B 1 157 ? -43.006 23.283 24.809 1.00 30.65 175 ALA B C 1
ATOM 2823 O O . ALA B 1 157 ? -43.395 22.110 24.862 1.00 31.46 175 ALA B O 1
ATOM 2825 N N . SER B 1 158 ? -43.541 24.242 25.569 1.00 34.13 176 SER B N 1
ATOM 2826 C CA . SER B 1 158 ? -44.668 23.934 26.444 1.00 33.52 176 SER B CA 1
ATOM 2827 C C . SER B 1 158 ? -45.937 23.694 25.636 1.00 39.76 176 SER B C 1
ATOM 2828 O O . SER B 1 158 ? -46.746 22.825 25.984 1.00 39.68 176 SER B O 1
ATOM 2831 N N . LEU B 1 159 ? -46.122 24.449 24.549 1.00 37.08 177 LEU B N 1
ATOM 2832 C CA . LEU B 1 159 ? -47.289 24.257 23.693 1.00 34.21 177 LEU B CA 1
ATOM 2833 C C . LEU B 1 159 ? -47.303 22.871 23.062 1.00 29.45 177 LEU B C 1
ATOM 2834 O O . LEU B 1 159 ? -48.377 22.331 22.773 1.00 29.18 177 LEU B O 1
ATOM 2839 N N . GLN B 1 160 ? -46.126 22.281 22.838 1.00 37.33 178 GLN B N 1
ATOM 2840 C CA . GLN B 1 160 ? -46.070 20.924 22.306 1.00 34.15 178 GLN B CA 1
ATOM 2841 C C . GLN B 1 160 ? -46.587 19.907 23.316 1.00 37.37 178 GLN B C 1
ATOM 2842 O O . GLN B 1 160 ? -47.113 18.858 22.925 1.00 37.35 178 GLN B O 1
ATOM 2844 N N . HIS B 1 161 ? -46.448 20.195 24.605 1.00 38.99 179 HIS B N 1
ATOM 2845 C CA . HIS B 1 161 ? -46.934 19.320 25.672 1.00 39.12 179 HIS B CA 1
ATOM 2846 C C . HIS B 1 161 ? -48.229 19.852 26.271 1.00 36.70 179 HIS B C 1
ATOM 2847 O O . HIS B 1 161 ? -48.363 19.998 27.485 1.00 43.28 179 HIS B O 1
ATOM 2849 N N . ASP B 1 162 ? -49.200 20.155 25.415 1.00 39.61 180 ASP B N 1
ATOM 2850 C CA . ASP B 1 162 ? -50.504 20.654 25.835 1.00 36.76 180 ASP B CA 1
ATOM 2851 C C . ASP B 1 162 ? -51.536 19.569 25.555 1.00 38.39 180 ASP B C 1
ATOM 2852 O O . ASP B 1 162 ? -51.854 19.293 24.393 1.00 41.21 180 ASP B O 1
ATOM 2857 N N . ALA B 1 163 ? -52.060 18.961 26.623 1.00 39.06 181 ALA B N 1
ATOM 2858 C CA . ALA B 1 163 ? -52.997 17.854 26.463 1.00 37.56 181 ALA B CA 1
ATOM 2859 C C . ALA B 1 163 ? -54.294 18.295 25.799 1.00 36.92 181 ALA B C 1
ATOM 2860 O O . ALA B 1 163 ? -54.939 17.496 25.110 1.00 37.37 181 ALA B O 1
ATOM 2861 N N . THR B 1 164 ? -54.695 19.553 25.991 1.00 38.54 182 THR B N 1
ATOM 2862 C CA . THR B 1 164 ? -55.926 20.033 25.369 1.00 37.00 182 THR B CA 1
ATOM 2863 C C . THR B 1 164 ? -55.767 20.145 23.857 1.00 37.39 182 THR B C 1
ATOM 2864 O O . THR B 1 164 ? -56.649 19.723 23.100 1.00 38.42 182 THR B O 1
ATOM 2868 N N . VAL B 1 165 ? -54.641 20.700 23.399 1.00 39.83 183 VAL B N 1
ATOM 2869 C CA . VAL B 1 165 ? -54.414 20.861 21.964 1.00 37.99 183 VAL B CA 1
ATOM 2870 C C . VAL B 1 165 ? -54.371 19.504 21.272 1.00 41.26 183 VAL B C 1
ATOM 2871 O O . VAL B 1 165 ? -54.881 19.343 20.156 1.00 41.10 183 VAL B O 1
ATOM 2875 N N . GLN B 1 166 ? -53.768 18.505 21.922 1.00 41.95 184 GLN B N 1
ATOM 2876 C CA . GLN B 1 166 ? -53.731 17.166 21.342 1.00 37.09 184 GLN B CA 1
ATOM 2877 C C . GLN B 1 166 ? -55.131 16.571 21.235 1.00 39.47 184 GLN B C 1
ATOM 2878 O O . GLN B 1 166 ? -55.453 15.904 20.245 1.00 39.48 184 GLN B O 1
ATOM 2884 N N . LYS B 1 167 ? -55.976 16.805 22.242 1.00 38.14 185 LYS B N 1
ATOM 2885 C CA . LYS B 1 167 ? -57.341 16.289 22.202 1.00 38.10 185 LYS B CA 1
ATOM 2886 C C . LYS B 1 167 ? -58.144 16.939 21.081 1.00 35.32 185 LYS B C 1
ATOM 2887 O O . LYS B 1 167 ? -58.977 16.282 20.445 1.00 45.00 185 LYS B O 1
ATOM 2893 N N . ILE B 1 168 ? -57.907 18.228 20.828 1.00 34.35 186 ILE B N 1
ATOM 2894 C CA . ILE B 1 168 ? -58.597 18.919 19.742 1.00 36.81 186 ILE B CA 1
ATOM 2895 C C . ILE B 1 168 ? -58.229 18.305 18.398 1.00 36.89 186 ILE B C 1
ATOM 2896 O O . ILE B 1 168 ? -59.092 18.088 17.539 1.00 37.64 186 ILE B O 1
ATOM 2901 N N . LEU B 1 169 ? -56.958 17.948 18.223 1.00 36.08 187 LEU B N 1
ATOM 2902 C CA . LEU B 1 169 ? -56.464 17.452 16.905 1.00 34.82 187 LEU B CA 1
ATOM 2903 C C . LEU B 1 169 ? -57.002 16.058 16.571 1.00 39.15 187 LEU B C 1
ATOM 2904 O O . LEU B 1 169 ? -57.441 15.860 15.439 1.00 43.51 187 LEU B O 1
ATOM 2909 N N . HIS B 1 170 ? -57.010 15.152 17.540 1.00 42.46 188 HIS B N 1
ATOM 2910 C CA . HIS B 1 170 ? -57.555 13.793 17.310 1.00 43.97 188 HIS B CA 1
ATOM 2911 C C . HIS B 1 170 ? -59.023 13.940 16.901 1.00 48.04 188 HIS B C 1
ATOM 2912 O O . HIS B 1 170 ? -59.425 13.326 15.909 1.00 48.75 188 HIS B O 1
ATOM 2919 N N . GLU B 1 171 ? -59.781 14.747 17.651 1.00 43.93 189 GLU B N 1
ATOM 2920 C CA . GLU B 1 171 ? -61.215 14.984 17.331 1.00 42.47 189 GLU B CA 1
ATOM 2921 C C . GLU B 1 171 ? -61.337 15.560 15.915 1.00 39.52 189 GLU B C 1
ATOM 2922 O O . GLU B 1 171 ? -62.402 15.376 15.321 1.00 43.10 189 GLU B O 1
ATOM 2928 N N . GLN B 1 172 ? -60.283 16.185 15.390 1.00 42.69 190 GLN B N 1
ATOM 2929 C CA . GLN B 1 172 ? -60.282 16.749 14.012 1.00 43.66 190 GLN B CA 1
ATOM 2930 C C . GLN B 1 172 ? -59.742 15.735 12.989 1.00 47.54 190 GLN B C 1
ATOM 2931 O O . GLN B 1 172 ? -59.670 16.082 11.808 1.00 46.19 190 GLN B O 1
ATOM 2937 N N . GLY B 1 173 ? -59.414 14.521 13.416 1.00 49.66 191 GLY B N 1
ATOM 2938 C CA . GLY B 1 173 ? -58.990 13.476 12.465 1.00 47.40 191 GLY B CA 1
ATOM 2939 C C . GLY B 1 173 ? -57.479 13.337 12.383 1.00 47.47 191 GLY B C 1
ATOM 2940 O O . GLY B 1 173 ? -57.007 12.619 11.504 1.00 55.71 191 GLY B O 1
ATOM 2941 N N . VAL B 1 174 ? -56.748 14.005 13.258 1.00 41.09 192 VAL B N 1
ATOM 2942 C CA . VAL B 1 174 ? -55.271 13.956 13.129 1.00 49.48 192 VAL B CA 1
ATOM 2943 C C . VAL B 1 174 ? -54.778 12.620 13.693 1.00 54.44 192 VAL B C 1
ATOM 2944 O O . VAL B 1 174 ? -55.357 12.149 14.685 1.00 51.93 192 VAL B O 1
ATOM 2947 N N . ALA B 1 175 ? -53.736 12.061 13.086 1.00 51.35 193 ALA B N 1
ATOM 2948 C CA . ALA B 1 175 ? -53.191 10.758 13.502 1.00 49.39 193 ALA B CA 1
ATOM 2949 C C . ALA B 1 175 ? -51.917 10.966 14.320 1.00 44.90 193 ALA B C 1
ATOM 2950 O O . ALA B 1 175 ? -51.481 9.992 14.946 1.00 47.27 193 ALA B O 1
ATOM 2952 N N . ASN B 1 176 ? -51.365 12.180 14.318 1.00 42.65 194 ASN B N 1
ATOM 2953 C CA . ASN B 1 176 ? -50.074 12.459 15.008 1.00 41.22 194 ASN B CA 1
ATOM 2954 C C . ASN B 1 176 ? -50.210 13.709 15.881 1.00 39.59 194 ASN B C 1
ATOM 2955 O O . ASN B 1 176 ? -49.434 14.646 15.685 1.00 35.83 194 ASN B O 1
ATOM 2960 N N . PRO B 1 177 ? -51.122 13.792 16.868 1.00 42.17 195 PRO B N 1
ATOM 2961 C CA . PRO B 1 177 ? -51.299 15.046 17.610 1.00 39.91 195 PRO B CA 1
ATOM 2962 C C . PRO B 1 177 ? -50.136 15.542 18.490 1.00 39.90 195 PRO B C 1
ATOM 2963 O O . PRO B 1 177 ? -50.086 16.713 18.756 1.00 40.97 195 PRO B O 1
ATOM 2967 N N . GLU B 1 178 ? -49.251 14.659 18.943 1.00 40.92 196 GLU B N 1
ATOM 2968 C CA . GLU B 1 178 ? -48.065 15.115 19.723 1.00 42.24 196 GLU B CA 1
ATOM 2969 C C . GLU B 1 178 ? -46.933 15.555 18.784 1.00 42.67 196 GLU B C 1
ATOM 2970 O O . GLU B 1 178 ? -46.425 16.668 18.944 1.00 42.34 196 GLU B O 1
ATOM 2971 N N . SER B 1 179 ? -46.568 14.705 17.832 1.00 45.30 197 SER B N 1
ATOM 2972 C CA . SER B 1 179 ? -45.492 15.023 16.868 1.00 34.81 197 SER B CA 1
ATOM 2973 C C . SER B 1 179 ? -46.082 15.643 15.600 1.00 44.50 197 SER B C 1
ATOM 2974 O O . SER B 1 179 ? -45.748 15.127 14.523 1.00 49.22 197 SER B O 1
ATOM 2975 N N . CYS B 1 180 ? -46.908 16.689 15.724 1.00 44.22 198 CYS B N 1
ATOM 2976 C CA . CYS B 1 180 ? -47.459 17.433 14.557 1.00 41.38 198 CYS B CA 1
ATOM 2977 C C . CYS B 1 180 ? -46.782 18.807 14.425 1.00 37.19 198 CYS B C 1
ATOM 2978 O O . CYS B 1 180 ? -46.615 19.269 13.302 1.00 38.40 198 CYS B O 1
ATOM 2981 N N . LEU B 1 181 ? -46.413 19.432 15.538 1.00 35.88 199 LEU B N 1
ATOM 2982 C CA . LEU B 1 181 ? -45.803 20.782 15.457 1.00 33.43 199 LEU B CA 1
ATOM 2983 C C . LEU B 1 181 ? -44.316 20.670 15.128 1.00 38.48 199 LEU B C 1
ATOM 2984 O O . LEU B 1 181 ? -43.661 19.818 15.720 1.00 47.60 199 LEU B O 1
ATOM 2989 N N . ASP B 1 182 ? -43.821 21.567 14.286 1.00 39.76 200 ASP B N 1
ATOM 2990 C CA . ASP B 1 182 ? -42.436 21.566 13.836 1.00 37.33 200 ASP B CA 1
ATOM 2991 C C . ASP B 1 182 ? -41.599 22.381 14.815 1.00 31.30 200 ASP B C 1
ATOM 2992 O O . ASP B 1 1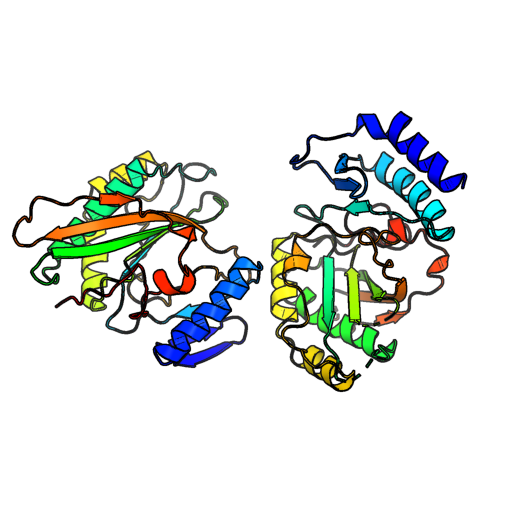82 ? -41.890 23.565 15.025 1.00 33.41 200 ASP B O 1
ATOM 2997 N N . PRO B 1 183 ? -40.578 21.796 15.449 1.00 35.89 201 PRO B N 1
ATOM 2998 C CA . PRO B 1 183 ? -39.721 22.592 16.346 1.00 25.92 201 PRO B CA 1
ATOM 2999 C C . PRO B 1 183 ? -38.981 23.711 15.639 1.00 27.83 201 PRO B C 1
ATOM 3000 O O . PRO B 1 183 ? -38.540 24.655 16.305 1.00 30.37 201 PRO B O 1
ATOM 3004 N N . HIS B 1 184 ? -38.831 23.643 14.314 1.00 30.33 202 HIS B N 1
ATOM 3005 C CA . HIS B 1 184 ? -38.099 24.669 13.580 1.00 33.86 202 HIS B CA 1
ATOM 3006 C C . HIS B 1 184 ? -38.856 25.985 13.471 1.00 37.90 202 HIS B C 1
ATOM 3007 O O . HIS B 1 184 ? -38.315 26.936 12.896 1.00 31.96 202 HIS B O 1
ATOM 3014 N N . SER B 1 185 ? -40.080 26.069 14.002 1.00 30.12 203 SER B N 1
ATOM 3015 C CA . SER B 1 185 ? -40.876 27.286 13.883 1.00 29.45 203 SER B CA 1
ATOM 3016 C C . SER B 1 185 ? -40.236 28.478 14.582 1.00 26.35 203 SER B C 1
ATOM 3017 O O . SER B 1 185 ? -40.556 29.623 14.243 1.00 28.52 203 SER B O 1
ATOM 3020 N N . ALA B 1 186 ? -39.338 28.244 15.539 1.00 32.00 204 ALA B N 1
ATOM 3021 C CA . ALA B 1 186 ? -38.780 29.332 16.331 1.00 30.64 204 ALA B CA 1
ATOM 3022 C C . ALA B 1 186 ? -37.613 30.042 15.660 1.00 34.39 204 ALA B C 1
ATOM 3023 O O . ALA B 1 186 ? -37.253 31.143 16.090 1.00 36.84 204 ALA B O 1
ATOM 3025 N N . SER B 1 187 ? -37.010 29.455 14.631 1.00 30.05 205 SER B N 1
ATOM 3026 C CA . SER B 1 187 ? -35.819 30.062 14.044 1.00 37.63 205 SER B CA 1
ATOM 3027 C C . SER B 1 187 ? -35.782 30.033 12.523 1.00 33.54 205 SER B C 1
ATOM 3028 O O . SER B 1 187 ? -35.114 30.886 11.928 1.00 33.56 205 SER B O 1
ATOM 3031 N N . VAL B 1 188 ? -36.460 29.096 11.877 1.00 34.55 206 VAL B N 1
ATOM 3032 C CA . VAL B 1 188 ? -36.437 29.002 10.413 1.00 21.66 206 VAL B CA 1
ATOM 3033 C C . VAL B 1 188 ? -37.077 30.250 9.820 1.00 26.16 206 VAL B C 1
ATOM 3034 O O . VAL B 1 188 ? -38.030 30.794 10.410 1.00 26.37 206 VAL B O 1
ATOM 3038 N N . PRO B 1 189 ? -36.567 30.770 8.701 1.00 25.77 207 PRO B N 1
ATOM 3039 C CA . PRO B 1 189 ? -37.186 31.948 8.081 1.00 24.85 207 PRO B CA 1
ATOM 3040 C C . PRO B 1 189 ? -38.654 31.702 7.763 1.00 17.50 207 PRO B C 1
ATOM 3041 O O . PRO B 1 189 ? -39.050 30.598 7.384 1.00 21.52 207 PRO B O 1
ATOM 3045 N N . SER B 1 190 ? -39.462 32.745 7.927 1.00 20.96 208 SER B N 1
ATOM 3046 C CA . SER B 1 190 ? -40.911 32.642 7.803 1.00 24.35 208 SER B CA 1
ATOM 3047 C C . SER B 1 190 ? -41.376 33.269 6.495 1.00 18.02 208 SER B C 1
ATOM 3048 O O . SER B 1 190 ? -41.051 34.426 6.204 1.00 18.58 208 SER B O 1
ATOM 3051 N N . LEU B 1 191 ? -42.148 32.508 5.722 1.00 17.44 209 LEU B N 1
ATOM 3052 C CA . LEU B 1 191 ? -42.679 33.012 4.463 1.00 19.34 209 LEU B CA 1
ATOM 3053 C C . LEU B 1 191 ? -43.601 34.198 4.708 1.00 22.64 209 LEU B C 1
ATOM 3054 O O . LEU B 1 191 ? -44.451 34.167 5.604 1.00 22.40 209 LEU B O 1
ATOM 3059 N N . LEU B 1 192 ? -43.425 35.251 3.917 1.00 18.78 210 LEU B N 1
ATOM 3060 C CA . LEU B 1 192 ? -44.371 36.354 3.953 1.00 23.14 210 LEU B CA 1
ATOM 3061 C C . LEU B 1 192 ? -45.701 35.907 3.359 1.00 21.01 210 LEU B C 1
ATOM 3062 O O . LEU B 1 192 ? -45.760 34.985 2.540 1.00 21.13 210 LEU B O 1
ATOM 3067 N N . TYR B 1 193 ? -46.780 36.555 3.794 1.00 22.38 211 TYR B N 1
ATOM 3068 C CA . TYR B 1 193 ? -48.102 36.163 3.327 1.00 21.29 211 TYR B CA 1
ATOM 3069 C C . TYR B 1 193 ? -48.228 36.414 1.829 1.00 21.88 211 TYR B C 1
ATOM 3070 O O . TYR B 1 193 ? -47.882 37.490 1.332 1.00 22.00 211 TYR B O 1
ATOM 3079 N N . GLY B 1 194 ? -48.725 35.410 1.112 1.00 22.29 212 GLY B N 1
ATOM 3080 C CA . GLY B 1 194 ? -48.742 35.412 -0.329 1.00 22.83 212 GLY B CA 1
ATOM 3081 C C . GLY B 1 194 ? -47.589 34.663 -0.963 1.00 22.44 212 GLY B C 1
ATOM 3082 O O . GLY B 1 194 ? -47.712 34.219 -2.110 1.00 22.94 212 GLY B O 1
ATOM 3083 N N . SER B 1 195 ? -46.477 34.510 -0.247 1.00 22.69 213 SER B N 1
ATOM 3084 C CA . SER B 1 195 ? -45.342 33.752 -0.748 1.00 21.22 213 SER B CA 1
ATOM 3085 C C . SER B 1 195 ? -45.528 32.266 -0.459 1.00 26.36 213 SER B C 1
ATOM 3086 O O . SER B 1 195 ? -46.274 31.868 0.440 1.00 21.16 213 SER B O 1
ATOM 3089 N N . SER B 1 196 ? -44.832 31.438 -1.235 1.00 21.13 214 SER B N 1
ATOM 3090 C CA . SER B 1 196 ? -45.038 29.999 -1.177 1.00 24.17 214 SER B CA 1
ATOM 3091 C C . SER B 1 196 ? -43.712 29.270 -1.320 1.00 24.92 214 SER B C 1
ATOM 3092 O O . SER B 1 196 ? -42.664 29.869 -1.577 1.00 27.03 214 SER B O 1
ATOM 3095 N N . LYS B 1 197 ? -43.778 27.955 -1.135 1.00 25.90 215 LYS B N 1
ATOM 3096 C CA . LYS B 1 197 ? -42.676 27.074 -1.471 1.00 31.56 215 LYS B CA 1
ATOM 3097 C C . LYS B 1 197 ? -42.638 26.845 -2.979 1.00 27.26 215 LYS B C 1
ATOM 3098 O O . LYS B 1 197 ? -43.633 27.024 -3.687 1.00 27.72 215 LYS B O 1
ATOM 3104 N N . LEU B 1 198 ? -41.469 26.445 -3.466 1.00 31.74 216 LEU B N 1
ATOM 3105 C CA . LEU B 1 198 ? -41.319 26.147 -4.883 1.00 32.51 216 LEU B CA 1
ATOM 3106 C C . LEU B 1 198 ? -42.129 24.902 -5.232 1.00 28.89 216 LEU B C 1
ATOM 3107 O O . LEU B 1 198 ? -42.003 23.865 -4.574 1.00 31.02 216 LEU B O 1
ATOM 3112 N N . ASN B 1 199 ? -42.975 25.019 -6.261 1.00 29.33 217 ASN B N 1
ATOM 3113 C CA . ASN B 1 199 ? -43.904 23.979 -6.705 1.00 30.12 217 ASN B CA 1
ATOM 3114 C C . ASN B 1 199 ? -44.995 23.682 -5.683 1.00 33.19 217 ASN B C 1
ATOM 3115 O O . ASN B 1 199 ? -45.613 22.614 -5.732 1.00 33.03 217 ASN B O 1
ATOM 3120 N N . HIS B 1 200 ? -45.257 24.603 -4.760 1.00 34.73 218 HIS B N 1
ATOM 3121 C CA . HIS B 1 200 ? -46.283 24.420 -3.745 1.00 33.71 218 HIS B CA 1
ATOM 3122 C C . HIS B 1 200 ? -47.187 25.643 -3.698 1.00 29.24 218 HIS B C 1
ATOM 3123 O O . HIS B 1 200 ? -46.759 26.767 -3.976 1.00 27.54 218 HIS B O 1
ATOM 3130 N N . ARG B 1 201 ? -48.440 25.411 -3.347 1.00 29.45 219 ARG B N 1
ATOM 3131 C CA . ARG B 1 201 ? -49.394 26.507 -3.279 1.00 32.40 219 ARG B CA 1
ATOM 3132 C C . ARG B 1 201 ? -49.236 27.262 -1.959 1.00 28.69 219 ARG B C 1
ATOM 3133 O O . ARG B 1 201 ? -48.963 26.651 -0.922 1.00 24.57 219 ARG B O 1
ATOM 3141 N N . PRO B 1 202 ? -49.390 28.585 -1.970 1.00 24.34 220 PRO B N 1
ATOM 3142 C CA . PRO B 1 202 ? -49.231 29.352 -0.731 1.00 23.21 220 PRO B CA 1
ATOM 3143 C C . PRO B 1 202 ? -50.392 29.127 0.223 1.00 27.22 220 PRO B C 1
ATOM 3144 O O . PRO B 1 202 ? -51.518 28.826 -0.184 1.00 24.32 220 PRO B O 1
ATOM 3148 N N . TYR B 1 203 ? -50.100 29.277 1.512 1.00 22.83 221 TYR B N 1
ATOM 3149 C CA . TYR B 1 203 ? -51.122 29.120 2.535 1.00 23.06 221 TYR B CA 1
ATOM 3150 C C . TYR B 1 203 ? -52.111 30.278 2.473 1.00 23.60 221 TYR B C 1
ATOM 3151 O O . TYR B 1 203 ? -51.742 31.417 2.173 1.00 23.46 221 TYR B O 1
ATOM 3160 N N . GLN B 1 204 ? -53.377 29.982 2.753 1.00 24.28 222 GLN B N 1
ATOM 3161 C CA . GLN B 1 204 ? -54.459 30.949 2.633 1.00 24.95 222 GLN B CA 1
ATOM 3162 C C . GLN B 1 204 ? -55.008 31.284 4.013 1.00 24.83 222 GLN B C 1
ATOM 3163 O O . GLN B 1 204 ? -55.314 30.383 4.801 1.00 24.81 222 GLN B O 1
ATOM 3169 N N . LEU B 1 205 ? -55.134 32.579 4.297 1.00 24.81 223 LEU B N 1
ATOM 3170 C CA . LEU B 1 205 ? -55.650 33.029 5.584 1.00 24.76 223 LEU B CA 1
ATOM 3171 C C . LEU B 1 205 ? -57.126 32.671 5.708 1.00 25.68 223 LEU B C 1
ATOM 3172 O O . LEU B 1 205 ? -57.952 33.132 4.914 1.00 27.86 223 LEU B O 1
ATOM 3177 N N . LYS B 1 206 ? -57.459 31.848 6.703 1.00 25.63 224 LYS B N 1
ATOM 3178 C CA . LYS B 1 206 ? -58.859 31.520 6.943 1.00 26.54 224 LYS B CA 1
ATOM 3179 C C . LYS B 1 206 ? -59.543 32.618 7.749 1.00 26.80 224 LYS B C 1
ATOM 3180 O O . LYS B 1 206 ? -60.517 33.225 7.292 1.00 27.61 224 LYS B O 1
ATOM 3186 N N . THR B 1 207 ? -59.035 32.894 8.948 1.00 26.15 225 THR B N 1
ATOM 3187 C CA . THR B 1 207 ? -59.629 33.914 9.800 1.00 26.40 225 THR B CA 1
ATOM 3188 C C . THR B 1 207 ? -58.599 34.370 10.823 1.00 25.48 225 THR B C 1
ATOM 3189 O O . THR B 1 207 ? -57.645 33.653 11.137 1.00 24.73 225 THR B O 1
ATOM 3193 N N . GLY B 1 208 ? -58.804 35.583 11.329 1.00 25.60 226 GLY B N 1
ATOM 3194 C CA . GLY B 1 208 ? -57.969 36.130 12.379 1.00 24.88 226 GLY B CA 1
ATOM 3195 C C . GLY B 1 208 ? -58.762 36.429 13.634 1.00 25.90 226 GLY B C 1
ATOM 3196 O O . GLY B 1 208 ? -59.986 36.585 13.573 1.00 30.56 226 GLY B O 1
ATOM 3197 N N . PHE B 1 209 ? -58.084 36.515 14.777 1.00 25.18 227 PHE B N 1
ATOM 3198 C CA . PHE B 1 209 ? -58.733 36.759 16.058 1.00 28.18 227 PHE B CA 1
ATOM 3199 C C . PHE B 1 209 ? -58.010 37.869 16.805 1.00 32.94 227 PHE B C 1
ATOM 3200 O O . PHE B 1 209 ? -56.781 37.973 16.745 1.00 32.76 227 PHE B O 1
ATOM 3208 N N . GLU B 1 210 ? -58.781 38.691 17.513 1.00 33.90 228 GLU B N 1
ATOM 3209 C CA . GLU B 1 210 ? -58.251 39.777 18.327 1.00 35.90 228 GLU B CA 1
ATOM 3210 C C . GLU B 1 210 ? -58.391 39.401 19.795 1.00 36.61 228 GLU B C 1
ATOM 3211 O O . GLU B 1 210 ? -59.504 39.160 20.275 1.00 35.17 228 GLU B O 1
ATOM 3217 N N . LEU B 1 211 ? -57.266 39.351 20.501 1.00 38.49 229 LEU B N 1
ATOM 3218 C CA . LEU B 1 211 ? -57.227 38.976 21.908 1.00 34.12 229 LEU B CA 1
ATOM 3219 C C . LEU B 1 211 ? -56.819 40.193 22.726 1.00 39.93 229 LEU B C 1
ATOM 3220 O O . LEU B 1 211 ? -55.706 40.704 22.567 1.00 36.27 229 LEU B O 1
ATOM 3225 N N . VAL B 1 212 ? -57.715 40.649 23.598 1.00 36.93 230 VAL B N 1
ATOM 3226 C CA . VAL B 1 212 ? -57.461 41.786 24.475 1.00 34.32 230 VAL B CA 1
ATOM 3227 C C . VAL B 1 212 ? -57.185 41.254 25.874 1.00 38.39 230 VAL B C 1
ATOM 3228 O O . VAL B 1 212 ? -58.045 40.604 26.480 1.00 43.11 230 VAL B O 1
ATOM 3232 N N . PHE B 1 213 ? -55.991 41.530 26.391 1.00 41.98 231 PHE B N 1
ATOM 3233 C CA . PHE B 1 213 ? -55.574 41.065 27.708 1.00 40.15 231 PHE B CA 1
ATOM 3234 C C . PHE B 1 213 ? -55.232 42.260 28.585 1.00 47.20 231 PHE B C 1
ATOM 3235 O O . PHE B 1 213 ? -54.496 43.157 28.159 1.00 48.61 231 PHE B O 1
ATOM 3237 N N . ASP B 1 214 ? -55.765 42.268 29.804 1.00 46.26 232 ASP B N 1
ATOM 3238 C CA . ASP B 1 214 ? -55.492 43.310 30.783 1.00 44.88 232 ASP B CA 1
ATOM 3239 C C . ASP B 1 214 ? -54.801 42.699 31.992 1.00 47.52 232 ASP B C 1
ATOM 3240 O O . ASP B 1 214 ? -55.202 41.636 32.477 1.00 53.99 232 ASP B O 1
ATOM 3242 N N . SER B 1 215 ? -53.762 43.375 32.474 1.00 46.65 233 SER B N 1
ATOM 3243 C CA . SER B 1 215 ? -52.975 42.879 33.600 1.00 43.54 233 SER B CA 1
ATOM 3244 C C . SER B 1 215 ? -53.786 42.852 34.892 1.00 41.69 233 SER B C 1
ATOM 3245 O O . SER B 1 215 ? -53.444 42.141 35.838 1.00 32.77 233 SER B O 1
ATOM 3246 N N . ASP B 1 217 ? -56.788 41.532 35.167 1.00 51.12 235 ASP B N 1
ATOM 3247 C CA . ASP B 1 217 ? -57.808 40.500 35.023 1.00 42.95 235 ASP B CA 1
ATOM 3248 C C . ASP B 1 217 ? -57.295 39.303 34.230 1.00 47.29 235 ASP B C 1
ATOM 3249 O O . ASP B 1 217 ? -57.647 39.132 33.062 1.00 49.69 235 ASP B O 1
ATOM 3254 N N . PRO B 1 218 ? -56.470 38.465 34.867 1.00 45.84 236 PRO B N 1
ATOM 3255 C CA . PRO B 1 218 ? -55.919 37.293 34.170 1.00 52.15 236 PRO B CA 1
ATOM 3256 C C . PRO B 1 218 ? -56.940 36.204 33.885 1.00 47.58 236 PRO B C 1
ATOM 3257 O O . PRO B 1 218 ? -56.573 35.172 33.312 1.00 44.83 236 PRO B O 1
ATOM 3261 N N . ASP B 1 219 ? -58.204 36.393 34.267 1.00 47.24 237 ASP B N 1
ATOM 3262 C CA . ASP B 1 219 ? -59.255 35.430 33.984 1.00 41.19 237 ASP B CA 1
ATOM 3263 C C . ASP B 1 219 ? -60.206 35.882 32.885 1.00 35.46 237 ASP B C 1
ATOM 3264 O O . ASP B 1 219 ? -61.067 35.096 32.475 1.00 39.84 237 ASP B O 1
ATOM 3266 N N . TYR B 1 220 ? -60.081 37.118 32.403 1.00 33.03 238 TYR B N 1
ATOM 3267 C CA . TYR B 1 220 ? -60.907 37.640 31.316 1.00 27.97 238 TYR B CA 1
ATOM 3268 C C . TYR B 1 220 ? -60.041 37.749 30.064 1.00 36.55 238 TYR B C 1
ATOM 3269 O O . TYR B 1 220 ? -59.269 38.700 29.911 1.00 38.70 238 TYR B O 1
ATOM 3278 N N . ILE B 1 221 ? -60.178 36.779 29.167 1.00 34.08 239 ILE B N 1
ATOM 3279 C CA . ILE B 1 221 ? -59.435 36.774 27.909 1.00 28.46 239 ILE B CA 1
ATOM 3280 C C . ILE B 1 221 ? -60.434 36.727 26.758 1.00 25.69 239 ILE B C 1
ATOM 3281 O O . ILE B 1 221 ? -60.716 35.643 26.228 1.00 31.85 239 ILE B O 1
ATOM 3286 N N . PRO B 1 222 ? -61.003 37.863 26.348 1.00 26.28 240 PRO B N 1
ATOM 3287 C CA . PRO B 1 222 ? -61.970 37.855 25.238 1.00 29.05 240 PRO B CA 1
ATOM 3288 C C . PRO B 1 222 ? -61.267 37.684 23.899 1.00 34.74 240 PRO B C 1
ATOM 3289 O O . PRO B 1 222 ? -60.381 38.464 23.542 1.00 33.11 240 PRO B O 1
ATOM 3293 N N . ILE B 1 223 ? -61.674 36.660 23.154 1.00 35.23 241 ILE B N 1
ATOM 3294 C CA . ILE B 1 223 ? -61.116 36.351 21.841 1.00 26.14 241 ILE B CA 1
ATOM 3295 C C . ILE B 1 223 ? -62.249 36.420 20.827 1.00 27.04 241 ILE B C 1
ATOM 3296 O O . ILE B 1 223 ? -63.185 35.612 20.879 1.00 35.46 241 ILE B O 1
ATOM 3301 N N . HIS B 1 224 ? -62.170 37.383 19.912 1.00 27.15 242 HIS B N 1
ATOM 3302 C CA . HIS B 1 224 ? -63.193 37.577 18.896 1.00 29.31 242 HIS B CA 1
ATOM 3303 C C . HIS B 1 224 ? -62.549 37.674 17.520 1.00 33.06 242 HIS B C 1
ATOM 3304 O O . HIS B 1 224 ? -61.387 38.066 17.387 1.00 30.31 242 HIS B O 1
ATOM 3311 N N . GLN B 1 225 ? -63.322 37.315 16.498 1.00 28.30 243 GLN B N 1
ATOM 3312 C CA . GLN B 1 225 ? -62.834 37.367 15.128 1.00 29.20 243 GLN B CA 1
ATOM 3313 C C . GLN B 1 225 ? -62.592 38.809 14.694 1.00 34.89 243 GLN B C 1
ATOM 3314 O O . GLN B 1 225 ? -63.304 39.732 15.097 1.00 34.89 243 GLN B O 1
ATOM 3320 N N . ILE B 1 226 ? -61.572 38.995 13.861 1.00 33.77 244 ILE B N 1
ATOM 3321 C CA . ILE B 1 226 ? -61.249 40.315 13.332 1.00 34.58 244 ILE B CA 1
ATOM 3322 C C . ILE B 1 226 ? -62.227 40.652 12.215 1.00 38.86 244 ILE B C 1
ATOM 3323 O O . ILE B 1 226 ? -62.481 39.830 11.326 1.00 44.84 244 ILE B O 1
ATOM 3328 N N . LYS B 1 227 ? -62.783 41.858 12.261 1.00 43.81 245 LYS B N 1
ATOM 3329 C CA . LYS B 1 227 ? -63.715 42.327 11.248 1.00 41.32 245 LYS B CA 1
ATOM 3330 C C . LYS B 1 227 ? -62.986 43.160 10.200 1.00 43.94 245 LYS B C 1
ATOM 3331 O O . LYS B 1 227 ? -62.021 43.868 10.504 1.00 43.03 245 LYS B O 1
ATOM 3333 N N . ASN B 1 228 ? -63.462 43.063 8.957 1.00 43.31 246 ASN B N 1
ATOM 3334 C CA . ASN B 1 228 ? -62.895 43.795 7.822 1.00 49.94 246 ASN B CA 1
ATOM 3335 C C . ASN B 1 228 ? -61.408 43.482 7.652 1.00 45.92 246 ASN B C 1
ATOM 3336 O O . ASN B 1 228 ? -60.572 44.377 7.505 1.00 43.03 246 ASN B O 1
ATOM 3341 N N . ILE B 1 229 ? -61.084 42.187 7.669 1.00 46.00 247 ILE B N 1
ATOM 3342 C CA . ILE B 1 229 ? -59.693 41.763 7.545 1.00 38.64 247 ILE B CA 1
ATOM 3343 C C . ILE B 1 229 ? -59.142 42.103 6.164 1.00 37.27 247 ILE B C 1
ATOM 3344 O O . ILE B 1 229 ? -57.941 42.359 6.013 1.00 34.36 247 ILE B O 1
ATOM 3349 N N . GLU B 1 230 ? -59.999 42.133 5.141 1.00 35.27 248 GLU B N 1
ATOM 3350 C CA . GLU B 1 230 ? -59.550 42.447 3.791 1.00 38.93 248 GLU B CA 1
ATOM 3351 C C . GLU B 1 230 ? -59.247 43.927 3.596 1.00 39.74 248 GLU B C 1
ATOM 3352 O O . GLU B 1 230 ? -58.651 44.289 2.576 1.00 44.75 248 GLU B O 1
ATOM 3354 N N . SER B 1 231 ? -59.636 44.783 4.538 1.00 36.15 249 SER B N 1
ATOM 3355 C CA . SER B 1 231 ? -59.386 46.214 4.430 1.00 34.89 249 SER B CA 1
ATOM 3356 C C . SER B 1 231 ? -57.948 46.598 4.755 1.00 35.68 249 SER B C 1
ATOM 3357 O O . SER B 1 231 ? -57.603 47.780 4.648 1.00 32.65 249 SER B O 1
ATOM 3360 N N . TYR B 1 232 ? -57.105 45.646 5.142 1.00 27.67 250 TYR B N 1
ATOM 3361 C CA . TYR B 1 232 ? -55.733 45.925 5.532 1.00 30.54 250 TYR B CA 1
ATOM 3362 C C . TYR B 1 232 ? -54.753 45.325 4.531 1.00 31.95 250 TYR B C 1
ATOM 3363 O O . TYR B 1 232 ? -55.107 44.478 3.706 1.00 33.11 250 TYR B O 1
ATOM 3372 N N . ASN B 1 233 ? -53.507 45.784 4.618 1.00 30.90 251 ASN B N 1
ATOM 3373 C CA . ASN B 1 233 ? -52.402 45.209 3.853 1.00 25.14 251 ASN B CA 1
ATOM 3374 C C . ASN B 1 233 ? -51.978 43.927 4.558 1.00 24.36 251 ASN B C 1
ATOM 3375 O O . ASN B 1 233 ? -51.229 43.960 5.538 1.00 24.66 251 ASN B O 1
ATOM 3380 N N . LEU B 1 234 ? -52.455 42.787 4.053 1.00 24.49 252 LEU B N 1
ATOM 3381 C CA . LEU B 1 234 ? -52.247 41.523 4.752 1.00 23.90 252 LEU B CA 1
ATOM 3382 C C . LEU B 1 234 ? -50.774 41.138 4.818 1.00 24.64 252 LEU B C 1
ATOM 3383 O O . LEU B 1 234 ? -50.356 40.472 5.772 1.00 22.37 252 LEU B O 1
ATOM 3388 N N . VAL B 1 235 ? -49.973 41.543 3.829 1.00 22.94 253 VAL B N 1
ATOM 3389 C CA . VAL B 1 235 ? -48.538 41.276 3.894 1.00 22.13 253 VAL B CA 1
ATOM 3390 C C . VAL B 1 235 ? -47.902 42.068 5.030 1.00 21.66 253 VAL B C 1
ATOM 3391 O O . VAL B 1 235 ? -47.094 41.538 5.802 1.00 20.93 253 VAL B O 1
ATOM 3395 N N . SER B 1 236 ? -48.263 43.347 5.155 1.00 22.12 254 SER B N 1
ATOM 3396 C CA . SER B 1 236 ? -47.700 44.184 6.209 1.00 23.39 254 SER B CA 1
ATOM 3397 C C . SER B 1 236 ? -48.215 43.773 7.584 1.00 22.81 254 SER B C 1
ATOM 3398 O O . SER B 1 236 ? -47.447 43.729 8.552 1.00 24.63 254 SER B O 1
ATOM 3401 N N . GLU B 1 237 ? -49.511 43.467 7.687 1.00 23.20 255 GLU B N 1
ATOM 3402 C CA . GLU B 1 237 ? -50.101 43.159 8.987 1.00 22.73 255 GLU B CA 1
ATOM 3403 C C . GLU B 1 237 ? -49.571 41.845 9.549 1.00 21.34 255 GLU B C 1
ATOM 3404 O O . GLU B 1 237 ? -49.352 41.727 10.759 1.00 20.95 255 GLU B O 1
ATOM 3410 N N . LEU B 1 238 ? -49.359 40.850 8.694 1.00 23.21 256 LEU B N 1
ATOM 3411 C CA . LEU B 1 238 ? -48.975 39.517 9.141 1.00 22.85 256 LEU B CA 1
ATOM 3412 C C . LEU B 1 238 ? -47.468 39.344 9.298 1.00 22.57 256 LEU B C 1
ATOM 3413 O O . LEU B 1 238 ? -47.029 38.290 9.771 1.00 21.56 256 LEU B O 1
ATOM 3418 N N . SER B 1 239 ? -46.670 40.346 8.932 1.00 21.37 257 SER B N 1
ATOM 3419 C CA . SER B 1 239 ? -45.219 40.210 8.993 1.00 22.05 257 SER B CA 1
ATOM 3420 C C . SER B 1 239 ? -44.734 40.243 10.438 1.00 18.41 257 SER B C 1
ATOM 3421 O O . SER B 1 239 ? -45.105 41.132 11.210 1.00 24.41 257 SER B O 1
ATOM 3424 N N . LEU B 1 240 ? -43.885 39.275 10.796 1.00 20.88 258 LEU B N 1
ATOM 3425 C CA . LEU B 1 240 ? -43.408 39.169 12.172 1.00 29.54 258 LEU B CA 1
ATOM 3426 C C . LEU B 1 240 ? -42.448 40.293 12.539 1.00 28.01 258 LEU B C 1
ATOM 3427 O O . LEU B 1 240 ? -42.395 40.704 13.704 1.00 27.21 258 LEU B O 1
ATOM 3432 N N . THR B 1 241 ? -41.675 40.792 11.577 1.00 24.82 259 THR B N 1
ATOM 3433 C CA . THR B 1 241 ? -40.676 41.814 11.857 1.00 23.26 259 THR B CA 1
ATOM 3434 C C . THR B 1 241 ? -41.209 43.230 11.694 1.00 25.80 259 THR B C 1
ATOM 3435 O O . THR B 1 241 ? -40.551 44.178 12.136 1.00 29.22 259 THR B O 1
ATOM 3439 N N . ASN B 1 242 ? -42.377 43.396 11.081 1.00 24.04 260 ASN B N 1
ATOM 3440 C CA . ASN B 1 242 ? -42.930 44.725 10.875 1.00 21.67 260 ASN B CA 1
ATOM 3441 C C . ASN B 1 242 ? -43.401 45.325 12.194 1.00 27.69 260 ASN B C 1
ATOM 3442 O O . ASN B 1 242 ? -43.920 44.624 13.067 1.00 29.60 260 ASN B O 1
ATOM 3447 N N . GLU B 1 243 ? -43.210 46.639 12.334 1.00 30.52 261 GLU B N 1
ATOM 3448 C CA . GLU B 1 243 ? -43.712 47.382 13.479 1.00 31.32 261 GLU B CA 1
ATOM 3449 C C . GLU B 1 243 ? -44.559 48.581 13.079 1.00 32.69 261 GLU B C 1
ATOM 3450 O O . GLU B 1 243 ? -44.993 49.330 13.961 1.00 37.74 261 GLU B O 1
ATOM 3456 N N . GLN B 1 244 ? -44.807 48.786 11.784 1.00 33.03 262 GLN B N 1
ATOM 3457 C CA . GLN B 1 244 ? -45.561 49.934 11.297 1.00 34.25 262 GLN B CA 1
ATOM 3458 C C . GLN B 1 244 ? -46.932 49.544 10.753 1.00 33.76 262 GLN B C 1
ATOM 3459 O O . GLN B 1 244 ? -47.523 50.297 9.972 1.00 34.46 262 GLN B O 1
ATOM 3461 N N . GLY B 1 245 ? -47.450 48.384 11.150 1.00 31.42 263 GLY B N 1
ATOM 3462 C CA . GLY B 1 245 ? -48.754 47.966 10.678 1.00 30.42 263 GLY B CA 1
ATOM 3463 C C . GLY B 1 245 ? -49.868 48.832 11.235 1.00 34.32 263 GLY B C 1
ATOM 3464 O O . GLY B 1 245 ? -49.763 49.413 12.316 1.00 31.13 263 GLY B O 1
ATOM 3465 N N . SER B 1 246 ? -50.959 48.920 10.471 1.00 35.62 264 SER B N 1
ATOM 3466 C CA . SER B 1 246 ? -52.105 49.718 10.893 1.00 33.39 264 SER B CA 1
ATOM 3467 C C . SER B 1 246 ? -52.976 48.953 11.882 1.00 33.81 264 SER B C 1
ATOM 3468 O O . SER B 1 246 ? -53.298 49.464 12.961 1.00 41.48 264 SER B O 1
ATOM 3471 N N . LEU B 1 247 ? -53.365 47.726 11.530 1.00 31.00 265 LEU B N 1
ATOM 3472 C CA . LEU B 1 247 ? -54.155 46.903 12.439 1.00 36.49 265 LEU B CA 1
ATOM 3473 C C . LEU B 1 247 ? -53.292 46.331 13.558 1.00 31.86 265 LEU B C 1
ATOM 3474 O O . LEU B 1 247 ? -53.675 46.375 14.732 1.00 33.29 265 LEU B O 1
ATOM 3479 N N . VAL B 1 248 ? -52.126 45.796 13.212 1.00 29.10 266 VAL B N 1
ATOM 3480 C CA . VAL B 1 248 ? -51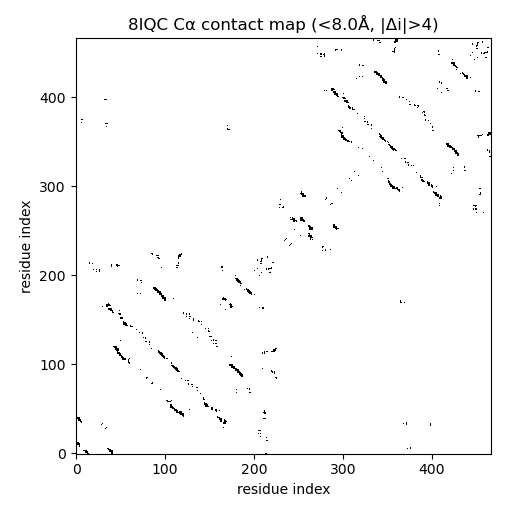.259 45.124 14.173 1.00 30.54 266 VAL B CA 1
ATOM 3481 C C . VAL B 1 248 ? -50.271 46.145 14.728 1.00 34.35 266 VAL B C 1
ATOM 3482 O O . VAL B 1 248 ? -49.401 46.639 14.006 1.00 32.88 266 VAL B O 1
ATOM 3486 N N . ARG B 1 249 ? -50.408 46.466 16.018 1.00 34.85 267 ARG B N 1
ATOM 3487 C CA . ARG B 1 249 ? -49.442 47.303 16.710 1.00 31.05 267 ARG B CA 1
ATOM 3488 C C . ARG B 1 249 ? -48.590 46.452 17.644 1.00 30.04 267 ARG B C 1
ATOM 3489 O O . ARG B 1 249 ? -49.114 45.550 18.307 1.00 34.95 267 ARG B O 1
ATOM 3497 N N . PRO B 1 250 ? -47.284 46.706 17.714 1.00 36.57 268 PRO B N 1
ATOM 3498 C CA . PRO B 1 250 ? -46.398 45.790 18.444 1.00 27.99 268 PRO B CA 1
ATOM 3499 C C . PRO B 1 250 ? -46.636 45.829 19.946 1.00 32.47 268 PRO B C 1
ATOM 3500 O O . PRO B 1 250 ? -46.868 46.888 20.535 1.00 33.29 268 PRO B O 1
ATOM 3504 N N . VAL B 1 251 ? -46.618 44.651 20.550 1.00 32.60 269 VAL B N 1
ATOM 3505 C CA . VAL B 1 251 ? -46.728 44.525 22.027 1.00 38.05 269 VAL B CA 1
ATOM 3506 C C . VAL B 1 251 ? -45.377 43.953 22.452 1.00 31.07 269 VAL B C 1
ATOM 3507 O O . VAL B 1 251 ? -45.136 42.772 22.220 1.00 38.51 269 VAL B O 1
ATOM 3511 N N . TYR B 1 252 ? -44.549 44.783 23.066 1.00 36.12 270 TYR B N 1
ATOM 3512 C CA . TYR B 1 252 ? -43.157 44.365 23.370 1.00 38.63 270 TYR B CA 1
ATOM 3513 C C . TYR B 1 252 ? -43.073 43.530 24.638 1.00 33.84 270 TYR B C 1
ATOM 3514 O O . TYR B 1 252 ? -43.410 44.028 25.708 1.00 49.64 270 TYR B O 1
ATOM 3523 N N . CYS B 1 253 ? -42.600 42.313 24.495 1.00 33.21 271 CYS B N 1
ATOM 3524 C CA . CYS B 1 253 ? -42.399 41.448 25.669 1.00 38.55 271 CYS B CA 1
ATOM 3525 C C . CYS B 1 253 ? -40.946 41.561 26.142 1.00 46.31 271 CYS B C 1
ATOM 3526 O O . CYS B 1 253 ? -40.084 41.883 25.308 1.00 41.50 271 CYS B O 1
#

Radius of gyration: 26.43 Å; Cα contacts (8 Å, |Δi|>4): 947; chains: 2; bounding box: 69×57×62 Å

Nearest PDB structures (foldseek):
  8iqc-assembly1_A  TM=1.004E+00  e=1.779E-49  African swine fever virus BA71V
  8iqb-assembly2_B  TM=9.988E-01  e=4.541E-45  African swine fever virus BA71V
  8iqd-assembly1_A  TM=9.979E-01  e=6.142E-45  African swine fever virus BA71V
  8iqb-assembly1_A  TM=9.776E-01  e=2.168E-43  African swine fever virus BA71V
  8iqh-assembly1_G  TM=9.878E-01  e=8.009E-40  African swine fever virus BA71V